Protein AF-0000000072536048 (afdb_homodimer)

Nearest PDB structures (foldseek):
  3wyw-assembly1_A  TM=6.601E-01  e=7.279E-05  Nilaparvata lugens
  8z3b-assembly1_A  TM=6.986E-01  e=2.230E-04  Plutella xylostella
  4e8h-assembly1_A  TM=7.016E-01  e=2.986E-04  Bombyx mori
  4e8e-assembly1_C  TM=7.055E-01  e=7.528E-04  Bombyx mori
  1c72-assembly2_D  TM=6.173E-01  e=6.196E-04  Gallus gallus

pLDDT: mean 85.31, std 15.55, range [32.19, 98.75]

Sequence (436 aa):
MKVETYLRINNIPYVADPGVEMGPKGKVPWIEYNGEVFTDSSFILKWCNKTFSVDLDKKLSPKEQGVARSIQKLVEEDIFWCCMMCLFVLDYTDNSWTGFGWLPNKIINYKARKDCWAQGIGRHTKEEVLDIMESDVKALSNILGNQKFIMGNDVSEVDCCVFGFLCQLIWQSPEQPCVDWMKVKYPNLKGYCERMKTAYWKDWDECITHGLTKEATKMKVETYLRINNIPYVADPGVEMGPKGKVPWIEYNGEVFTDSSFILKWCNKTFSVDLDKKLSPKEQGVARSIQKLVEEDIFWCCMMCLFVLDYTDNSWTGFGWLPNKIINYKARKDCWAQGIGRHTKEEVLDIMESDVKALSNILGNQKFIMGNDVSEVDCCVFGFLCQLIWQSPEQPCVDWMKVKYPNLKGYCERMKTAYWKDWDECITHGLTKEATK

InterPro domains:
  IPR012336 Thioredoxin-like fold [PF17172] (1-91)
  IPR026928 FAX/IsoI-like [SFLDG01200] (1-206)
  IPR033468 Metaxin, glutathione S-transferase domain [PF17171] (134-196)
  IPR036249 Thioredoxin-like superfamily [SSF52833] (1-79)
  IPR036282 Glutathione S-transferase, C-terminal domain superfamily [SSF47616] (119-198)
  IPR040079 Glutathione transferase family [SFLDS00019] (1-206)
  IPR050931 Mitochondrial Protein Transport Metaxin [PTHR12289] (1-209)

Secondary structure (DSSP, 8-state):
-HHHHHHHHTT-------S----TTS-S-EEEETTEEEESHHHHHHHHHHHHT--TTTT--HHHHHHHHHHHHHIIIIIHHHHHIIIIIS--S--GGG--TTS-HHHHHHHHHHHHHHHSGGGS-HHHHHHHHHHHHHHHHHHHTT-SBTTBSS--HHHHHHHHHHHHHHHS-TTSHHHHIIIII-HHHHHHHHHHHHHH-TTHHHH--TTS------/-HHHHHHHHTT-------S----TTS-S-EEEETTEEEESHHHHHHHHHHHHT--TTTT--HHHHHHHHHHHHHIIIIIHHHHHIIIIIS--S--GGG--TTS-HHHHHHHHHHHHHHHSGGGS-HHHHHHHHHHHHHHHHHHHTT-SBTTBSS--HHHHHHHHHHHHHHHS-TTSHHHHIIIII-HHHHHHHHHHHHHH-TTHHHH--TTS------

Organism: Lottia gigantea (NCBI:txid225164)

Solvent-accessible surface area (backbone atoms only — not comparable to full-atom values): 24200 Å² total; per-residue (Å²): 92,34,61,58,46,46,30,48,73,67,70,48,86,80,80,87,69,85,68,91,63,69,36,97,75,66,39,80,55,60,49,75,56,97,87,42,77,40,56,49,59,69,55,42,50,52,49,45,27,66,75,68,71,49,63,58,53,69,82,48,50,60,38,52,48,15,49,40,51,15,45,40,30,26,43,69,51,43,46,44,54,42,48,50,39,40,43,42,56,65,63,58,37,87,49,73,55,63,42,63,84,87,50,57,60,67,58,53,25,52,51,46,42,52,27,34,39,54,59,46,68,53,68,46,52,74,70,53,41,50,49,53,39,48,53,52,52,48,20,52,42,31,44,25,55,88,43,68,28,68,88,27,85,54,74,37,61,46,45,23,48,52,44,42,53,52,46,40,40,65,73,69,29,84,71,37,77,55,28,52,43,37,68,63,76,33,47,59,50,42,53,39,46,50,50,51,37,64,73,61,35,79,57,41,82,76,63,54,34,85,68,42,83,63,77,82,77,131,92,33,62,58,45,47,32,50,74,67,68,49,87,81,79,88,70,88,67,91,66,69,35,97,75,67,38,79,55,62,49,73,56,96,87,41,77,40,56,49,61,71,55,41,52,52,49,46,27,65,74,68,70,49,62,58,54,71,82,47,50,61,38,52,47,15,49,41,51,15,46,40,30,28,43,68,52,43,45,43,54,40,47,49,38,40,44,43,57,65,64,55,38,89,47,72,55,62,40,60,85,87,49,57,56,69,57,52,26,52,49,45,43,52,27,33,40,52,60,46,68,54,68,47,52,72,68,50,41,52,50,51,40,49,52,52,52,48,20,52,40,31,44,26,56,88,44,69,26,67,88,27,84,55,75,38,62,46,45,22,48,51,44,40,51,51,45,41,40,64,74,70,28,85,70,37,77,56,28,53,42,37,67,62,74,34,46,59,50,42,52,38,45,51,52,51,37,63,73,59,35,80,57,42,81,77,64,53,36,85,67,42,88,60,77,83,80,128

Foldseek 3Di:
DLQVLLCLVVVNDDDDDLAPDQDPVRDPDWDDDPRDIDDDSVVSSVVCCVVVVDFQCVPPDPVLVVVLVVLLCLQVQQLVLLVLCCQQPVPQDDVVLVPSPPDDSVVVSVVSLVVSVVSPLNVDDPVVSVVSNLVSVVVQLVQCPPALANSHPGDHSSRSSLLVRVVCLDQQRVRDPSNCCCVPVRVVVVVNNVSSCVVRPVVVVVCPPSSDSPDPDD/DLQQLLCLVVVNDDDDDLADDQDPVRDPDWDDDPRDIDDDSVVSSVVCCVVVVDFQCVPPDPVLVVVLVVLLCLQVPQLVLLVLCCQQPVPQDDCVLVPNPPDDSVVVSVVSLVVSVVSPLNVDDPVVSVVSNLVSVVVQLVQCPPALANSHPGDHSSRSSLLVRVVCLQQQRVRDPSNCCCVPVRVVVVVNNVSSCVVRPVVVVVCPPSSDSDDPPD

Radius of gyration: 21.96 Å; Cα contacts (8 Å, |Δi|>4): 546; chains: 2; bounding box: 46×64×61 Å

Structure (mmCIF, N/CA/C/O backbone):
data_AF-0000000072536048-model_v1
#
loop_
_entity.id
_entity.type
_entity.pdbx_description
1 polymer 'GST C-terminal domain-containing protein'
#
loop_
_atom_site.group_PDB
_atom_site.id
_atom_site.type_symbol
_atom_site.label_atom_id
_atom_site.label_alt_id
_atom_site.label_comp_id
_atom_site.label_asym_id
_atom_site.label_entity_id
_atom_site.label_seq_id
_atom_site.pdbx_PDB_ins_code
_atom_site.Cartn_x
_atom_site.Cartn_y
_atom_site.Cartn_z
_atom_site.occupancy
_atom_site.B_iso_or_equiv
_atom_site.auth_seq_id
_atom_site.auth_comp_id
_atom_site.auth_asym_id
_atom_site.auth_atom_id
_atom_site.pdbx_PDB_model_num
ATOM 1 N N . MET A 1 1 ? 4.039 -15.391 -10.07 1 85.81 1 MET A N 1
ATOM 2 C CA . MET A 1 1 ? 2.707 -15.898 -9.734 1 85.81 1 MET A CA 1
ATOM 3 C C . MET A 1 1 ? 1.627 -14.93 -10.203 1 85.81 1 MET A C 1
ATOM 5 O O . MET A 1 1 ? 0.697 -15.32 -10.914 1 85.81 1 MET A O 1
ATOM 9 N N . LYS A 1 2 ? 1.729 -13.664 -10 1 90.12 2 LYS A N 1
ATOM 10 C CA . LYS A 1 2 ? 0.719 -12.688 -10.383 1 90.12 2 LYS A CA 1
ATOM 11 C C . LYS A 1 2 ? 0.551 -12.633 -11.906 1 90.12 2 LYS A C 1
ATOM 13 O O . LYS A 1 2 ? -0.557 -12.805 -12.414 1 90.12 2 LYS A O 1
ATOM 18 N N . VAL A 1 3 ? 1.658 -12.508 -12.625 1 92.38 3 VAL A N 1
ATOM 19 C CA . VAL A 1 3 ? 1.611 -12.383 -14.078 1 92.38 3 VAL A CA 1
ATOM 20 C C . VAL A 1 3 ? 1.117 -13.688 -14.695 1 92.38 3 VAL A C 1
ATOM 22 O O . VAL A 1 3 ? 0.242 -13.672 -15.57 1 92.38 3 VAL A O 1
ATOM 25 N N . GLU A 1 4 ? 1.655 -14.781 -14.203 1 91.56 4 GLU A N 1
ATOM 26 C CA . GLU A 1 4 ? 1.264 -16.078 -14.758 1 91.56 4 GLU A CA 1
ATOM 27 C C . GLU A 1 4 ? -0.212 -16.359 -14.5 1 91.56 4 GLU A C 1
ATOM 29 O O . GLU A 1 4 ? -0.915 -16.859 -15.383 1 91.56 4 GLU A O 1
ATOM 34 N N . THR A 1 5 ? -0.682 -16.094 -13.312 1 94.75 5 THR A N 1
ATOM 35 C CA . THR A 1 5 ? -2.096 -16.266 -13.008 1 94.75 5 THR A CA 1
ATOM 36 C C . THR A 1 5 ? -2.963 -15.438 -13.953 1 94.75 5 THR A C 1
ATOM 38 O O . THR A 1 5 ? -3.986 -15.922 -14.445 1 94.75 5 THR A O 1
ATOM 41 N N . TYR A 1 6 ? -2.543 -14.219 -14.227 1 96.62 6 TYR A N 1
ATOM 42 C CA . TYR A 1 6 ? -3.262 -13.344 -15.148 1 96.62 6 TYR A CA 1
ATOM 43 C C . TYR A 1 6 ? -3.332 -13.961 -16.547 1 96.62 6 TYR A C 1
ATOM 45 O O . TYR A 1 6 ? -4.387 -13.945 -17.188 1 96.62 6 TYR A O 1
ATOM 53 N N . LEU A 1 7 ? -2.184 -14.477 -17 1 95.62 7 LEU A N 1
ATOM 54 C CA . LEU A 1 7 ? -2.133 -15.102 -18.312 1 95.62 7 LEU A CA 1
ATOM 55 C C . LEU A 1 7 ? -3.051 -16.312 -18.375 1 95.62 7 LEU A C 1
ATOM 57 O O . LEU A 1 7 ? -3.754 -16.531 -19.375 1 95.62 7 LEU A O 1
ATOM 61 N N . ARG A 1 8 ? -3.109 -17.062 -17.328 1 95.31 8 ARG A N 1
ATOM 62 C CA . ARG A 1 8 ? -3.924 -18.266 -17.266 1 95.31 8 ARG A CA 1
ATOM 63 C C . ARG A 1 8 ? -5.41 -17.938 -17.25 1 95.31 8 ARG A C 1
ATOM 65 O O . ARG A 1 8 ? -6.199 -18.547 -17.969 1 95.31 8 ARG A O 1
ATOM 72 N N . ILE A 1 9 ? -5.809 -16.953 -16.484 1 96.69 9 ILE A N 1
ATOM 73 C CA . ILE A 1 9 ? -7.207 -16.547 -16.375 1 96.69 9 ILE A CA 1
ATOM 74 C C . ILE A 1 9 ? -7.719 -16.094 -17.734 1 96.69 9 ILE A C 1
ATOM 76 O O . ILE A 1 9 ? -8.867 -16.375 -18.094 1 96.69 9 ILE A O 1
ATOM 80 N N . ASN A 1 10 ? -6.832 -15.445 -18.469 1 96.12 10 ASN A N 1
ATOM 81 C CA . ASN A 1 10 ? -7.234 -14.875 -19.75 1 96.12 10 ASN A CA 1
ATOM 82 C C . ASN A 1 10 ? -6.914 -15.82 -20.906 1 96.12 10 ASN A C 1
ATOM 84 O O . ASN A 1 10 ? -7.074 -15.453 -22.078 1 96.12 10 ASN A O 1
ATOM 88 N N . ASN A 1 11 ? -6.414 -16.953 -20.641 1 94.75 11 ASN A N 1
ATOM 89 C CA . ASN A 1 11 ? -6.078 -17.969 -21.641 1 94.75 11 ASN A CA 1
ATOM 90 C C . ASN A 1 11 ? -5.09 -17.422 -22.672 1 94.75 11 ASN A C 1
ATOM 92 O O . ASN A 1 11 ? -5.266 -17.641 -23.875 1 94.75 11 ASN A O 1
ATOM 96 N N . ILE A 1 12 ? -4.172 -16.672 -22.188 1 93.69 12 ILE A N 1
ATOM 97 C CA . ILE A 1 12 ? -3.096 -16.188 -23.047 1 93.69 12 ILE A CA 1
ATOM 98 C C . ILE A 1 12 ? -1.951 -17.203 -23.062 1 93.69 12 ILE A C 1
ATOM 100 O O . ILE A 1 12 ? -1.374 -17.516 -22.016 1 93.69 12 ILE A O 1
ATOM 104 N N . PRO A 1 13 ? -1.615 -17.656 -24.172 1 92.19 13 PRO A N 1
ATOM 105 C CA . PRO A 1 13 ? -0.525 -18.625 -24.234 1 92.19 13 PRO A CA 1
ATOM 106 C C . PRO A 1 13 ? 0.826 -18.031 -23.859 1 92.19 13 PRO A C 1
ATOM 108 O O . PRO A 1 13 ? 1.102 -16.875 -24.172 1 92.19 13 PRO A O 1
ATOM 111 N N . TYR A 1 14 ? 1.61 -18.828 -23.188 1 90.5 14 TYR A N 1
ATOM 112 C CA . TYR A 1 14 ? 2.945 -18.391 -22.797 1 90.5 14 TYR A CA 1
ATOM 113 C C . TYR A 1 14 ? 3.883 -19.578 -22.641 1 90.5 14 TYR A C 1
ATOM 115 O O . TYR A 1 14 ? 3.434 -20.719 -22.562 1 90.5 14 TYR A O 1
ATOM 123 N N . VAL A 1 15 ? 5.156 -19.219 -22.719 1 85.94 15 VAL A N 1
ATOM 124 C CA . VAL A 1 15 ? 6.207 -20.172 -22.391 1 85.94 15 VAL A CA 1
ATOM 125 C C . VAL A 1 15 ? 7.008 -19.672 -21.203 1 85.94 15 VAL A C 1
ATOM 127 O O . VAL A 1 15 ? 7.562 -18.578 -21.234 1 85.94 15 VAL A O 1
ATOM 130 N N . ALA A 1 16 ? 6.938 -20.484 -20.109 1 80.75 16 ALA A N 1
ATOM 131 C CA . ALA A 1 16 ? 7.699 -20.125 -18.922 1 80.75 16 ALA A CA 1
ATOM 132 C C . ALA A 1 16 ? 9.188 -20.422 -19.109 1 80.75 16 ALA A C 1
ATOM 134 O O . ALA A 1 16 ? 9.555 -21.5 -19.578 1 80.75 16 ALA A O 1
ATOM 135 N N . ASP A 1 17 ? 9.938 -19.359 -18.938 1 74.56 17 ASP A N 1
ATOM 136 C CA . ASP A 1 17 ? 11.383 -19.562 -18.953 1 74.56 17 ASP A CA 1
ATOM 137 C C . ASP A 1 17 ? 11.883 -20 -17.578 1 74.56 17 ASP A C 1
ATOM 139 O O . ASP A 1 17 ? 11.734 -19.266 -16.594 1 74.56 17 ASP A O 1
ATOM 143 N N . PRO A 1 18 ? 12.461 -21.188 -17.531 1 64.38 18 PRO A N 1
ATOM 144 C CA . PRO A 1 18 ? 12.883 -21.703 -16.219 1 64.38 18 PRO A CA 1
ATOM 145 C C . PRO A 1 18 ? 14.039 -20.922 -15.617 1 64.38 18 PRO A C 1
ATOM 147 O O . PRO A 1 18 ? 14.289 -21.016 -14.414 1 64.38 18 PRO A O 1
ATOM 150 N N . GLY A 1 19 ? 14.789 -20.25 -16.406 1 60.81 19 GLY A N 1
ATOM 151 C CA . GLY A 1 19 ? 15.922 -19.516 -15.867 1 60.81 19 GLY A CA 1
ATOM 152 C C . GLY A 1 19 ? 15.531 -18.188 -15.258 1 60.81 19 GLY A C 1
ATOM 153 O O . GLY A 1 19 ? 14.539 -17.578 -15.656 1 60.81 19 GLY A O 1
ATOM 154 N N . VAL A 1 20 ? 16.062 -18.062 -13.969 1 59.75 20 VAL A N 1
ATOM 155 C CA . VAL A 1 20 ? 15.836 -16.781 -13.328 1 59.75 20 VAL A CA 1
ATOM 156 C C . VAL A 1 20 ? 16.844 -15.75 -13.836 1 59.75 20 VAL A C 1
ATOM 158 O O . VAL A 1 20 ? 18.031 -15.805 -13.492 1 59.75 20 VAL A O 1
ATOM 161 N N . GLU A 1 21 ? 16.531 -15.18 -14.945 1 66.31 21 GLU A N 1
ATOM 162 C CA . GLU A 1 21 ? 17.344 -14.062 -15.406 1 66.31 21 GLU A CA 1
ATOM 163 C C . GLU A 1 21 ? 16.688 -12.727 -15.07 1 66.31 21 GLU A C 1
ATOM 165 O O . GLU A 1 21 ? 15.461 -12.594 -15.125 1 66.31 21 GLU A O 1
ATOM 170 N N . MET A 1 22 ? 17.531 -11.922 -14.461 1 67.88 22 MET A N 1
ATOM 171 C CA . MET A 1 22 ? 17.031 -10.594 -14.148 1 67.88 22 MET A CA 1
ATOM 172 C C . MET A 1 22 ? 16.766 -9.805 -15.43 1 67.88 22 MET A C 1
ATOM 174 O O . MET A 1 22 ? 17.531 -9.898 -16.391 1 67.88 22 MET A O 1
ATOM 178 N N . GLY A 1 23 ? 15.625 -9.133 -15.453 1 64.44 23 GLY A N 1
ATOM 179 C CA . GLY A 1 23 ? 15.297 -8.266 -16.578 1 64.44 23 GLY A CA 1
ATOM 180 C C . GLY A 1 23 ? 16.109 -6.988 -16.594 1 64.44 23 GLY A C 1
ATOM 181 O O . GLY A 1 23 ? 17.016 -6.805 -15.773 1 64.44 23 GLY A O 1
ATOM 182 N N . PRO A 1 24 ? 15.859 -6.188 -17.562 1 67.25 24 PRO A N 1
ATOM 183 C CA . PRO A 1 24 ? 16.594 -4.938 -17.75 1 67.25 24 PRO A CA 1
ATOM 184 C C . PRO A 1 24 ? 16.547 -4.027 -16.531 1 67.25 24 PRO A C 1
ATOM 186 O O . PRO A 1 24 ? 17.484 -3.27 -16.281 1 67.25 24 PRO A O 1
ATOM 189 N N . LYS A 1 25 ? 15.531 -4.148 -15.828 1 67.56 25 LYS A N 1
ATOM 190 C CA . LYS A 1 25 ? 15.422 -3.295 -14.641 1 67.56 25 LYS A CA 1
ATOM 191 C C . LYS A 1 25 ? 15.883 -4.031 -13.391 1 67.56 25 LYS A C 1
ATOM 193 O O . LYS A 1 25 ? 15.695 -3.547 -12.273 1 67.56 25 LYS A O 1
ATOM 198 N N . GLY A 1 26 ? 16.469 -5.137 -13.672 1 67.62 26 GLY A N 1
ATOM 199 C CA . GLY A 1 26 ? 16.922 -5.934 -12.539 1 67.62 26 GLY A CA 1
ATOM 200 C C . GLY A 1 26 ? 15.789 -6.484 -11.703 1 67.62 26 GLY A C 1
ATOM 201 O O . GLY A 1 26 ? 15.93 -6.66 -10.492 1 67.62 26 GLY A O 1
ATOM 202 N N . LYS A 1 27 ? 14.703 -6.477 -12.375 1 69.62 27 LYS A N 1
ATOM 203 C CA . LYS A 1 27 ? 13.516 -6.922 -11.648 1 69.62 27 LYS A CA 1
ATOM 204 C C . LYS A 1 27 ? 12.914 -8.172 -12.289 1 69.62 27 LYS A C 1
ATOM 206 O O . LYS A 1 27 ? 13.062 -8.391 -13.492 1 69.62 27 LYS A O 1
ATOM 211 N N . VAL A 1 28 ? 12.5 -9.102 -11.57 1 72.81 28 VAL A N 1
ATOM 212 C CA . VAL A 1 28 ? 11.602 -10.188 -11.969 1 72.81 28 VAL A CA 1
ATOM 213 C C . VAL A 1 28 ? 10.211 -9.945 -11.383 1 72.81 28 VAL A C 1
ATOM 215 O O . VAL A 1 28 ? 10.078 -9.398 -10.289 1 72.81 28 VAL A O 1
ATOM 218 N N . PRO A 1 29 ? 9.156 -10.07 -12.25 1 78.44 29 PRO A N 1
ATOM 219 C CA . PRO A 1 29 ? 9.078 -10.789 -13.523 1 78.44 29 PRO A CA 1
ATOM 220 C C . PRO A 1 29 ? 9.258 -9.875 -14.734 1 78.44 29 PRO A C 1
ATOM 222 O O . PRO A 1 29 ? 9.18 -8.648 -14.602 1 78.44 29 PRO A O 1
ATOM 225 N N . TRP A 1 30 ? 9.633 -10.5 -15.875 1 82.06 30 TRP A N 1
ATOM 226 C CA . TRP A 1 30 ? 9.617 -9.844 -17.172 1 82.06 30 TRP A CA 1
ATOM 227 C C . TRP A 1 30 ? 9.156 -10.797 -18.266 1 82.06 30 TRP A C 1
ATOM 229 O O . TRP A 1 30 ? 9.188 -12.016 -18.094 1 82.06 30 TRP A O 1
ATOM 239 N N . ILE A 1 31 ? 8.617 -10.234 -19.328 1 85.88 31 ILE A N 1
ATOM 240 C CA . ILE A 1 31 ? 8.195 -11.047 -20.469 1 85.88 31 ILE A CA 1
ATOM 241 C C . ILE A 1 31 ? 8.82 -10.516 -21.75 1 85.88 31 ILE A C 1
ATOM 243 O O . ILE A 1 31 ? 9.234 -9.352 -21.812 1 85.88 31 ILE A O 1
ATOM 247 N N . GLU A 1 32 ? 8.992 -11.367 -22.609 1 88.88 32 GLU A N 1
ATOM 248 C CA . GLU A 1 32 ? 9.414 -11.008 -23.953 1 88.88 32 GLU A CA 1
ATOM 249 C C . GLU A 1 32 ? 8.344 -11.367 -24.984 1 88.88 32 GLU A C 1
ATOM 251 O O . GLU A 1 32 ? 7.77 -12.453 -24.938 1 88.88 32 GLU A O 1
ATOM 256 N N . TYR A 1 33 ? 7.957 -10.391 -25.781 1 89.31 33 TYR A N 1
ATOM 257 C CA . TYR A 1 33 ? 6.973 -10.578 -26.844 1 89.31 33 TYR A CA 1
ATOM 258 C C . TYR A 1 33 ? 7.445 -9.93 -28.141 1 89.31 33 TYR A C 1
ATOM 260 O O . TYR A 1 33 ? 7.645 -8.711 -28.188 1 89.31 33 TYR A O 1
ATOM 268 N N . ASN A 1 34 ? 7.621 -10.781 -29.094 1 90.88 34 ASN A N 1
ATOM 269 C CA . ASN A 1 34 ? 8.078 -10.312 -30.406 1 90.88 34 ASN A CA 1
ATOM 270 C C . ASN A 1 34 ? 9.352 -9.484 -30.281 1 90.88 34 ASN A C 1
ATOM 272 O O . ASN A 1 34 ? 9.43 -8.383 -30.828 1 90.88 34 ASN A O 1
ATOM 276 N N . GLY A 1 35 ? 10.203 -9.883 -29.375 1 87.19 35 GLY A N 1
ATOM 277 C CA . GLY A 1 35 ? 11.516 -9.266 -29.25 1 87.19 35 GLY A CA 1
ATOM 278 C C . GLY A 1 35 ? 11.547 -8.094 -28.297 1 87.19 35 GLY A C 1
ATOM 279 O O . GLY A 1 35 ? 12.609 -7.562 -27.984 1 87.19 35 GLY A O 1
ATOM 280 N N . GLU A 1 36 ? 10.398 -7.707 -27.875 1 89.5 36 GLU A N 1
ATOM 281 C CA . GLU A 1 36 ? 10.344 -6.598 -26.922 1 89.5 36 GLU A CA 1
ATOM 282 C C . GLU A 1 36 ? 10.211 -7.105 -25.5 1 89.5 36 GLU A C 1
ATOM 284 O O . GLU A 1 36 ? 9.492 -8.07 -25.234 1 89.5 36 GLU A O 1
ATOM 289 N N . VAL A 1 37 ? 10.875 -6.418 -24.656 1 88.44 37 VAL A N 1
ATOM 290 C CA . VAL A 1 37 ? 10.906 -6.836 -23.25 1 88.44 37 VAL A CA 1
ATOM 291 C C . VAL A 1 37 ? 10.031 -5.906 -22.422 1 88.44 37 VAL A C 1
ATOM 293 O O . VAL A 1 37 ? 10.078 -4.684 -22.578 1 88.44 37 VAL A O 1
ATOM 296 N N . PHE A 1 38 ? 9.258 -6.52 -21.641 1 86.94 38 PHE A N 1
ATOM 297 C CA . PHE A 1 38 ? 8.398 -5.797 -20.703 1 86.94 38 PHE A CA 1
ATOM 298 C C . PHE A 1 38 ? 8.688 -6.211 -19.266 1 86.94 38 PHE A C 1
ATOM 300 O O . PHE A 1 38 ? 8.805 -7.402 -18.969 1 86.94 38 PHE A O 1
ATOM 307 N N . THR A 1 39 ? 8.836 -5.152 -18.484 1 85.62 39 THR A N 1
ATOM 308 C CA . THR A 1 39 ? 9.141 -5.426 -17.078 1 85.62 39 THR A CA 1
ATOM 309 C C . THR A 1 39 ? 8.07 -4.832 -16.172 1 85.62 39 THR A C 1
ATOM 311 O O . THR A 1 39 ? 7.207 -4.082 -16.625 1 85.62 39 THR A O 1
ATOM 314 N N . ASP A 1 40 ? 8.148 -5.277 -14.898 1 86.44 40 ASP A N 1
ATOM 315 C CA . ASP A 1 40 ? 7.199 -4.828 -13.883 1 86.44 40 ASP A CA 1
ATOM 316 C C . ASP A 1 40 ? 5.832 -5.477 -14.094 1 86.44 40 ASP A C 1
ATOM 318 O O . ASP A 1 40 ? 5.215 -5.324 -15.148 1 86.44 40 ASP A O 1
ATOM 322 N N . SER A 1 41 ? 5.383 -6.09 -13.102 1 89.62 41 SER A N 1
ATOM 323 C CA . SER A 1 41 ? 4.184 -6.914 -13.211 1 89.62 41 SER A CA 1
ATOM 324 C C . SER A 1 41 ? 2.965 -6.078 -13.586 1 89.62 41 SER A C 1
ATOM 326 O O . SER A 1 41 ? 2.164 -6.477 -14.43 1 89.62 41 SER A O 1
ATOM 328 N N . SER A 1 42 ? 2.82 -4.875 -13.086 1 90.44 42 SER A N 1
ATOM 329 C CA . SER A 1 42 ? 1.65 -4.043 -13.359 1 90.44 42 SER A CA 1
ATOM 330 C C . SER A 1 42 ? 1.668 -3.51 -14.781 1 90.44 42 SER A C 1
ATOM 332 O O . SER A 1 42 ? 0.625 -3.434 -15.438 1 90.44 42 SER A O 1
ATOM 334 N N . PHE A 1 43 ? 2.812 -3.211 -15.266 1 90.5 43 PHE A N 1
ATOM 335 C CA . PHE A 1 43 ? 2.938 -2.709 -16.625 1 90.5 43 PHE A CA 1
ATOM 336 C C . PHE A 1 43 ? 2.748 -3.836 -17.641 1 90.5 43 PHE A C 1
ATOM 338 O O . PHE A 1 43 ? 2.205 -3.619 -18.719 1 90.5 43 PHE A O 1
ATOM 345 N N . ILE A 1 44 ? 3.205 -5.023 -17.266 1 92.88 44 ILE A N 1
ATOM 346 C CA . ILE A 1 44 ? 3 -6.191 -18.109 1 92.88 44 IL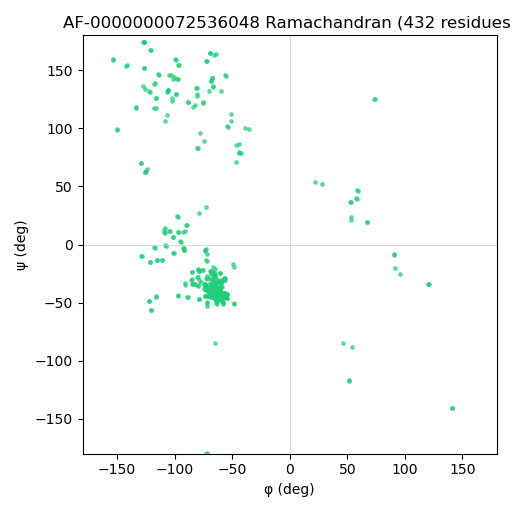E A CA 1
ATOM 347 C C . ILE A 1 44 ? 1.504 -6.438 -18.297 1 92.88 44 ILE A C 1
ATOM 349 O O . ILE A 1 44 ? 1.038 -6.652 -19.422 1 92.88 44 ILE A O 1
ATOM 353 N N . LEU A 1 45 ? 0.747 -6.371 -17.188 1 95 45 LEU A N 1
ATOM 354 C CA . LEU A 1 45 ? -0.69 -6.609 -17.266 1 95 45 LEU A CA 1
ATOM 355 C C . LEU A 1 45 ? -1.381 -5.535 -18.094 1 95 45 LEU A C 1
ATOM 357 O O . LEU A 1 45 ? -2.26 -5.844 -18.906 1 95 45 LEU A O 1
ATOM 361 N N . LYS A 1 46 ? -0.964 -4.312 -17.922 1 93.62 46 LYS A N 1
ATOM 362 C CA . LYS A 1 46 ? -1.521 -3.217 -18.703 1 93.62 46 LYS A CA 1
ATOM 363 C C . LYS A 1 46 ? -1.264 -3.426 -20.188 1 93.62 46 LYS A C 1
ATOM 365 O O . LYS A 1 46 ? -2.158 -3.223 -21.016 1 93.62 46 LYS A O 1
ATOM 370 N N . TRP A 1 47 ? -0.053 -3.781 -20.484 1 93.44 47 TRP A N 1
ATOM 371 C CA . TRP A 1 47 ? 0.312 -4.055 -21.875 1 93.44 47 TRP A CA 1
ATOM 372 C C . TRP A 1 47 ? -0.514 -5.203 -22.438 1 93.44 47 TRP A C 1
ATOM 374 O O . TRP A 1 47 ? -1.016 -5.125 -23.562 1 93.44 47 TRP A O 1
ATOM 384 N N . CYS A 1 48 ? -0.69 -6.301 -21.672 1 95.25 48 CYS A N 1
ATOM 385 C CA . CYS A 1 48 ? -1.472 -7.457 -22.094 1 95.25 48 CYS A CA 1
ATOM 386 C C . CYS A 1 48 ? -2.918 -7.07 -22.359 1 95.25 48 CYS A C 1
ATOM 388 O O . CYS A 1 48 ? -3.508 -7.516 -23.344 1 95.25 48 CYS A O 1
ATOM 390 N N . ASN A 1 49 ? -3.459 -6.238 -21.438 1 95.81 49 ASN A N 1
ATOM 391 C CA . ASN A 1 49 ? -4.828 -5.777 -21.625 1 95.81 49 ASN A CA 1
ATOM 392 C C . ASN A 1 49 ? -5.012 -5.105 -22.984 1 95.81 49 ASN A C 1
ATOM 394 O O . ASN A 1 49 ? -5.973 -5.391 -23.703 1 95.81 49 ASN A O 1
ATOM 398 N N . LYS A 1 50 ? -4.074 -4.277 -23.281 1 94.62 50 LYS A N 1
ATOM 399 C CA . LYS A 1 50 ? -4.145 -3.535 -24.531 1 94.62 50 LYS A CA 1
ATOM 400 C C . LYS A 1 50 ? -3.881 -4.449 -25.734 1 94.62 50 LYS A C 1
ATOM 402 O O . LYS A 1 50 ? -4.613 -4.41 -26.719 1 94.62 50 LYS A O 1
ATOM 407 N N . THR A 1 51 ? -2.91 -5.273 -25.656 1 94.56 51 THR A N 1
ATOM 408 C CA . THR A 1 51 ? -2.426 -6.094 -26.766 1 94.56 51 THR A CA 1
ATOM 409 C C . THR A 1 51 ? -3.422 -7.199 -27.094 1 94.56 51 THR A C 1
ATOM 411 O O . THR A 1 51 ? -3.664 -7.492 -28.266 1 94.56 51 THR A O 1
ATOM 414 N N . PHE A 1 52 ? -4.02 -7.777 -26.094 1 95.5 52 PHE A N 1
ATOM 415 C CA . PHE A 1 52 ? -4.863 -8.945 -26.312 1 95.5 52 PHE A CA 1
ATOM 416 C C . PHE A 1 52 ? -6.336 -8.594 -26.141 1 95.5 52 PHE A C 1
ATOM 418 O O . PHE A 1 52 ? -7.203 -9.469 -26.188 1 95.5 52 PHE A O 1
ATOM 425 N N . SER A 1 53 ? -6.652 -7.34 -25.812 1 95.25 53 SER A N 1
ATOM 426 C CA . SER A 1 53 ? -8.008 -6.828 -25.656 1 95.25 53 SER A CA 1
ATOM 427 C C . SER A 1 53 ? -8.773 -7.602 -24.578 1 95.25 53 SER A C 1
ATOM 429 O O . SER A 1 53 ? -9.883 -8.062 -24.828 1 95.25 53 SER A O 1
ATOM 431 N N . VAL A 1 54 ? -8.133 -7.801 -23.484 1 95.56 54 VAL A N 1
ATOM 432 C CA . VAL A 1 54 ? -8.742 -8.43 -22.312 1 95.56 54 VAL A CA 1
ATOM 433 C C . VAL A 1 54 ? -8.844 -7.414 -21.172 1 95.56 54 VAL A C 1
ATOM 435 O O . VAL A 1 54 ? -8.07 -6.453 -21.125 1 95.56 54 VAL A O 1
ATOM 438 N N . ASP A 1 55 ? -9.898 -7.59 -20.438 1 96.19 55 ASP A N 1
ATOM 439 C CA . ASP A 1 55 ? -10.117 -6.699 -19.297 1 96.19 55 ASP A CA 1
ATOM 440 C C . ASP A 1 55 ? -10.883 -7.41 -18.188 1 96.19 55 ASP A C 1
ATOM 442 O O . ASP A 1 55 ? -12.109 -7.461 -18.203 1 96.19 55 ASP A O 1
ATOM 446 N N . LEU A 1 56 ? -10.188 -7.863 -17.219 1 97.06 56 LEU A N 1
ATOM 447 C CA . LEU A 1 56 ? -10.805 -8.594 -16.125 1 97.06 56 LEU A CA 1
ATOM 448 C C . LEU A 1 56 ? -11.602 -7.66 -15.227 1 97.06 56 LEU A C 1
ATOM 450 O O . LEU A 1 56 ? -12.398 -8.109 -14.398 1 97.06 56 LEU A O 1
ATOM 454 N N . ASP A 1 57 ? -11.383 -6.328 -15.414 1 97.31 57 ASP A N 1
ATOM 455 C CA . ASP A 1 57 ? -12.016 -5.355 -14.523 1 97.31 57 ASP A CA 1
ATOM 456 C C . ASP A 1 57 ? -13.18 -4.656 -15.211 1 97.31 57 ASP A C 1
ATOM 458 O O . ASP A 1 57 ? -13.703 -3.662 -14.703 1 97.31 57 ASP A O 1
ATOM 462 N N . LYS A 1 58 ? -13.555 -5.172 -16.328 1 95.81 58 LYS A N 1
ATOM 463 C CA . LYS A 1 58 ? -14.562 -4.523 -17.156 1 95.81 58 LYS A CA 1
ATOM 464 C C . LYS A 1 58 ? -15.875 -4.355 -16.406 1 95.81 58 LYS A C 1
ATOM 466 O O . LYS A 1 58 ? -16.609 -3.393 -16.641 1 95.81 58 LYS A O 1
ATOM 471 N N . LYS A 1 59 ? -16.188 -5.223 -15.523 1 96.44 59 LYS A N 1
ATOM 472 C CA . LYS A 1 59 ? -17.484 -5.211 -14.852 1 96.44 59 LYS A CA 1
ATOM 473 C C . LYS A 1 59 ? -17.422 -4.406 -13.555 1 96.44 59 LYS A C 1
ATOM 475 O O . LYS A 1 59 ? -18.438 -4.207 -12.891 1 96.44 59 LYS A O 1
ATOM 480 N N . LEU A 1 60 ? -16.297 -3.969 -13.211 1 98 60 LEU A N 1
ATOM 481 C CA . LEU A 1 60 ? -16.156 -3.213 -11.969 1 98 60 LEU A CA 1
ATOM 482 C C . LEU A 1 60 ? -16.578 -1.761 -12.172 1 98 60 LEU A C 1
ATOM 484 O O . LEU A 1 60 ? -16.219 -1.137 -13.172 1 98 60 LEU A O 1
ATOM 488 N N . SER A 1 61 ? -17.359 -1.22 -11.234 1 98.12 61 SER A N 1
ATOM 489 C CA . SER A 1 61 ? -17.656 0.209 -11.211 1 98.12 61 SER A CA 1
ATOM 490 C C . SER A 1 61 ? -16.406 1.03 -10.938 1 98.12 61 SER A C 1
ATOM 492 O O . SER A 1 61 ? -15.391 0.495 -10.469 1 98.12 61 SER A O 1
ATOM 494 N N . PRO A 1 62 ? -16.422 2.301 -11.203 1 98 62 PRO A N 1
ATOM 495 C CA . PRO A 1 62 ? -15.266 3.143 -10.883 1 98 62 PRO A CA 1
ATOM 496 C C . PRO A 1 62 ? -14.844 3.037 -9.422 1 98 62 PRO A C 1
ATOM 498 O O . PRO A 1 62 ? -13.656 2.93 -9.117 1 98 62 PRO A O 1
ATOM 501 N N . LYS A 1 63 ? -15.812 3.031 -8.578 1 98.38 63 LYS A N 1
ATOM 502 C CA . LYS A 1 63 ? -15.508 2.891 -7.16 1 98.38 63 LYS A CA 1
ATOM 503 C C . LYS A 1 63 ? -14.836 1.552 -6.871 1 98.38 63 LYS A C 1
ATOM 505 O O . LYS A 1 63 ? -13.836 1.495 -6.145 1 98.38 63 LYS A O 1
ATOM 510 N N . GLU A 1 64 ? -15.383 0.477 -7.5 1 98.44 64 GLU A N 1
ATOM 511 C CA . GLU A 1 64 ? -14.812 -0.851 -7.305 1 98.44 64 GLU A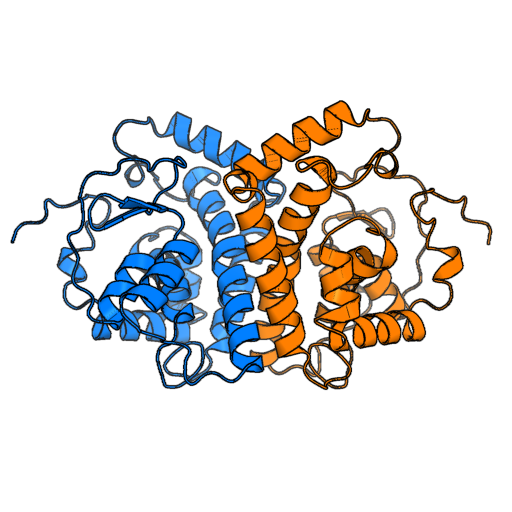 CA 1
ATOM 512 C C . GLU A 1 64 ? -13.398 -0.932 -7.871 1 98.44 64 GLU A C 1
ATOM 514 O O . GLU A 1 64 ? -12.539 -1.622 -7.32 1 98.44 64 GLU A O 1
ATOM 519 N N . GLN A 1 65 ? -13.148 -0.246 -8.93 1 98.38 65 GLN A N 1
ATOM 520 C CA . GLN A 1 65 ? -11.805 -0.203 -9.508 1 98.38 65 GLN A CA 1
ATOM 521 C C . GLN A 1 65 ? -10.82 0.476 -8.562 1 98.38 65 GLN A C 1
ATOM 523 O O . GLN A 1 65 ? -9.672 0.042 -8.43 1 98.38 65 GLN A O 1
ATOM 528 N N . GLY A 1 66 ? -11.289 1.562 -7.961 1 98.69 66 GLY A N 1
ATOM 529 C CA . GLY A 1 66 ? -10.461 2.225 -6.965 1 98.69 66 GLY A CA 1
ATOM 530 C C . GLY A 1 66 ? -10.133 1.342 -5.777 1 98.69 66 GLY A C 1
ATOM 531 O O . GLY A 1 66 ? -8.984 1.308 -5.32 1 98.69 66 GLY A O 1
ATOM 532 N N . VAL A 1 67 ? -11.117 0.629 -5.32 1 98.75 67 VAL A N 1
ATOM 533 C CA . VAL A 1 67 ? -10.938 -0.286 -4.199 1 98.75 67 VAL A CA 1
ATOM 534 C C . VAL A 1 67 ? -9.984 -1.408 -4.598 1 98.75 67 VAL A C 1
ATOM 536 O O . VAL A 1 67 ? -9.078 -1.757 -3.838 1 98.75 67 VAL A O 1
ATOM 539 N N . ALA A 1 68 ? -10.148 -1.935 -5.777 1 98.69 68 ALA A N 1
ATOM 540 C CA . ALA A 1 68 ? -9.273 -2.998 -6.27 1 98.69 68 ALA A CA 1
ATOM 541 C C . ALA A 1 68 ? -7.82 -2.541 -6.301 1 98.69 68 ALA A C 1
ATOM 543 O O . ALA A 1 68 ? -6.918 -3.289 -5.914 1 98.69 68 ALA A O 1
ATOM 544 N N . ARG A 1 69 ? -7.617 -1.353 -6.75 1 98.5 69 ARG A N 1
ATOM 545 C CA . ARG A 1 69 ? -6.262 -0.812 -6.781 1 98.5 69 ARG A CA 1
ATOM 546 C C . ARG A 1 69 ? -5.691 -0.684 -5.371 1 98.5 69 ARG A C 1
ATOM 548 O O . ARG A 1 69 ? -4.516 -0.975 -5.145 1 98.5 69 ARG A O 1
ATOM 555 N N . SER A 1 70 ? -6.531 -0.23 -4.461 1 98.75 70 SER A N 1
ATOM 556 C CA . SER A 1 70 ? -6.07 -0.105 -3.082 1 98.75 70 SER A CA 1
ATOM 557 C C . SER A 1 70 ? -5.672 -1.46 -2.508 1 98.75 70 SER A C 1
ATOM 559 O O . SER A 1 70 ? -4.668 -1.568 -1.796 1 98.75 70 SER A O 1
ATOM 561 N N . ILE A 1 71 ? -6.43 -2.496 -2.809 1 98.75 71 ILE A N 1
ATOM 562 C CA . ILE A 1 71 ? -6.137 -3.848 -2.346 1 98.75 71 ILE A CA 1
ATOM 563 C C . ILE A 1 71 ? -4.836 -4.34 -2.975 1 98.75 71 ILE A C 1
ATOM 565 O O . ILE A 1 71 ? -4.004 -4.953 -2.303 1 98.75 71 ILE A O 1
ATOM 569 N N . GLN A 1 72 ? -4.695 -4.043 -4.23 1 98.12 72 GLN A N 1
ATOM 570 C CA . GLN A 1 72 ? -3.455 -4.387 -4.918 1 98.12 72 GLN A CA 1
ATOM 571 C C . GLN A 1 72 ? -2.246 -3.791 -4.203 1 98.12 72 GLN A C 1
ATOM 573 O O . GLN A 1 72 ? -1.24 -4.473 -3.998 1 98.12 72 GLN A O 1
ATOM 578 N N . LYS A 1 73 ? -2.391 -2.553 -3.801 1 97.75 73 LYS A N 1
ATOM 579 C CA . LYS A 1 73 ? -1.27 -1.872 -3.16 1 97.75 73 LYS A CA 1
ATOM 580 C C . LYS A 1 73 ? -1.046 -2.393 -1.743 1 97.75 73 LYS A C 1
ATOM 582 O O . LYS A 1 73 ? 0.091 -2.459 -1.272 1 97.75 73 LYS A O 1
ATOM 587 N N . LEU A 1 74 ? -2.123 -2.758 -1.061 1 98.19 74 LEU A N 1
ATOM 588 C CA . LEU A 1 74 ? -1.983 -3.408 0.238 1 98.19 74 LEU A CA 1
ATOM 589 C C . LEU A 1 74 ? -1.105 -4.652 0.132 1 98.19 74 LEU A C 1
ATOM 591 O O . LEU A 1 74 ? -0.217 -4.859 0.961 1 98.19 74 LEU A O 1
ATOM 595 N N . VAL A 1 75 ? -1.315 -5.391 -0.875 1 97.38 75 VAL A N 1
ATOM 596 C CA . VAL A 1 75 ? -0.627 -6.664 -1.042 1 97.38 75 VAL A CA 1
ATOM 597 C C . VAL A 1 75 ? 0.792 -6.426 -1.551 1 97.38 75 VAL A C 1
ATOM 599 O O . VAL A 1 75 ? 1.764 -6.871 -0.936 1 97.38 75 VAL A O 1
ATOM 602 N N . GLU A 1 76 ? 0.926 -5.59 -2.557 1 95.38 76 GLU A N 1
ATOM 603 C CA . GLU A 1 76 ? 2.197 -5.449 -3.262 1 95.38 76 GLU A CA 1
ATOM 604 C C . GLU A 1 76 ? 3.172 -4.578 -2.475 1 95.38 76 GLU A C 1
ATOM 606 O O . GLU A 1 76 ? 4.387 -4.688 -2.645 1 95.38 76 GLU A O 1
ATOM 611 N N . GLU A 1 77 ? 2.57 -3.729 -1.585 1 95.12 77 GLU A N 1
ATOM 612 C CA . GLU A 1 77 ? 3.453 -2.75 -0.958 1 95.12 77 GLU A CA 1
ATOM 613 C C . GLU A 1 77 ? 3.562 -2.988 0.545 1 95.12 77 GLU A C 1
ATOM 615 O O . GLU A 1 77 ? 4.453 -2.443 1.202 1 95.12 77 GLU A O 1
ATOM 620 N N . ASP A 1 78 ? 2.734 -3.764 1.095 1 95.5 78 ASP A N 1
ATOM 621 C CA . ASP A 1 78 ? 2.832 -3.994 2.533 1 95.5 78 ASP A CA 1
ATOM 622 C C . ASP A 1 78 ? 3.062 -5.473 2.836 1 95.5 78 ASP A C 1
ATOM 624 O O . ASP A 1 78 ? 4.121 -5.848 3.346 1 95.5 78 ASP A O 1
ATOM 628 N N . ILE A 1 79 ? 2.178 -6.336 2.365 1 94.25 79 ILE A N 1
ATOM 629 C CA . ILE A 1 79 ? 2.328 -7.762 2.631 1 94.25 79 ILE A CA 1
ATOM 630 C C . ILE A 1 79 ? 3.646 -8.258 2.041 1 94.25 79 ILE A C 1
ATOM 632 O O . ILE A 1 79 ? 4.355 -9.047 2.67 1 94.25 79 ILE A O 1
ATOM 636 N N . PHE A 1 80 ? 3.998 -7.77 0.927 1 92.38 80 PHE A N 1
ATOM 637 C CA . PHE A 1 80 ? 5.242 -8.172 0.278 1 92.38 80 PHE A CA 1
ATOM 638 C C . PHE A 1 80 ? 6.438 -7.91 1.185 1 92.38 80 PHE A C 1
ATOM 640 O O . PHE A 1 80 ? 7.266 -8.797 1.404 1 92.38 80 PHE A O 1
ATOM 647 N N . TRP A 1 81 ? 6.531 -6.73 1.69 1 93.69 81 TRP A N 1
ATOM 648 C CA . TRP A 1 81 ? 7.691 -6.355 2.492 1 93.69 81 TRP A CA 1
ATOM 649 C C . TRP A 1 81 ? 7.699 -7.105 3.82 1 93.69 81 TRP A C 1
ATOM 651 O O . TRP A 1 81 ? 8.766 -7.441 4.348 1 93.69 81 TRP A O 1
ATOM 661 N N . CYS A 1 82 ? 6.539 -7.352 4.32 1 91.88 82 CYS A N 1
ATOM 662 C CA . CYS A 1 82 ? 6.473 -8.18 5.52 1 91.88 82 CYS A CA 1
ATOM 663 C C . CYS A 1 82 ? 6.984 -9.586 5.238 1 91.88 82 CYS A C 1
ATOM 665 O O . CYS A 1 82 ? 7.703 -10.164 6.055 1 91.88 82 CYS A O 1
ATOM 667 N N . CYS A 1 83 ? 6.621 -10.109 4.117 1 88.19 83 CYS A N 1
ATOM 668 C CA . CYS A 1 83 ? 7.113 -11.422 3.717 1 88.19 83 CYS A CA 1
ATOM 669 C C . CYS A 1 83 ? 8.625 -11.414 3.549 1 88.19 83 CYS A C 1
ATOM 671 O O . CYS A 1 83 ? 9.312 -12.344 3.977 1 88.19 83 CYS A O 1
ATOM 673 N N . MET A 1 84 ? 9.094 -10.367 2.904 1 88.06 84 MET A N 1
ATOM 674 C CA . MET A 1 84 ? 10.539 -10.219 2.727 1 88.06 84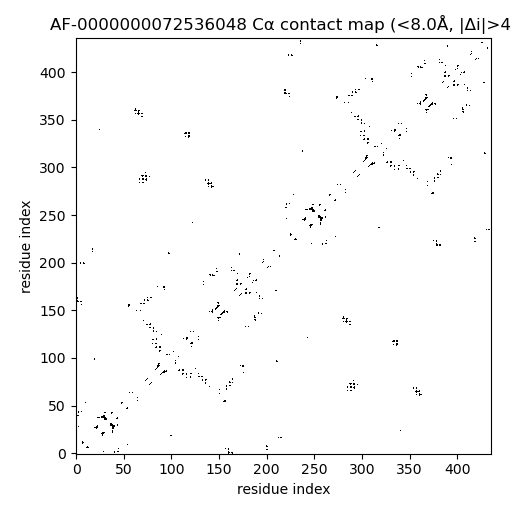 MET A CA 1
ATOM 675 C C . MET A 1 84 ? 11.25 -10.219 4.074 1 88.06 84 MET A C 1
ATOM 677 O O . MET A 1 84 ? 12.289 -10.859 4.23 1 88.06 84 MET A O 1
ATOM 681 N N . MET A 1 85 ? 10.672 -9.523 5.02 1 88.81 85 MET A N 1
ATOM 682 C CA . MET A 1 85 ? 11.219 -9.484 6.375 1 88.81 85 MET A CA 1
ATOM 683 C C . MET A 1 85 ? 11.25 -10.875 6.992 1 88.81 85 MET A C 1
ATOM 685 O O . MET A 1 85 ? 12.266 -11.289 7.547 1 88.81 85 MET A O 1
ATOM 689 N N . CYS A 1 86 ? 10.211 -11.555 6.84 1 84.44 86 CYS A N 1
ATOM 690 C CA . CYS A 1 86 ? 10.062 -12.859 7.469 1 84.44 86 CYS A CA 1
ATOM 691 C C . CYS A 1 86 ? 10.992 -13.883 6.82 1 84.44 86 CYS A C 1
ATOM 693 O O . CYS A 1 86 ? 11.594 -14.711 7.512 1 84.44 86 CYS A O 1
ATOM 695 N N . LEU A 1 87 ? 11.164 -13.789 5.57 1 80.88 87 LEU A N 1
ATOM 696 C CA . LEU A 1 87 ? 11.914 -14.789 4.824 1 80.88 87 LEU A CA 1
ATOM 697 C C . LEU A 1 87 ? 13.414 -14.531 4.918 1 80.88 87 LEU A C 1
ATOM 699 O O . LEU A 1 87 ? 14.203 -15.477 5.027 1 80.88 87 LEU A O 1
ATOM 703 N N . PHE A 1 88 ? 13.805 -13.242 4.98 1 84.44 88 PHE A N 1
ATOM 704 C CA . PHE A 1 88 ? 15.219 -12.992 4.738 1 84.44 88 PHE A CA 1
ATOM 705 C C . PHE A 1 88 ? 15.859 -12.305 5.941 1 84.44 88 PHE A C 1
ATOM 707 O O . PHE A 1 88 ? 17.078 -12.273 6.066 1 84.44 88 PHE A O 1
ATOM 714 N N . VAL A 1 89 ? 15.039 -11.844 6.734 1 85.06 89 VAL A N 1
ATOM 715 C CA . VAL A 1 89 ? 15.617 -11.008 7.781 1 85.06 89 VAL A CA 1
ATOM 716 C C . VAL A 1 89 ? 15.391 -11.656 9.148 1 85.06 89 VAL A C 1
ATOM 718 O O . VAL A 1 89 ? 16.312 -11.711 9.969 1 85.06 89 VAL A O 1
ATOM 721 N N . LEU A 1 90 ? 14.164 -12.156 9.445 1 81.31 90 LEU A N 1
ATOM 722 C CA . LEU A 1 90 ? 13.805 -12.648 10.773 1 81.31 90 LEU A CA 1
ATOM 723 C C . LEU A 1 90 ? 14.094 -14.141 10.898 1 81.31 90 LEU A C 1
ATOM 725 O O . LEU A 1 90 ? 13.797 -14.75 11.93 1 81.31 90 LEU A O 1
ATOM 729 N N . ASP A 1 91 ? 14.773 -14.711 10.008 1 68.25 91 ASP A N 1
ATOM 730 C CA . ASP A 1 91 ? 15.289 -16.078 10.023 1 68.25 91 ASP A CA 1
ATOM 731 C C . ASP A 1 91 ? 14.18 -17.094 10.305 1 68.25 91 ASP A C 1
ATOM 733 O O . ASP A 1 91 ? 14.391 -18.062 11.023 1 68.25 91 ASP A O 1
ATOM 737 N N . TYR A 1 92 ? 13 -16.828 10.117 1 60.88 92 TYR A N 1
ATOM 738 C CA . TYR A 1 92 ? 11.922 -17.781 10.375 1 60.88 92 TYR A CA 1
ATOM 739 C C . TYR A 1 92 ? 12.039 -18.984 9.453 1 60.88 92 TYR A C 1
ATOM 741 O O . TYR A 1 92 ? 11.562 -20.078 9.789 1 60.88 92 TYR A O 1
ATOM 749 N N . THR A 1 93 ? 12.523 -18.656 8.289 1 58.56 93 THR A N 1
ATOM 750 C CA . THR A 1 93 ? 12.469 -19.734 7.32 1 58.56 93 THR A CA 1
ATOM 751 C C . THR A 1 93 ? 13.852 -20 6.727 1 58.56 93 THR A C 1
ATOM 753 O O . THR A 1 93 ? 14.672 -19.094 6.621 1 58.56 93 THR A O 1
ATOM 756 N N . ASP A 1 94 ? 14.094 -21.266 6.711 1 59.62 94 ASP A N 1
ATOM 757 C CA . ASP A 1 94 ? 15.203 -21.656 5.852 1 59.62 94 ASP A CA 1
ATOM 758 C C . ASP A 1 94 ? 15.016 -21.125 4.434 1 59.62 94 ASP A C 1
ATOM 760 O O . ASP A 1 94 ? 14.016 -21.422 3.777 1 59.62 94 ASP A O 1
ATOM 764 N N . ASN A 1 95 ? 15.727 -20.031 4.145 1 60.34 95 ASN A N 1
ATOM 765 C CA . ASN A 1 95 ? 15.586 -19.406 2.832 1 60.34 95 ASN A CA 1
ATOM 766 C C . ASN A 1 95 ? 16.562 -20 1.821 1 60.34 95 ASN A C 1
ATOM 768 O O . ASN A 1 95 ? 16.891 -19.359 0.822 1 60.34 95 ASN A O 1
ATOM 772 N N . SER A 1 96 ? 17.016 -21.078 2.217 1 58.91 96 SER A N 1
ATOM 773 C CA . SER A 1 96 ? 18 -21.703 1.351 1 58.91 96 SER A CA 1
ATOM 774 C C . SER A 1 96 ? 17.422 -22.016 -0.021 1 58.91 96 SER A C 1
ATOM 776 O O . SER A 1 96 ? 18.156 -22.094 -1.011 1 58.91 96 SER A O 1
ATOM 778 N N . TRP A 1 97 ? 16.188 -22.141 0.031 1 54.97 97 TRP A N 1
ATOM 779 C CA . TRP A 1 97 ? 15.516 -22.547 -1.201 1 54.97 97 TRP A CA 1
ATOM 780 C C . TRP A 1 97 ? 15.336 -21.359 -2.135 1 54.97 97 TRP A C 1
ATOM 782 O O . TRP A 1 97 ? 15.062 -21.516 -3.324 1 54.97 97 TRP A O 1
ATOM 792 N N . THR A 1 98 ? 15.391 -20.172 -1.47 1 55.34 98 THR A N 1
ATOM 793 C CA . THR A 1 98 ? 15.188 -18.969 -2.273 1 55.34 98 THR A CA 1
ATOM 794 C C . THR A 1 98 ? 16.406 -18.703 -3.158 1 55.34 98 THR A C 1
ATOM 796 O O . THR A 1 98 ? 16.484 -17.656 -3.801 1 55.34 98 THR A O 1
ATOM 799 N N . GLY A 1 99 ? 17.391 -19.531 -2.967 1 49.22 99 GLY A N 1
ATOM 800 C CA . GLY A 1 99 ? 18.641 -19.266 -3.645 1 49.22 99 GLY A CA 1
ATOM 801 C C . GLY A 1 99 ? 18.469 -18.922 -5.113 1 49.22 99 GLY A C 1
ATOM 802 O O . GLY A 1 99 ? 17.828 -19.656 -5.855 1 49.22 99 GLY A O 1
ATOM 803 N N . PHE A 1 100 ? 18.234 -17.625 -5.246 1 47.66 100 PHE A N 1
ATOM 804 C CA . PHE A 1 100 ? 18.359 -17.125 -6.609 1 47.66 100 PHE A CA 1
ATOM 805 C C . PHE A 1 100 ? 19.641 -17.641 -7.262 1 47.66 100 PHE A C 1
ATOM 807 O O . PHE A 1 100 ? 20.672 -16.969 -7.227 1 47.66 100 PHE A O 1
ATOM 814 N N . GLY A 1 101 ? 19.562 -18.938 -7.527 1 51.03 101 GLY A N 1
ATOM 815 C CA . GLY A 1 101 ? 20.594 -19.594 -8.312 1 51.03 101 GLY A CA 1
ATOM 816 C C . GLY A 1 101 ? 21.984 -19.391 -7.77 1 51.03 101 GLY A C 1
ATOM 817 O O . GLY A 1 101 ? 22.547 -20.266 -7.098 1 51.03 101 GLY A O 1
ATOM 818 N N . TRP A 1 102 ? 22.672 -18.203 -8.242 1 52.06 102 TRP A N 1
ATOM 819 C CA . TRP A 1 102 ? 24.125 -18 -8.211 1 52.06 102 TRP A CA 1
ATOM 820 C C . TRP A 1 102 ? 24.516 -17.125 -7.023 1 52.06 102 TRP A C 1
ATOM 822 O O . TRP A 1 102 ? 25.703 -17.062 -6.668 1 52.06 102 TRP A O 1
ATOM 832 N N . LEU A 1 103 ? 23.484 -16.531 -6.273 1 60.72 103 LEU A N 1
ATOM 833 C CA . LEU A 1 103 ? 23.875 -15.625 -5.199 1 60.72 103 LEU A CA 1
ATOM 834 C C . LEU A 1 103 ? 23.766 -16.312 -3.842 1 60.72 103 LEU A C 1
ATOM 836 O O . LEU A 1 103 ? 22.734 -16.906 -3.523 1 60.72 103 LEU A O 1
ATOM 840 N N . PRO A 1 104 ? 24.891 -16.281 -3.203 1 67.06 104 PRO A N 1
ATOM 841 C CA . PRO A 1 104 ? 24.859 -16.859 -1.856 1 67.06 104 PRO A CA 1
ATOM 842 C C . PRO A 1 104 ? 23.797 -16.234 -0.963 1 67.06 104 PRO A C 1
ATOM 844 O O . PRO A 1 104 ? 23.531 -15.023 -1.061 1 67.06 104 PRO A O 1
ATOM 847 N N . ASN A 1 105 ? 23.203 -16.953 -0.133 1 72.44 105 ASN A N 1
ATOM 848 C CA . ASN A 1 105 ? 22.109 -16.562 0.75 1 72.44 105 ASN A CA 1
ATOM 849 C C . ASN A 1 105 ? 22.5 -15.414 1.661 1 72.44 105 ASN A C 1
ATOM 851 O O . ASN A 1 105 ? 21.688 -14.539 1.951 1 72.44 105 ASN A O 1
ATOM 855 N N . LYS A 1 106 ? 23.797 -15.375 1.984 1 76.25 106 LYS A N 1
ATOM 856 C CA . LYS A 1 106 ? 24.25 -14.32 2.887 1 76.25 106 LYS A CA 1
ATOM 857 C C . LYS A 1 106 ? 24.125 -12.945 2.23 1 76.25 106 LYS A C 1
ATOM 859 O O . LYS A 1 106 ? 23.797 -11.961 2.893 1 76.25 106 LYS A O 1
ATOM 864 N N . ILE A 1 107 ? 24.375 -12.984 1 1 78.81 107 ILE A N 1
ATOM 865 C CA . ILE A 1 107 ? 24.312 -11.727 0.263 1 78.81 107 ILE A CA 1
ATOM 866 C C . ILE A 1 107 ? 22.859 -11.305 0.073 1 78.81 107 ILE A C 1
ATOM 868 O O . ILE A 1 107 ? 22.516 -10.133 0.229 1 78.81 107 ILE A O 1
ATOM 872 N N . ILE A 1 108 ? 22.062 -12.25 -0.153 1 78.31 108 ILE A N 1
ATOM 873 C CA . ILE A 1 108 ? 20.641 -11.992 -0.344 1 78.31 108 ILE A CA 1
ATOM 874 C C . ILE A 1 108 ? 20.031 -11.461 0.952 1 78.31 108 ILE A C 1
ATOM 876 O O . ILE A 1 108 ? 19.281 -10.477 0.937 1 78.31 108 ILE A O 1
ATOM 880 N N . ASN A 1 109 ? 20.469 -12.023 2.01 1 82.69 109 ASN A N 1
ATOM 881 C CA . ASN A 1 109 ? 19.953 -11.609 3.311 1 82.69 109 ASN A CA 1
ATOM 882 C C . ASN A 1 109 ? 20.391 -10.195 3.662 1 82.69 109 ASN A C 1
ATOM 884 O O . ASN A 1 109 ? 19.609 -9.406 4.184 1 82.69 109 ASN A O 1
ATOM 888 N N . TYR A 1 110 ? 21.609 -9.969 3.352 1 84.75 110 TYR A N 1
ATOM 889 C CA . TYR A 1 110 ? 22.141 -8.641 3.643 1 84.75 110 TYR A CA 1
ATOM 890 C C . TYR A 1 110 ? 21.422 -7.574 2.83 1 84.75 110 TYR A C 1
ATOM 892 O O . TYR A 1 110 ? 21.016 -6.539 3.369 1 84.75 110 TYR A O 1
ATOM 900 N N . LYS A 1 111 ? 21.234 -7.844 1.637 1 86.38 111 LYS A N 1
ATOM 901 C CA . LYS A 1 111 ? 20.531 -6.902 0.765 1 86.38 111 LYS A CA 1
ATOM 902 C C . LYS A 1 111 ? 19.078 -6.719 1.199 1 86.38 111 LYS A C 1
ATOM 904 O O . LYS A 1 111 ? 18.562 -5.602 1.212 1 86.38 111 LYS A O 1
ATOM 909 N N . ALA A 1 112 ? 18.5 -7.777 1.534 1 88.19 112 ALA A N 1
ATOM 910 C CA . ALA A 1 112 ? 17.109 -7.73 1.984 1 88.19 112 ALA A CA 1
ATOM 911 C C . ALA A 1 112 ? 16.969 -6.887 3.25 1 88.19 112 ALA A C 1
ATOM 913 O O . ALA A 1 112 ? 16.016 -6.117 3.393 1 88.19 112 ALA A O 1
ATOM 914 N N . ARG A 1 113 ? 17.906 -7.043 4.105 1 90.81 113 ARG A N 1
ATOM 915 C CA . ARG A 1 113 ? 17.891 -6.266 5.34 1 90.81 113 ARG A CA 1
ATOM 916 C C . ARG A 1 113 ? 18 -4.773 5.047 1 90.81 113 ARG A C 1
ATOM 918 O O . ARG A 1 113 ? 17.281 -3.967 5.641 1 90.81 113 ARG A O 1
ATOM 925 N N . LYS A 1 114 ? 18.859 -4.445 4.168 1 91.75 114 LYS A N 1
ATOM 926 C CA . LYS A 1 114 ? 19.047 -3.047 3.797 1 91.75 114 LYS A CA 1
ATOM 927 C C . LYS A 1 114 ? 17.812 -2.486 3.107 1 91.75 114 LYS A C 1
ATOM 929 O O . LYS A 1 114 ? 17.391 -1.363 3.393 1 91.75 114 LYS A O 1
ATOM 934 N N . ASP A 1 115 ? 17.297 -3.273 2.26 1 92.31 115 ASP A N 1
ATOM 935 C CA . ASP A 1 115 ? 16.125 -2.828 1.521 1 92.31 115 ASP A CA 1
ATOM 936 C C . ASP A 1 115 ? 14.922 -2.664 2.449 1 92.31 115 ASP A C 1
ATOM 938 O O . ASP A 1 115 ? 14.188 -1.677 2.354 1 92.31 115 ASP A O 1
ATOM 942 N N . CYS A 1 116 ? 14.742 -3.572 3.348 1 93.81 116 CYS A N 1
ATOM 943 C CA . CYS A 1 116 ? 13.633 -3.5 4.289 1 93.81 116 CYS A CA 1
ATOM 944 C C . CYS A 1 116 ? 13.781 -2.303 5.219 1 93.81 116 CYS A C 1
ATOM 946 O O . CYS A 1 116 ? 12.789 -1.662 5.578 1 93.81 116 CYS A O 1
ATOM 948 N N . TRP A 1 117 ? 14.992 -2.066 5.578 1 92.25 117 TRP A N 1
ATOM 949 C CA . TRP A 1 117 ? 15.242 -0.905 6.426 1 92.25 117 TRP A CA 1
ATOM 950 C C . TRP A 1 117 ? 14.906 0.388 5.688 1 92.25 117 TRP A C 1
ATOM 952 O O . TRP A 1 117 ? 14.242 1.266 6.238 1 92.25 117 TRP A O 1
ATOM 962 N N . ALA A 1 118 ? 15.367 0.496 4.477 1 90.69 118 ALA A N 1
ATOM 963 C CA . ALA A 1 118 ? 15.117 1.68 3.658 1 90.69 118 ALA A CA 1
ATOM 964 C C . ALA A 1 118 ? 13.617 1.88 3.426 1 90.69 118 ALA A C 1
ATOM 966 O O . ALA A 1 118 ? 13.125 3.008 3.461 1 90.69 118 ALA A O 1
ATOM 967 N N . GLN A 1 119 ? 12.953 0.834 3.236 1 91.75 119 GLN A N 1
ATOM 968 C CA . GLN A 1 119 ? 11.523 0.88 2.955 1 91.75 119 GLN A CA 1
ATOM 969 C C . GLN A 1 119 ? 10.727 1.246 4.203 1 91.75 119 GLN A C 1
ATOM 971 O O . GLN A 1 119 ? 9.641 1.821 4.109 1 91.75 119 GLN A O 1
ATOM 976 N N . GLY A 1 120 ? 11.234 0.909 5.402 1 90.44 120 GLY A N 1
ATOM 977 C CA . GLY A 1 120 ? 10.578 1.312 6.637 1 90.44 120 GLY A CA 1
ATOM 978 C C . GLY A 1 120 ? 10.172 0.137 7.504 1 90.44 120 GLY A C 1
ATOM 979 O O . GLY A 1 120 ? 10.266 0.203 8.734 1 90.44 120 GLY A O 1
ATOM 980 N N . ILE A 1 121 ? 9.766 -1.032 6.926 1 93.19 121 ILE A N 1
ATOM 981 C CA . ILE A 1 121 ? 9.266 -2.178 7.672 1 93.19 121 ILE A CA 1
ATOM 982 C C . ILE A 1 121 ? 10.375 -2.756 8.547 1 93.19 121 ILE A C 1
ATOM 984 O O . ILE A 1 121 ? 10.109 -3.301 9.617 1 93.19 121 ILE A O 1
ATOM 988 N N . GLY A 1 122 ? 11.672 -2.58 8.133 1 92.25 122 GLY A N 1
ATOM 989 C CA . GLY A 1 122 ? 12.82 -3.096 8.859 1 92.25 122 GLY A CA 1
ATOM 990 C C . GLY A 1 122 ? 13.117 -2.316 10.133 1 92.25 122 GLY A C 1
ATOM 991 O O . GLY A 1 122 ? 13.977 -2.709 10.914 1 92.25 122 GLY A O 1
ATOM 992 N N . ARG A 1 123 ? 12.367 -1.251 10.312 1 90.88 123 ARG A N 1
ATOM 993 C CA . ARG A 1 123 ? 12.57 -0.42 11.492 1 90.88 123 ARG A CA 1
ATOM 994 C C . ARG A 1 123 ? 11.656 -0.856 12.633 1 90.88 123 ARG A C 1
ATOM 996 O O . ARG A 1 123 ? 11.742 -0.326 13.742 1 90.88 123 ARG A O 1
ATOM 1003 N N . HIS A 1 124 ? 10.844 -1.799 12.359 1 90.94 124 HIS A N 1
ATOM 1004 C CA . HIS A 1 124 ? 9.922 -2.34 13.352 1 90.94 124 HIS A CA 1
ATOM 1005 C C . HIS A 1 124 ? 10.484 -3.6 14 1 90.94 124 HIS A C 1
ATOM 1007 O O . HIS A 1 124 ? 11.344 -4.27 13.422 1 90.94 124 HIS A O 1
ATOM 1013 N N . THR A 1 125 ? 10.016 -3.836 15.188 1 91.12 125 THR A N 1
ATOM 1014 C CA . THR A 1 125 ? 10.367 -5.086 15.852 1 91.12 125 THR A CA 1
ATOM 1015 C C . THR A 1 125 ? 9.703 -6.27 15.156 1 91.12 125 THR A C 1
ATOM 1017 O O . THR A 1 125 ? 8.781 -6.094 14.359 1 91.12 125 THR A O 1
ATOM 1020 N N . LYS A 1 126 ? 10.211 -7.473 15.492 1 90 126 LYS A N 1
ATOM 1021 C CA . LYS A 1 126 ? 9.633 -8.703 14.961 1 90 126 LYS A CA 1
ATOM 1022 C C . LYS A 1 126 ? 8.141 -8.773 15.25 1 90 126 LYS A C 1
ATOM 1024 O O . LYS A 1 126 ? 7.34 -9.094 14.367 1 90 126 LYS A O 1
ATOM 1029 N N . GLU A 1 127 ? 7.766 -8.469 16.453 1 91.44 127 GLU A N 1
ATOM 1030 C CA . GLU A 1 127 ? 6.367 -8.531 16.875 1 91.44 127 GLU A CA 1
ATOM 1031 C C . GLU A 1 127 ? 5.52 -7.512 16.109 1 91.44 127 GLU A C 1
ATOM 1033 O O . GLU A 1 127 ? 4.391 -7.812 15.719 1 91.44 127 GLU A O 1
ATOM 1038 N N . GLU A 1 128 ? 6.098 -6.375 15.883 1 92.25 128 GLU A N 1
ATOM 1039 C CA . GLU A 1 128 ? 5.387 -5.332 15.156 1 92.25 128 GLU A CA 1
ATOM 1040 C C . GLU A 1 128 ? 5.18 -5.719 13.695 1 92.25 128 GLU A C 1
ATOM 1042 O O . GLU A 1 128 ? 4.117 -5.465 13.125 1 92.25 128 GLU A O 1
ATOM 1047 N N . VAL A 1 129 ? 6.184 -6.324 13.109 1 93.19 129 VAL A N 1
ATOM 1048 C CA . VAL A 1 129 ? 6.094 -6.762 11.719 1 93.19 129 VAL A CA 1
ATOM 1049 C C . VAL A 1 129 ? 4.988 -7.801 11.578 1 93.19 129 VAL A C 1
ATOM 1051 O O . VAL A 1 129 ? 4.18 -7.73 10.648 1 93.19 129 VAL A O 1
ATOM 1054 N N . LEU A 1 130 ? 4.898 -8.711 12.5 1 91.44 130 LEU A N 1
ATOM 1055 C CA . LEU A 1 130 ? 3.875 -9.75 12.461 1 91.44 130 LEU A CA 1
ATOM 1056 C C . LEU A 1 130 ? 2.488 -9.148 12.672 1 91.44 130 LEU A C 1
ATOM 1058 O O . LEU A 1 130 ? 1.521 -9.57 12.031 1 91.44 130 LEU A O 1
ATOM 1062 N N . ASP A 1 131 ? 2.42 -8.164 13.5 1 93.56 131 ASP A N 1
ATOM 1063 C CA . ASP A 1 131 ? 1.153 -7.484 13.734 1 93.56 131 ASP A CA 1
ATOM 1064 C C . ASP A 1 131 ? 0.689 -6.742 12.484 1 93.56 131 ASP A C 1
ATOM 1066 O O . ASP A 1 131 ? -0.495 -6.773 12.141 1 93.56 131 ASP A O 1
ATOM 1070 N N . ILE A 1 132 ? 1.623 -6.125 11.836 1 95.5 132 ILE A N 1
ATOM 1071 C CA . ILE A 1 132 ? 1.313 -5.41 10.602 1 95.5 132 ILE A CA 1
ATOM 1072 C C . ILE A 1 132 ? 0.831 -6.398 9.547 1 95.5 132 ILE A C 1
ATOM 1074 O O . ILE A 1 132 ? -0.219 -6.195 8.93 1 95.5 132 ILE A O 1
ATOM 1078 N N . MET A 1 133 ? 1.546 -7.449 9.391 1 94.12 133 MET A N 1
ATOM 1079 C CA . MET A 1 133 ? 1.212 -8.438 8.375 1 94.12 133 MET A CA 1
ATOM 1080 C C . MET A 1 133 ? -0.142 -9.078 8.664 1 94.12 133 MET A C 1
ATOM 1082 O O . MET A 1 133 ? -0.964 -9.242 7.762 1 94.12 133 MET A O 1
ATOM 1086 N N . GLU A 1 134 ? -0.364 -9.422 9.859 1 94.5 134 GLU A N 1
ATOM 1087 C CA . GLU A 1 134 ? -1.635 -10.055 10.203 1 94.5 134 GLU A CA 1
ATOM 1088 C C . GLU A 1 134 ? -2.803 -9.094 10 1 94.5 134 GLU A C 1
ATOM 1090 O O . GLU A 1 134 ? -3.893 -9.508 9.602 1 94.5 134 GLU A O 1
ATOM 1095 N N . SER A 1 135 ? -2.602 -7.844 10.336 1 96.25 135 SER A N 1
ATOM 1096 C CA . SER A 1 135 ? -3.641 -6.844 10.102 1 96.25 135 SER A CA 1
ATOM 1097 C C . SER A 1 135 ? -4.004 -6.762 8.625 1 96.25 135 SER A C 1
ATOM 1099 O O . SER A 1 135 ? -5.168 -6.566 8.273 1 96.25 135 SER A O 1
ATOM 1101 N N . ASP A 1 136 ? -3.01 -6.914 7.789 1 97.19 136 ASP A N 1
ATOM 1102 C CA . ASP A 1 136 ? -3.25 -6.902 6.348 1 97.19 136 ASP A CA 1
ATOM 1103 C C . ASP A 1 136 ? -4.004 -8.156 5.91 1 97.19 136 ASP A C 1
ATOM 1105 O O . ASP A 1 136 ? -4.926 -8.078 5.094 1 97.19 136 ASP A O 1
ATOM 1109 N N . VAL A 1 137 ? -3.635 -9.281 6.457 1 96.25 137 VAL A N 1
ATOM 1110 C CA . VAL A 1 137 ? -4.301 -10.547 6.137 1 96.25 137 VAL A CA 1
ATOM 1111 C C . VAL A 1 137 ? -5.742 -10.508 6.633 1 96.25 137 VAL A C 1
ATOM 1113 O O . VAL A 1 137 ? -6.66 -10.93 5.922 1 96.25 137 VAL A O 1
ATOM 1116 N N . LYS A 1 138 ? -5.93 -9.961 7.781 1 97.19 138 LYS A N 1
ATOM 1117 C CA . LYS A 1 138 ? -7.277 -9.789 8.32 1 97.19 138 LYS A CA 1
ATOM 1118 C C . LYS A 1 138 ? -8.109 -8.883 7.422 1 97.19 138 LYS A C 1
ATOM 1120 O O . LYS A 1 138 ? -9.297 -9.141 7.195 1 97.19 138 LYS A O 1
ATOM 1125 N N . ALA A 1 139 ? -7.512 -7.848 6.949 1 98.44 139 ALA A N 1
ATOM 1126 C CA . ALA A 1 139 ? -8.211 -6.941 6.039 1 98.44 139 ALA A CA 1
ATOM 1127 C C . ALA A 1 139 ? -8.695 -7.684 4.797 1 98.44 139 ALA A C 1
ATOM 1129 O O . ALA A 1 139 ? -9.852 -7.52 4.379 1 98.44 139 ALA A O 1
ATOM 1130 N N . LEU A 1 140 ? -7.836 -8.5 4.23 1 98.5 140 LEU A N 1
ATOM 1131 C CA . LEU A 1 140 ? -8.211 -9.281 3.053 1 98.5 140 LEU A CA 1
ATOM 1132 C C . LEU A 1 140 ? -9.352 -10.242 3.379 1 98.5 140 LEU A C 1
ATOM 1134 O O . LEU A 1 140 ? -10.273 -10.406 2.58 1 98.5 140 LEU A O 1
ATOM 1138 N N . SER A 1 141 ? -9.227 -10.828 4.547 1 98.31 141 SER A N 1
ATOM 1139 C CA . SER A 1 141 ? -10.281 -11.734 4.992 1 98.31 141 SER A CA 1
ATOM 1140 C C . SER A 1 141 ? -11.617 -11.008 5.109 1 98.31 141 SER A C 1
ATOM 1142 O O . SER A 1 141 ? -12.648 -11.516 4.648 1 98.31 141 SER A O 1
ATOM 1144 N N . ASN A 1 142 ? -11.602 -9.859 5.699 1 98.5 142 ASN A N 1
ATOM 1145 C CA . ASN A 1 142 ? -12.805 -9.055 5.887 1 98.5 142 ASN A CA 1
ATOM 1146 C C . ASN A 1 142 ? -13.398 -8.609 4.555 1 98.5 142 ASN A C 1
ATOM 1148 O O . ASN A 1 142 ? -14.617 -8.602 4.379 1 98.5 142 ASN A O 1
ATOM 1152 N N . ILE A 1 143 ? -12.594 -8.266 3.604 1 98.69 143 ILE A N 1
ATOM 1153 C CA . ILE A 1 143 ? -13.039 -7.828 2.287 1 98.69 143 ILE A CA 1
ATOM 1154 C C . ILE A 1 143 ? -13.672 -9 1.542 1 98.69 143 ILE A C 1
ATOM 1156 O O . ILE A 1 143 ? -14.727 -8.852 0.923 1 98.69 143 ILE A O 1
ATOM 1160 N N . LEU A 1 144 ? -13.031 -10.117 1.617 1 98.5 144 LEU A N 1
ATOM 1161 C CA . LEU A 1 144 ? -13.523 -11.312 0.934 1 98.5 144 LEU A CA 1
ATOM 1162 C C . LEU A 1 144 ? -14.875 -11.742 1.502 1 98.5 144 LEU A C 1
ATOM 1164 O O . LEU A 1 144 ? -15.812 -12.016 0.749 1 98.5 144 LEU A O 1
ATOM 1168 N N . GLY A 1 145 ? -14.93 -11.789 2.857 1 97.75 145 GLY A N 1
ATOM 1169 C CA . GLY A 1 145 ? -16.141 -12.297 3.471 1 97.75 145 GLY A CA 1
ATOM 1170 C C . GLY A 1 145 ? -16.578 -13.641 2.924 1 97.75 145 GLY A C 1
ATOM 1171 O O . GLY A 1 145 ? -15.797 -14.594 2.922 1 97.75 145 GLY A O 1
ATOM 1172 N N . ASN A 1 146 ? -17.734 -13.594 2.33 1 97 146 ASN A N 1
ATOM 1173 C CA . ASN A 1 146 ? -18.266 -14.836 1.782 1 97 146 ASN A CA 1
ATOM 1174 C C . ASN A 1 146 ? -18.234 -14.836 0.257 1 97 146 ASN A C 1
ATOM 1176 O O . ASN A 1 146 ? -18.781 -15.727 -0.381 1 97 146 ASN A O 1
ATOM 1180 N N . GLN A 1 147 ? -17.594 -13.914 -0.331 1 97.69 147 GLN A N 1
ATOM 1181 C CA . GLN A 1 147 ? -17.531 -13.805 -1.784 1 97.69 147 GLN A CA 1
ATOM 1182 C C . GLN A 1 147 ? -16.641 -14.883 -2.389 1 97.69 147 GLN A C 1
ATOM 1184 O O . GLN A 1 147 ? -15.75 -15.406 -1.72 1 97.69 147 GLN A O 1
ATOM 1189 N N . LYS A 1 148 ? -16.844 -15.164 -3.609 1 97.81 148 LYS A N 1
ATOM 1190 C CA . LYS A 1 148 ? -16.047 -16.156 -4.316 1 97.81 148 LYS A CA 1
ATOM 1191 C C . LYS A 1 148 ? -14.648 -15.633 -4.617 1 97.81 148 LYS A C 1
ATOM 1193 O O . LYS A 1 148 ? -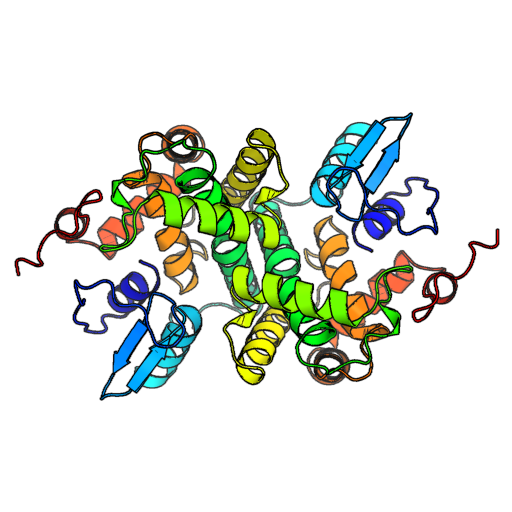13.664 -16.359 -4.5 1 97.81 148 LYS A O 1
ATOM 1198 N N . PHE A 1 149 ? -14.648 -14.398 -5.074 1 98.5 149 PHE A N 1
ATOM 1199 C CA . PHE A 1 149 ? -13.398 -13.711 -5.371 1 98.5 149 PHE A CA 1
ATOM 1200 C C . PHE A 1 149 ? -13.336 -12.367 -4.656 1 98.5 149 PHE A C 1
ATOM 1202 O O . PHE A 1 149 ? -14.297 -11.961 -4.004 1 98.5 149 PHE A O 1
ATOM 1209 N N . ILE A 1 150 ? -12.289 -11.68 -4.711 1 98.62 150 ILE A N 1
ATOM 1210 C CA . ILE A 1 150 ? -12 -10.523 -3.867 1 98.62 150 ILE A CA 1
ATOM 1211 C C . ILE A 1 150 ? -13.055 -9.438 -4.102 1 98.62 150 ILE A C 1
ATOM 1213 O O . ILE A 1 150 ? -13.547 -8.828 -3.148 1 98.62 150 ILE A O 1
ATOM 1217 N N . MET A 1 151 ? -13.398 -9.25 -5.41 1 98.31 151 MET A N 1
ATOM 1218 C CA . MET A 1 151 ? -14.312 -8.148 -5.711 1 98.31 151 MET A CA 1
ATOM 1219 C C . MET A 1 151 ? -15.734 -8.664 -5.934 1 98.31 151 MET A C 1
ATOM 1221 O O . MET A 1 151 ? -16.625 -7.91 -6.332 1 98.31 151 MET A O 1
ATOM 1225 N N . GLY A 1 152 ? -15.945 -10 -5.688 1 97.12 152 GLY A N 1
ATOM 1226 C CA . GLY A 1 152 ? -17.281 -10.523 -5.867 1 97.12 152 GLY A CA 1
ATOM 1227 C C . GLY A 1 152 ? -17.312 -11.906 -6.488 1 97.12 152 GLY A C 1
ATOM 1228 O O . GLY A 1 152 ? -16.484 -12.758 -6.148 1 97.12 152 GLY A O 1
ATOM 1229 N N . ASN A 1 153 ? -18.281 -12.055 -7.348 1 96.19 153 ASN A N 1
ATOM 1230 C CA . ASN A 1 153 ? -18.516 -13.383 -7.891 1 96.19 153 ASN A CA 1
ATOM 1231 C C . ASN A 1 153 ? -17.609 -13.672 -9.086 1 96.19 153 ASN A C 1
ATOM 1233 O O . ASN A 1 153 ? -17.391 -14.836 -9.438 1 96.19 153 ASN A O 1
ATOM 1237 N N . ASP A 1 154 ? -17.172 -12.633 -9.711 1 96.75 154 ASP A N 1
ATOM 1238 C CA . ASP A 1 154 ? -16.281 -12.789 -10.867 1 96.75 154 ASP A CA 1
ATOM 1239 C C . ASP A 1 154 ? -14.836 -12.477 -10.5 1 96.75 154 ASP A C 1
ATOM 1241 O O . ASP A 1 154 ? -14.578 -11.578 -9.695 1 96.75 154 ASP A O 1
ATOM 1245 N N . VAL A 1 155 ? -13.93 -13.203 -11.148 1 97.75 155 VAL A N 1
ATOM 1246 C CA . VAL A 1 155 ? -12.508 -12.945 -10.953 1 97.75 155 VAL A CA 1
ATOM 1247 C C . VAL A 1 155 ? -12.133 -11.594 -11.562 1 97.75 155 VAL A C 1
ATOM 1249 O O . VAL A 1 155 ? -12.68 -11.203 -12.602 1 97.75 155 VAL A O 1
ATOM 1252 N N . SER A 1 156 ? -11.312 -10.867 -10.938 1 98.06 156 SER A N 1
ATOM 1253 C CA . SER A 1 156 ? -10.781 -9.602 -11.438 1 98.06 156 SER A CA 1
ATOM 1254 C C . SER A 1 156 ? -9.258 -9.586 -11.391 1 98.06 156 SER A C 1
ATOM 1256 O O . SER A 1 156 ? -8.641 -10.539 -10.922 1 98.06 156 SER A O 1
ATOM 1258 N N . GLU A 1 157 ? -8.656 -8.547 -11.914 1 97.81 157 GLU A N 1
ATOM 1259 C CA . GLU A 1 157 ? -7.199 -8.453 -11.977 1 97.81 157 GLU A CA 1
ATOM 1260 C C . GLU A 1 157 ? -6.578 -8.516 -10.586 1 97.81 157 GLU A C 1
ATOM 1262 O O . GLU A 1 157 ? -5.5 -9.086 -10.414 1 97.81 157 GLU A O 1
ATOM 1267 N N . VAL A 1 158 ? -7.293 -7.977 -9.625 1 98.38 158 VAL A N 1
ATOM 1268 C CA . VAL A 1 158 ? -6.73 -7.91 -8.281 1 98.38 158 VAL A CA 1
ATOM 1269 C C . VAL A 1 158 ? -6.617 -9.32 -7.703 1 98.38 158 VAL A C 1
ATOM 1271 O O . VAL A 1 158 ? -5.785 -9.57 -6.824 1 98.38 158 VAL A O 1
ATOM 1274 N N . ASP A 1 159 ? -7.383 -10.258 -8.133 1 98.62 159 ASP A N 1
ATOM 1275 C CA . ASP A 1 159 ? -7.277 -11.648 -7.68 1 98.62 159 ASP A CA 1
ATOM 1276 C C . ASP A 1 159 ? -5.922 -12.242 -8.047 1 98.62 159 ASP A C 1
ATOM 1278 O O . ASP A 1 159 ? -5.398 -13.102 -7.332 1 98.62 159 ASP A O 1
ATOM 1282 N N . CYS A 1 160 ? -5.324 -11.789 -9.164 1 97.44 160 CYS A N 1
ATOM 1283 C CA . CYS A 1 160 ? -4.004 -12.266 -9.555 1 97.44 160 CYS A CA 1
ATOM 1284 C C . CYS A 1 160 ? -2.951 -11.859 -8.531 1 97.44 160 CYS A C 1
ATOM 1286 O O . CYS A 1 160 ? -2.074 -12.656 -8.195 1 97.44 160 CYS A O 1
ATOM 1288 N N . CYS A 1 161 ? -3.129 -10.68 -8.094 1 96.5 161 CYS A N 1
ATOM 1289 C CA . CYS A 1 161 ? -2.191 -10.141 -7.113 1 96.5 161 CYS A CA 1
ATOM 1290 C C . CYS A 1 161 ? -2.383 -10.805 -5.758 1 96.5 161 CYS A C 1
ATOM 1292 O O . CYS A 1 161 ? -1.427 -11.312 -5.168 1 96.5 161 CYS A O 1
ATOM 1294 N N . VAL A 1 162 ? -3.615 -10.859 -5.289 1 98.12 162 VAL A N 1
ATOM 1295 C CA . VAL A 1 162 ? -3.924 -11.383 -3.963 1 98.12 162 VAL A CA 1
ATOM 1296 C C . VAL A 1 162 ? -3.553 -12.859 -3.891 1 98.12 162 VAL A C 1
ATOM 1298 O O . VAL A 1 162 ? -2.859 -13.289 -2.963 1 98.12 162 VAL A O 1
ATOM 1301 N N . PHE A 1 163 ? -3.943 -13.625 -4.879 1 96.88 163 PHE A N 1
ATOM 1302 C CA . PHE A 1 163 ? -3.615 -15.047 -4.906 1 96.88 163 PHE A CA 1
ATOM 1303 C C . PHE A 1 163 ? -2.107 -15.25 -4.988 1 96.88 163 PHE A C 1
ATOM 1305 O O . PHE A 1 163 ? -1.56 -16.141 -4.34 1 96.88 163 PHE A O 1
ATOM 1312 N N . GLY A 1 164 ? -1.479 -14.438 -5.785 1 92.69 164 GLY A N 1
ATOM 1313 C CA . GLY A 1 164 ? -0.043 -14.57 -5.973 1 92.69 164 GLY A CA 1
ATOM 1314 C C . GLY A 1 164 ? 0.738 -14.5 -4.676 1 92.69 164 GLY A C 1
ATOM 1315 O O . GLY A 1 164 ? 1.761 -15.172 -4.523 1 92.69 164 GLY A O 1
ATOM 1316 N N . PHE A 1 165 ? 0.255 -13.781 -3.707 1 91.12 165 PHE A N 1
ATOM 1317 C CA . PHE A 1 165 ? 0.96 -13.617 -2.441 1 91.12 165 PHE A CA 1
ATOM 1318 C C . PHE A 1 165 ? 0.425 -14.586 -1.396 1 91.12 165 PHE A C 1
ATOM 1320 O O . PHE A 1 165 ? 1.2 -15.234 -0.685 1 91.12 165 PHE A O 1
ATOM 1327 N N . LEU A 1 166 ? -0.883 -14.727 -1.326 1 92.19 166 LEU A N 1
ATOM 1328 C CA . LEU A 1 166 ? -1.479 -15.57 -0.299 1 92.19 166 LEU A CA 1
ATOM 1329 C C . LEU A 1 166 ? -1.08 -17.031 -0.5 1 92.19 166 LEU A C 1
ATOM 1331 O O . LEU A 1 166 ? -0.92 -17.781 0.47 1 92.19 166 LEU A O 1
ATOM 1335 N N . CYS A 1 167 ? -0.956 -17.406 -1.768 1 88.56 167 CYS A N 1
ATOM 1336 C CA . CYS A 1 167 ? -0.597 -18.797 -2.025 1 88.56 167 CYS A CA 1
ATOM 1337 C C . CYS A 1 167 ? 0.764 -19.125 -1.424 1 88.56 167 CYS A C 1
ATOM 1339 O O . CYS A 1 167 ? 0.987 -20.25 -0.965 1 88.56 167 CYS A O 1
ATOM 1341 N N . GLN A 1 168 ? 1.651 -18.203 -1.381 1 81.81 168 GLN A N 1
ATOM 1342 C CA . GLN A 1 168 ? 2.963 -18.406 -0.775 1 81.81 168 GLN A CA 1
ATOM 1343 C C . GLN A 1 168 ? 2.848 -18.609 0.733 1 81.81 168 GLN A C 1
ATOM 1345 O O . GLN A 1 168 ? 3.605 -19.375 1.324 1 81.81 168 GLN A O 1
ATOM 1350 N N . LEU A 1 169 ? 1.944 -17.891 1.308 1 83.5 169 LEU A N 1
ATOM 1351 C CA . LEU A 1 169 ? 1.749 -17.984 2.75 1 83.5 169 LEU A CA 1
ATOM 1352 C C . LEU A 1 169 ? 1.193 -19.359 3.127 1 83.5 169 LEU A C 1
ATOM 1354 O O . LEU A 1 169 ? 1.485 -19.875 4.207 1 83.5 169 LEU A O 1
ATOM 1358 N N . ILE A 1 170 ? 0.464 -19.906 2.232 1 83.75 170 ILE A N 1
ATOM 1359 C CA . ILE A 1 170 ? -0.224 -21.156 2.523 1 83.75 170 ILE A CA 1
ATOM 1360 C C . ILE A 1 170 ? 0.683 -22.344 2.178 1 83.75 170 ILE A C 1
ATOM 1362 O O . ILE A 1 170 ? 0.824 -23.266 2.969 1 83.75 170 ILE A O 1
ATOM 1366 N N . TRP A 1 171 ? 1.28 -22.281 1.067 1 80.81 171 TRP A N 1
ATOM 1367 C CA . TRP A 1 171 ? 1.891 -23.5 0.557 1 80.81 171 TRP A CA 1
ATOM 1368 C C . TRP A 1 171 ? 3.412 -23.391 0.576 1 80.81 171 TRP A C 1
ATOM 1370 O O . TRP A 1 171 ? 4.109 -24.406 0.492 1 80.81 171 TRP A O 1
ATOM 1380 N N . GLN A 1 172 ? 4.027 -22.25 0.763 1 71.94 172 GLN A N 1
ATOM 1381 C CA . GLN A 1 172 ? 5.477 -22.141 0.616 1 71.94 172 GLN A CA 1
ATOM 1382 C C . GLN A 1 172 ? 6.133 -21.734 1.934 1 71.94 172 GLN A C 1
ATOM 1384 O O . GLN A 1 172 ? 7.355 -21.594 2.006 1 71.94 172 GLN A O 1
ATOM 1389 N N . SER A 1 173 ? 5.332 -21.5 2.951 1 69.19 173 SER A N 1
ATOM 1390 C CA . SER A 1 173 ? 5.934 -21.031 4.199 1 69.19 173 SER A CA 1
ATOM 1391 C C . SER A 1 173 ? 5.555 -21.953 5.363 1 69.19 173 SER A C 1
ATOM 1393 O O . SER A 1 173 ? 4.965 -21.484 6.344 1 69.19 173 SER A O 1
ATOM 1395 N N . PRO A 1 174 ? 5.938 -23.141 5.383 1 60.59 174 PRO A N 1
ATOM 1396 C CA . PRO A 1 174 ? 5.387 -24.062 6.379 1 60.59 174 PRO A CA 1
ATOM 1397 C C . PRO A 1 174 ? 5.797 -23.703 7.805 1 60.59 174 PRO A C 1
ATOM 1399 O O . PRO A 1 174 ? 5.086 -24.031 8.758 1 60.59 174 PRO A O 1
ATOM 1402 N N . GLU A 1 175 ? 6.754 -23 7.969 1 65.06 175 GLU A N 1
ATOM 1403 C CA . GLU A 1 175 ? 7.203 -22.797 9.344 1 65.06 175 GLU A CA 1
ATOM 1404 C C . GLU A 1 175 ? 6.914 -21.375 9.805 1 65.06 175 GLU A C 1
ATOM 1406 O O . GLU A 1 175 ? 7.184 -21.031 10.961 1 65.06 175 GLU A O 1
ATOM 1411 N N . GLN A 1 176 ? 6.184 -20.719 9.102 1 73.31 176 GLN A N 1
ATOM 1412 C CA . GLN A 1 176 ? 5.98 -19.312 9.469 1 73.31 176 GLN A CA 1
ATOM 1413 C C . GLN A 1 176 ? 4.66 -19.125 10.203 1 73.31 176 GLN A C 1
ATOM 1415 O O . GLN A 1 176 ? 3.711 -19.891 9.992 1 73.31 176 GLN A O 1
ATOM 1420 N N . PRO A 1 177 ? 4.641 -18.188 11.219 1 71.88 177 PRO A N 1
ATOM 1421 C CA . PRO A 1 177 ? 3.4 -17.906 11.945 1 71.88 177 PRO A CA 1
ATOM 1422 C C . PRO A 1 177 ? 2.217 -17.656 11.008 1 71.88 177 PRO A C 1
ATOM 1424 O O . PRO A 1 177 ? 1.068 -17.906 11.383 1 71.88 177 PRO A O 1
ATOM 1427 N N . CYS A 1 178 ? 2.508 -17.406 9.875 1 74.31 178 CYS A N 1
ATOM 1428 C CA . CYS A 1 178 ? 1.464 -17.016 8.93 1 74.31 178 CYS A CA 1
ATOM 1429 C C . CYS A 1 178 ? 0.651 -18.219 8.484 1 74.31 178 CYS A C 1
ATOM 1431 O O . CYS A 1 178 ? -0.491 -18.078 8.047 1 74.31 178 CYS A O 1
ATOM 1433 N N . VAL A 1 179 ? 1.269 -19.344 8.641 1 73.5 179 VAL A N 1
ATOM 1434 C CA . VAL A 1 179 ? 0.565 -20.547 8.234 1 73.5 179 VAL A CA 1
ATOM 1435 C C . VAL A 1 179 ? -0.638 -20.781 9.148 1 73.5 179 VAL A C 1
ATOM 1437 O O . VAL A 1 179 ? -1.72 -21.141 8.68 1 73.5 179 VAL A O 1
ATOM 1440 N N . ASP A 1 180 ? -0.42 -20.484 10.383 1 81.12 180 ASP A N 1
ATOM 1441 C CA . ASP A 1 180 ? -1.516 -20.656 11.328 1 81.12 180 ASP A CA 1
ATOM 1442 C C . ASP A 1 180 ? -2.617 -19.625 11.094 1 81.12 180 ASP A C 1
ATOM 1444 O O . ASP A 1 180 ? -3.797 -19.906 11.32 1 81.12 180 ASP A O 1
ATOM 1448 N N . TRP A 1 181 ? -2.26 -18.469 10.586 1 85 181 TRP A N 1
ATOM 1449 C CA . TRP A 1 181 ? -3.273 -17.469 10.242 1 85 181 TRP A CA 1
ATOM 1450 C C . TRP A 1 181 ? -4.219 -18.016 9.172 1 85 181 TRP A C 1
ATOM 1452 O O . TRP A 1 181 ? -5.438 -17.984 9.336 1 85 181 TRP A O 1
ATOM 1462 N N . MET A 1 182 ? -3.617 -18.625 8.18 1 82.69 182 MET A N 1
ATOM 1463 C CA . MET A 1 182 ? -4.387 -19.047 7.012 1 82.69 182 MET A CA 1
ATOM 1464 C C . MET A 1 182 ? -5.152 -20.328 7.309 1 82.69 182 MET A C 1
ATOM 1466 O O . MET A 1 182 ? -6.258 -20.531 6.797 1 82.69 182 MET A O 1
ATOM 1470 N N . LYS A 1 183 ? -4.652 -21.141 8.125 1 80.94 183 LYS A N 1
ATOM 1471 C CA . LYS A 1 183 ? -5.25 -22.438 8.391 1 80.94 183 LYS A CA 1
ATOM 1472 C C . LYS A 1 183 ? -6.332 -22.344 9.461 1 80.94 183 LYS A C 1
ATOM 1474 O O . LYS A 1 183 ? -7.332 -23.062 9.406 1 80.94 183 LYS A O 1
ATOM 1479 N N . VAL A 1 184 ? -6.184 -21.469 10.336 1 88.19 184 VAL A N 1
ATOM 1480 C CA . VAL A 1 184 ? -7.031 -21.516 11.516 1 88.19 184 VAL A CA 1
ATOM 1481 C C . VAL A 1 184 ? -7.809 -20.203 11.648 1 88.19 184 VAL A C 1
ATOM 1483 O O . VAL A 1 184 ? -9.039 -20.219 11.703 1 88.19 184 VAL A O 1
ATOM 1486 N N . LYS A 1 185 ? -7.215 -19.172 11.555 1 92.19 185 LYS A N 1
ATOM 1487 C CA . LYS A 1 185 ? -7.82 -17.906 11.922 1 92.19 185 LYS A CA 1
ATOM 1488 C C . LYS A 1 185 ? -8.656 -17.344 10.781 1 92.19 185 LYS A C 1
ATOM 1490 O O . LYS A 1 185 ? -9.695 -16.719 11.008 1 92.19 185 LYS A O 1
ATOM 1495 N N . TYR A 1 186 ? -8.164 -17.609 9.562 1 95.19 186 TYR A N 1
ATOM 1496 C CA . TYR A 1 186 ? -8.844 -17.031 8.406 1 95.19 186 TYR A CA 1
ATOM 1497 C C . TYR A 1 186 ? -9.141 -18.109 7.363 1 95.19 186 TYR A C 1
ATOM 1499 O O . TYR A 1 186 ? -8.664 -18.016 6.23 1 95.19 186 TYR A O 1
ATOM 1507 N N . PRO A 1 187 ? -10.031 -18.969 7.648 1 94.62 187 PRO A N 1
ATOM 1508 C CA . PRO A 1 187 ? -10.32 -20.094 6.754 1 94.62 187 PRO A CA 1
ATOM 1509 C C . PRO A 1 187 ? -10.93 -19.641 5.426 1 94.62 187 PRO A C 1
ATOM 1511 O O . PRO A 1 187 ? -10.805 -20.344 4.418 1 94.62 187 PRO A O 1
ATOM 1514 N N . ASN A 1 188 ? -11.562 -18.547 5.422 1 97.06 188 ASN A N 1
ATOM 1515 C CA . ASN A 1 188 ? -12.141 -18.062 4.168 1 97.06 188 ASN A CA 1
ATOM 1516 C C . ASN A 1 188 ? -11.055 -17.734 3.145 1 97.06 188 ASN A C 1
ATOM 1518 O O . ASN A 1 188 ? -11.266 -17.906 1.941 1 97.06 188 ASN A O 1
ATOM 1522 N N . LEU A 1 189 ? -9.914 -17.297 3.6 1 97 189 LEU A N 1
ATOM 1523 C CA . LEU A 1 189 ? -8.805 -17.016 2.693 1 97 189 LEU A CA 1
ATOM 1524 C C . LEU A 1 189 ? -8.219 -18.312 2.146 1 97 189 LEU A C 1
ATOM 1526 O O . LEU A 1 189 ? -7.816 -18.375 0.981 1 97 189 LEU A O 1
ATOM 1530 N N . LYS A 1 190 ? -8.125 -19.266 3.01 1 94.69 190 LYS A N 1
ATOM 1531 C CA . LYS A 1 190 ? -7.688 -20.578 2.527 1 94.69 190 LYS A CA 1
ATOM 1532 C C . LYS A 1 190 ? -8.633 -21.109 1.454 1 94.69 190 LYS A C 1
ATOM 1534 O O . LYS A 1 190 ? -8.188 -21.594 0.413 1 94.69 190 LYS A O 1
ATOM 1539 N N . GLY A 1 191 ? -9.914 -21.047 1.748 1 96.06 191 GLY A N 1
ATOM 1540 C CA . GLY A 1 191 ? -10.906 -21.438 0.757 1 96.06 191 GLY A CA 1
ATOM 1541 C C . GLY A 1 191 ? -10.773 -20.688 -0.553 1 96.06 191 GLY A C 1
ATOM 1542 O O . GLY A 1 191 ? -10.875 -21.281 -1.629 1 96.06 191 GLY A O 1
ATOM 1543 N N . TYR A 1 192 ? -10.547 -19.453 -0.49 1 97.88 192 TYR A N 1
ATOM 1544 C CA . TYR A 1 192 ? -10.328 -18.609 -1.66 1 97.88 192 TYR A CA 1
ATOM 1545 C C . TYR A 1 192 ? -9.141 -19.109 -2.479 1 97.88 192 TYR A C 1
ATOM 1547 O O . TYR A 1 192 ? -9.234 -19.25 -3.699 1 97.88 192 TYR A O 1
ATOM 1555 N N . CYS A 1 193 ? -8.016 -19.344 -1.8 1 95.75 193 CYS A N 1
ATOM 1556 C CA . CYS A 1 193 ? -6.812 -19.797 -2.488 1 95.75 193 CYS A CA 1
ATOM 1557 C C . CYS A 1 193 ? -7.039 -21.156 -3.143 1 95.75 193 CYS A C 1
ATOM 1559 O O . CYS A 1 193 ? -6.559 -21.406 -4.25 1 95.75 193 CYS A O 1
ATOM 1561 N N . GLU A 1 194 ? -7.754 -21.984 -2.496 1 95.25 194 GLU A N 1
ATOM 1562 C CA . GLU A 1 194 ? -8.078 -23.281 -3.064 1 95.25 194 GLU A CA 1
ATOM 1563 C C . GLU A 1 194 ? -8.945 -23.141 -4.312 1 95.25 194 GLU A C 1
ATOM 1565 O O . GLU A 1 194 ? -8.758 -23.875 -5.289 1 95.25 194 GLU A O 1
ATOM 1570 N N . ARG A 1 195 ? -9.883 -22.281 -4.258 1 97 195 ARG A N 1
ATOM 1571 C CA . ARG A 1 195 ? -10.734 -22.031 -5.414 1 97 195 ARG A CA 1
ATOM 1572 C C . ARG A 1 195 ? -9.914 -21.516 -6.594 1 97 195 ARG A C 1
ATOM 1574 O O . ARG A 1 195 ? -10.094 -21.953 -7.727 1 97 195 ARG A O 1
ATOM 1581 N N . MET A 1 196 ? -9.031 -20.594 -6.367 1 97.38 196 MET A N 1
ATOM 1582 C CA . MET A 1 196 ? -8.172 -20.047 -7.406 1 97.38 196 MET A CA 1
ATOM 1583 C C . MET A 1 196 ? -7.27 -21.125 -7.992 1 97.38 196 MET A C 1
ATOM 1585 O O . MET A 1 196 ? -7.121 -21.234 -9.211 1 97.38 196 MET A O 1
ATOM 1589 N N . LYS A 1 197 ? -6.695 -21.891 -7.105 1 94.94 197 LYS A N 1
ATOM 1590 C CA . LYS A 1 197 ? -5.828 -23 -7.523 1 94.94 197 LYS A CA 1
ATOM 1591 C C . LYS A 1 197 ? -6.586 -23.984 -8.398 1 94.94 197 LYS A C 1
ATOM 1593 O O . LYS A 1 197 ? -6.113 -24.359 -9.477 1 94.94 197 LYS A O 1
ATOM 1598 N N . THR A 1 198 ? -7.742 -24.344 -7.973 1 95.31 198 THR A N 1
ATOM 1599 C CA . THR A 1 198 ? -8.555 -25.328 -8.68 1 95.31 198 THR A CA 1
ATOM 1600 C C . THR A 1 198 ? -9.008 -24.797 -10.031 1 95.31 198 THR A C 1
ATOM 1602 O O . THR A 1 198 ? -9.039 -25.516 -11.023 1 95.31 198 THR A O 1
ATOM 1605 N N . ALA A 1 199 ? -9.281 -23.609 -10.086 1 95.88 199 ALA A N 1
ATOM 1606 C CA . ALA A 1 199 ? -9.844 -23 -11.289 1 95.88 199 ALA A CA 1
ATOM 1607 C C . ALA A 1 199 ? -8.758 -22.719 -12.32 1 95.88 199 ALA A C 1
ATOM 1609 O O . ALA A 1 199 ? -8.977 -22.875 -13.523 1 95.88 199 ALA A O 1
ATOM 1610 N N . TYR A 1 200 ? -7.547 -22.344 -11.844 1 95.19 200 TYR A N 1
ATOM 1611 C CA . TYR A 1 200 ? -6.641 -21.75 -12.82 1 95.19 200 TYR A CA 1
ATOM 1612 C C . TYR A 1 200 ? -5.277 -22.438 -12.781 1 95.19 200 TYR A C 1
ATOM 1614 O O . TYR A 1 200 ? -4.422 -22.172 -13.633 1 95.19 200 TYR A O 1
ATOM 1622 N N . TRP A 1 201 ? -5.078 -23.234 -11.836 1 93.62 201 TRP A N 1
ATOM 1623 C CA . TRP A 1 201 ? -3.799 -23.922 -11.688 1 93.62 201 TRP A CA 1
ATOM 1624 C C . TRP A 1 201 ? -3.998 -25.422 -11.594 1 93.62 201 TRP A C 1
ATOM 1626 O O . TRP A 1 201 ? -3.598 -26.047 -10.602 1 93.62 201 TRP A O 1
ATOM 1636 N N . LYS A 1 202 ? -4.488 -25.969 -12.562 1 89.5 202 LYS A N 1
ATOM 1637 C CA . LYS A 1 202 ? -4.789 -27.406 -12.594 1 89.5 202 LYS A CA 1
ATOM 1638 C C . LYS A 1 202 ? -3.508 -28.234 -12.531 1 89.5 202 LYS A C 1
ATOM 1640 O O . LYS A 1 202 ? -3.518 -29.359 -12.047 1 89.5 202 LYS A O 1
ATOM 1645 N N . ASP A 1 203 ? -2.484 -27.656 -13 1 87.69 203 ASP A N 1
ATOM 1646 C CA . ASP A 1 203 ? -1.189 -28.328 -13 1 87.69 203 ASP A CA 1
ATOM 1647 C C . ASP A 1 203 ? -0.341 -27.875 -11.812 1 87.69 203 ASP A C 1
ATOM 1649 O O . ASP A 1 203 ? 0.889 -27.859 -11.891 1 87.69 203 ASP A O 1
ATOM 1653 N N . TRP A 1 204 ? -0.981 -27.422 -10.781 1 85.75 204 TRP A N 1
ATOM 1654 C CA . TRP A 1 204 ? -0.338 -26.844 -9.602 1 85.75 204 TRP A CA 1
ATOM 1655 C C . TRP A 1 204 ? 0.789 -27.75 -9.102 1 85.75 204 TRP A C 1
ATOM 1657 O O . TRP A 1 204 ? 1.905 -27.281 -8.867 1 85.75 204 TRP A O 1
ATOM 1667 N N . ASP A 1 205 ? 0.455 -28.984 -8.93 1 80.62 205 ASP A N 1
ATOM 1668 C CA . ASP A 1 205 ? 1.416 -29.922 -8.352 1 80.62 205 ASP A CA 1
ATOM 1669 C C . ASP A 1 205 ? 2.615 -30.109 -9.273 1 80.62 205 ASP A C 1
ATOM 1671 O O . ASP A 1 205 ? 3.699 -30.484 -8.828 1 80.62 205 ASP A O 1
ATOM 1675 N N . GLU A 1 206 ? 2.424 -29.859 -10.555 1 77.31 206 GLU A N 1
ATOM 1676 C CA . GLU A 1 206 ? 3.516 -29.922 -11.516 1 77.31 206 GLU A CA 1
ATOM 1677 C C . GLU A 1 206 ? 4.367 -28.656 -11.492 1 77.31 206 GLU A C 1
ATOM 1679 O O . GLU A 1 206 ? 5.551 -28.688 -11.836 1 77.31 206 GLU A O 1
ATOM 1684 N N . CYS A 1 207 ? 3.744 -27.547 -11.109 1 69.06 207 CYS A N 1
ATOM 1685 C CA . CYS A 1 207 ? 4.391 -26.25 -11.172 1 69.06 207 CYS A CA 1
ATOM 1686 C C . CYS A 1 207 ? 5.109 -25.938 -9.867 1 69.06 207 CYS A C 1
ATOM 1688 O O . CYS A 1 207 ? 6.098 -25.203 -9.852 1 69.06 207 CYS A O 1
ATOM 1690 N N . ILE A 1 208 ? 4.496 -26.406 -8.852 1 60.72 208 ILE A N 1
ATOM 1691 C CA . ILE A 1 208 ? 5.07 -26.062 -7.555 1 60.72 208 ILE A CA 1
ATOM 1692 C C . ILE A 1 208 ? 6.332 -26.875 -7.312 1 60.72 208 ILE A C 1
ATOM 1694 O O . ILE A 1 208 ? 6.328 -28.109 -7.484 1 60.72 208 ILE A O 1
ATOM 1698 N N . THR A 1 209 ? 7.426 -26.328 -7.754 1 52.47 209 THR A N 1
ATOM 1699 C CA . THR A 1 209 ? 8.672 -27.078 -7.594 1 52.47 209 THR A CA 1
ATOM 1700 C C . THR A 1 209 ? 9.117 -27.078 -6.133 1 52.47 209 THR A C 1
ATOM 1702 O O . THR A 1 209 ? 10.156 -27.656 -5.797 1 52.47 209 THR A O 1
ATOM 1705 N N . HIS A 1 210 ? 8.023 -27.062 -5.152 1 46.22 210 HIS A N 1
ATOM 1706 C CA . HIS A 1 210 ? 8.375 -27.031 -3.74 1 46.22 210 HIS A CA 1
ATOM 1707 C C . HIS A 1 210 ? 9.789 -26.484 -3.539 1 46.22 210 HIS A C 1
ATOM 1709 O O . HIS A 1 210 ? 10.617 -27.125 -2.883 1 46.22 210 HIS A O 1
ATOM 1715 N N . GLY A 1 211 ? 10.133 -25.391 -4.004 1 43.59 211 GLY A N 1
ATOM 1716 C CA . GLY A 1 211 ? 11.445 -24.766 -3.867 1 43.59 211 GLY A CA 1
ATOM 1717 C C . GLY A 1 211 ? 12.352 -25.031 -5.051 1 43.59 211 GLY A C 1
ATOM 1718 O O . GLY A 1 211 ? 13.453 -24.469 -5.137 1 43.59 211 GLY A O 1
ATOM 1719 N N . LEU A 1 212 ? 12.211 -26.188 -5.902 1 39.44 212 LEU A N 1
ATOM 1720 C CA . LEU A 1 212 ? 13.109 -26.625 -6.957 1 39.44 212 LEU A CA 1
ATOM 1721 C C . LEU A 1 212 ? 12.484 -26.406 -8.336 1 39.44 212 LEU A C 1
ATOM 1723 O O . LEU A 1 212 ? 11.258 -26.469 -8.477 1 39.44 212 LEU A O 1
ATOM 1727 N N . THR A 1 213 ? 12.969 -25.375 -9.094 1 38.72 213 THR A N 1
ATOM 1728 C CA . THR A 1 213 ? 12.586 -25.141 -10.484 1 38.72 213 THR A CA 1
ATOM 1729 C C . THR A 1 213 ? 12.547 -26.469 -11.25 1 38.72 213 THR A C 1
ATOM 1731 O O . THR A 1 213 ? 13.539 -27.203 -11.281 1 38.72 213 THR A O 1
ATOM 1734 N N . LYS A 1 214 ? 11.57 -27.203 -11.109 1 40.84 214 LYS A N 1
ATOM 1735 C CA . LYS A 1 214 ? 11.562 -28.422 -11.914 1 40.84 214 LYS A CA 1
ATOM 1736 C C . LYS A 1 214 ? 11.617 -28.094 -13.398 1 40.84 214 LYS A C 1
ATOM 1738 O O . LYS A 1 214 ? 11.078 -27.078 -13.836 1 40.84 214 LYS A O 1
ATOM 1743 N N . GLU A 1 215 ? 12.469 -28.719 -14.203 1 37.75 215 GLU A N 1
ATOM 1744 C CA . GLU A 1 215 ? 12.609 -28.688 -15.656 1 37.75 215 GLU A CA 1
ATOM 1745 C C . GLU A 1 215 ? 11.273 -28.953 -16.344 1 37.75 215 GLU A C 1
ATOM 1747 O O . GLU A 1 215 ? 10.523 -29.844 -15.953 1 37.75 215 GLU A O 1
ATOM 1752 N N . ALA A 1 216 ? 10.672 -27.812 -16.938 1 37.97 216 ALA A N 1
ATOM 1753 C CA . ALA A 1 216 ? 9.492 -28 -17.781 1 37.97 216 ALA A CA 1
ATOM 1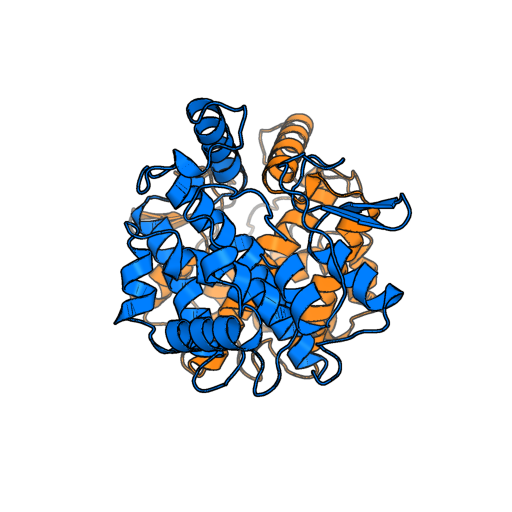754 C C . ALA A 1 216 ? 9.586 -29.312 -18.562 1 37.97 216 ALA A C 1
ATOM 1756 O O . ALA A 1 216 ? 10.578 -29.562 -19.25 1 37.97 216 ALA A O 1
ATOM 1757 N N . THR A 1 217 ? 8.977 -30.312 -18.141 1 34.78 217 THR A N 1
ATOM 1758 C CA . THR A 1 217 ? 9.031 -31.484 -19 1 34.78 217 THR A CA 1
ATOM 1759 C C . THR A 1 217 ? 8.328 -31.219 -20.328 1 34.78 217 THR A C 1
ATOM 1761 O O . THR A 1 217 ? 8.852 -31.547 -21.391 1 34.78 217 THR A O 1
ATOM 1764 N N . LYS A 1 218 ? 6.863 -31.359 -20.594 1 32.19 218 LYS A N 1
ATOM 1765 C CA . LYS A 1 218 ? 6.32 -31.297 -21.953 1 32.19 218 LYS A CA 1
ATOM 1766 C C . LYS A 1 218 ? 5.945 -29.875 -22.344 1 32.19 218 LYS A C 1
ATOM 1768 O O . LYS A 1 218 ? 5.559 -29.078 -21.484 1 32.19 218 LYS A O 1
ATOM 1773 N N . MET B 1 1 ? 0.994 15.32 9.75 1 86.06 1 MET B N 1
ATOM 1774 C CA . MET B 1 1 ? -0.35 15.648 9.281 1 86.06 1 MET B CA 1
ATOM 1775 C C . MET B 1 1 ? -1.338 14.547 9.648 1 86.06 1 MET B C 1
ATOM 1777 O O . MET B 1 1 ? -2.379 14.812 10.25 1 86.06 1 MET B O 1
ATOM 1781 N N . LYS B 1 2 ? -1.056 13.312 9.461 1 90.12 2 LYS B N 1
ATOM 1782 C CA . LYS B 1 2 ? -1.963 12.203 9.75 1 90.12 2 LYS B CA 1
ATOM 1783 C C . LYS B 1 2 ? -2.277 12.125 11.242 1 90.12 2 LYS B C 1
ATOM 1785 O O . LYS B 1 2 ? -3.443 12.148 11.641 1 90.12 2 LYS B O 1
ATOM 1790 N N . VAL B 1 3 ? -1.233 12.133 12.078 1 92.44 3 VAL B N 1
ATOM 1791 C CA . VAL B 1 3 ? -1.412 11.992 13.523 1 92.44 3 VAL B CA 1
ATOM 1792 C C . VAL B 1 3 ? -2.131 13.219 14.078 1 92.44 3 VAL B C 1
ATOM 1794 O O . VAL B 1 3 ? -3.08 13.086 14.852 1 92.44 3 VAL B O 1
ATOM 1797 N N . GLU B 1 4 ? -1.692 14.391 13.633 1 91.69 4 GLU B N 1
ATOM 1798 C CA . GLU B 1 4 ? -2.303 15.609 14.133 1 91.69 4 GLU B CA 1
ATOM 1799 C C . GLU B 1 4 ? -3.77 15.711 13.727 1 91.69 4 GLU B C 1
ATOM 1801 O O . GLU B 1 4 ? -4.617 16.109 14.531 1 91.69 4 GLU B O 1
ATOM 1806 N N . THR B 1 5 ? -4.078 15.375 12.5 1 94.81 5 THR B N 1
ATOM 1807 C CA . THR B 1 5 ? -5.465 15.375 12.047 1 94.81 5 THR B CA 1
ATOM 1808 C C . THR B 1 5 ? -6.312 14.438 12.906 1 94.81 5 THR B C 1
ATOM 1810 O O . THR B 1 5 ? -7.434 14.781 13.289 1 94.81 5 THR B O 1
ATOM 1813 N N . TYR B 1 6 ? -5.766 13.281 13.234 1 96.62 6 TYR B N 1
ATOM 1814 C CA . TYR B 1 6 ? -6.457 12.32 14.078 1 96.62 6 TYR B CA 1
ATOM 1815 C C . TYR B 1 6 ? -6.75 12.906 15.453 1 96.62 6 TYR B C 1
ATOM 1817 O O . TYR B 1 6 ? -7.852 12.758 15.984 1 96.62 6 TYR B O 1
ATOM 1825 N N . LEU B 1 7 ? -5.734 13.562 16.031 1 95.69 7 LEU B N 1
ATOM 1826 C CA . LEU B 1 7 ? -5.898 14.18 17.344 1 95.69 7 LEU B CA 1
ATOM 1827 C C . LEU B 1 7 ? -6.969 15.266 17.297 1 95.69 7 LEU B C 1
ATOM 1829 O O . LEU B 1 7 ? -7.789 15.375 18.219 1 95.69 7 LEU B O 1
ATOM 1833 N N . ARG B 1 8 ? -7.012 16 16.25 1 95.31 8 ARG B N 1
ATOM 1834 C CA . ARG B 1 8 ? -7.965 17.094 16.094 1 95.31 8 ARG B CA 1
ATOM 1835 C C . ARG B 1 8 ? -9.383 16.562 15.938 1 95.31 8 ARG B C 1
ATOM 1837 O O . ARG B 1 8 ? -10.32 17.062 16.562 1 95.31 8 ARG B O 1
ATOM 1844 N N . ILE B 1 9 ? -9.578 15.547 15.125 1 96.75 9 ILE B N 1
ATOM 1845 C CA . ILE B 1 9 ? -10.891 14.969 14.883 1 96.75 9 ILE B CA 1
ATOM 1846 C C . ILE B 1 9 ? -11.477 14.445 16.188 1 96.75 9 ILE B C 1
ATOM 1848 O O . ILE B 1 9 ? -12.68 14.57 16.438 1 96.75 9 ILE B O 1
ATOM 1852 N N . ASN B 1 10 ? -10.594 13.906 17.016 1 96.25 10 ASN B N 1
ATOM 1853 C CA . ASN B 1 10 ? -11.047 13.281 18.266 1 96.25 10 ASN B CA 1
ATOM 1854 C C . ASN B 1 10 ? -10.977 14.25 19.438 1 96.25 10 ASN B C 1
ATOM 1856 O O . ASN B 1 10 ? -11.211 13.859 20.578 1 96.25 10 ASN B O 1
ATOM 1860 N N . ASN B 1 11 ? -10.602 15.438 19.203 1 94.94 11 ASN B N 1
ATOM 1861 C CA . ASN B 1 11 ? -10.508 16.469 20.219 1 94.94 11 ASN B CA 1
ATOM 1862 C C . ASN B 1 11 ? -9.562 16.062 21.344 1 94.94 11 ASN B C 1
ATOM 1864 O O . ASN B 1 11 ? -9.891 16.25 22.531 1 94.94 11 ASN B O 1
ATOM 1868 N N . ILE B 1 12 ? -8.516 15.445 20.984 1 93.94 12 ILE B N 1
ATOM 1869 C CA . ILE B 1 12 ? -7.48 15.102 21.953 1 93.94 12 ILE B CA 1
ATOM 1870 C C . ILE B 1 12 ? -6.48 16.25 22.062 1 93.94 12 ILE B C 1
ATOM 1872 O O . ILE B 1 12 ? -5.84 16.625 21.094 1 93.94 12 ILE B O 1
ATOM 1876 N N . PRO B 1 13 ? -6.32 16.75 23.203 1 92.31 13 PRO B N 1
ATOM 1877 C CA . PRO B 1 13 ? -5.375 17.859 23.359 1 92.31 13 PRO B CA 1
ATOM 1878 C C . PRO B 1 13 ? -3.928 17.438 23.125 1 92.31 13 PRO B C 1
ATOM 1880 O O . PRO B 1 13 ? -3.537 16.328 23.484 1 92.31 13 PRO B O 1
ATOM 1883 N N . TYR B 1 14 ? -3.188 18.328 22.531 1 90.56 14 TYR B N 1
ATOM 1884 C CA . TYR B 1 14 ? -1.774 18.062 22.281 1 90.56 14 TYR B CA 1
ATOM 1885 C C . TYR B 1 14 ? -0.986 19.375 22.203 1 90.56 14 TYR B C 1
ATOM 1887 O O . TYR B 1 14 ? -1.566 20.453 22.062 1 90.56 14 TYR B O 1
ATOM 1895 N N . VAL B 1 15 ? 0.312 19.188 22.438 1 86 15 VAL B N 1
ATOM 1896 C CA . VAL B 1 15 ? 1.259 20.266 22.203 1 86 15 VAL B CA 1
ATOM 1897 C C . VAL B 1 15 ? 2.236 19.891 21.094 1 86 15 VAL B C 1
ATOM 1899 O O . VAL B 1 15 ? 2.918 18.859 21.188 1 86 15 VAL B O 1
ATOM 1902 N N . ALA B 1 16 ? 2.184 20.688 20 1 81.06 16 ALA B N 1
ATOM 1903 C CA . ALA B 1 16 ? 3.104 20.438 18.906 1 81.06 16 ALA B CA 1
ATOM 1904 C C . ALA B 1 16 ? 4.508 20.922 19.234 1 81.06 16 ALA B C 1
ATOM 1906 O O . ALA B 1 16 ? 4.684 22.047 19.719 1 81.06 16 ALA B O 1
ATOM 1907 N N . ASP B 1 17 ? 5.398 19.984 19.172 1 74.81 17 ASP B N 1
ATOM 1908 C CA . ASP B 1 17 ? 6.793 20.375 19.328 1 74.81 17 ASP B CA 1
ATOM 1909 C C . ASP B 1 17 ? 7.367 20.891 18 1 74.81 17 ASP B C 1
ATOM 1911 O O . ASP B 1 17 ? 7.41 20.156 17.016 1 74.81 17 ASP B O 1
ATOM 1915 N N . PRO B 1 18 ? 7.809 22.125 18 1 64.62 18 PRO B N 1
ATOM 1916 C CA . PRO B 1 18 ? 8.289 22.719 16.75 1 64.62 18 PRO B CA 1
ATOM 1917 C C . PRO B 1 18 ? 9.594 22.094 16.266 1 64.62 18 PRO B C 1
ATOM 1919 O O . PRO B 1 18 ? 9.945 22.219 15.086 1 64.62 18 PRO B O 1
ATOM 1922 N N . GLY B 1 19 ? 10.352 21.5 17.125 1 60.78 19 GLY B N 1
ATOM 1923 C CA . GLY B 1 19 ? 11.617 20.922 16.719 1 60.78 19 GLY B CA 1
ATOM 1924 C C . GLY B 1 19 ? 11.469 19.562 16.078 1 60.78 19 GLY B C 1
ATOM 1925 O O . GLY B 1 19 ? 10.523 18.828 16.375 1 60.78 19 GLY B O 1
ATOM 1926 N N . VAL B 1 20 ? 12.125 19.516 14.852 1 59.53 20 VAL B N 1
ATOM 1927 C CA . VAL B 1 20 ? 12.133 18.219 14.195 1 59.53 20 VAL B CA 1
ATOM 1928 C C . VAL B 1 20 ? 13.211 17.328 14.812 1 59.53 20 VAL B C 1
ATOM 1930 O O . VAL B 1 20 ? 14.398 17.547 14.594 1 59.53 20 VAL B O 1
ATOM 1933 N N . GLU B 1 21 ? 12.867 16.719 15.891 1 65.81 21 GLU B N 1
ATOM 1934 C CA . GLU B 1 21 ? 13.773 15.719 16.438 1 65.81 21 GLU B CA 1
ATOM 1935 C C . GLU B 1 21 ? 13.336 14.312 16.031 1 65.81 21 GLU B C 1
ATOM 1937 O O . GLU B 1 21 ? 12.141 14.023 15.977 1 65.81 21 GLU B O 1
ATOM 1942 N N . MET B 1 22 ? 14.336 13.633 15.516 1 67.38 22 MET B N 1
ATOM 1943 C CA . MET B 1 22 ? 14.039 12.242 15.164 1 67.38 22 MET B CA 1
ATOM 1944 C C . MET B 1 22 ? 13.766 11.414 16.422 1 67.38 22 MET B C 1
ATOM 1946 O O . MET B 1 22 ? 14.406 11.609 17.453 1 67.38 22 MET B O 1
ATOM 1950 N N . GLY B 1 23 ? 12.727 10.602 16.328 1 63.62 23 GLY B N 1
ATOM 1951 C CA . GLY B 1 23 ? 12.406 9.695 17.422 1 63.62 23 GLY B CA 1
ATOM 1952 C C . GLY B 1 23 ? 13.391 8.547 17.547 1 63.62 23 GLY B C 1
ATOM 1953 O O . GLY B 1 23 ? 14.383 8.492 16.828 1 63.62 23 GLY B O 1
ATOM 1954 N N . PRO B 1 24 ? 13.133 7.707 18.5 1 66.56 24 PRO B N 1
ATOM 1955 C CA . PRO B 1 24 ? 14.016 6.574 18.781 1 66.56 24 PRO B CA 1
ATOM 1956 C C . PRO B 1 24 ? 14.219 5.668 17.578 1 66.56 24 PRO B C 1
ATOM 1958 O O . PRO B 1 24 ? 15.273 5.043 17.438 1 66.56 24 PRO B O 1
ATOM 1961 N N . LYS B 1 25 ? 13.258 5.652 16.781 1 67 25 LYS B N 1
ATOM 1962 C CA . LYS B 1 25 ? 13.391 4.789 15.602 1 67 25 LYS B CA 1
ATOM 1963 C C . LYS B 1 25 ? 13.867 5.582 14.391 1 67 25 LYS B C 1
ATOM 1965 O O . LYS B 1 25 ? 13.852 5.074 13.266 1 67 25 LYS B O 1
ATOM 1970 N N . GLY B 1 26 ? 14.266 6.762 14.703 1 67.44 26 GLY B N 1
ATOM 1971 C CA . GLY B 1 26 ? 14.711 7.609 13.609 1 67.44 26 GLY B CA 1
ATOM 1972 C C . GLY B 1 26 ? 13.594 8 12.664 1 67.44 26 GLY B C 1
ATOM 1973 O O . GLY B 1 26 ? 13.82 8.188 11.469 1 67.44 26 GLY B O 1
ATOM 1974 N N . LYS B 1 27 ? 12.453 7.84 13.227 1 69.25 27 LYS B N 1
ATOM 1975 C CA . LYS B 1 27 ? 11.297 8.117 12.383 1 69.25 27 LYS B CA 1
ATOM 1976 C C . LYS B 1 27 ? 10.484 9.281 12.938 1 69.25 27 LYS B C 1
ATOM 1978 O O . LYS B 1 27 ? 10.484 9.531 14.141 1 69.25 27 LYS B O 1
ATOM 1983 N N . VAL B 1 28 ? 10.008 10.156 12.141 1 73 28 VAL B N 1
ATOM 1984 C CA . VAL B 1 28 ? 8.945 11.109 12.438 1 73 28 VAL B CA 1
ATOM 1985 C C . VAL B 1 28 ? 7.664 10.695 11.719 1 73 28 VAL B C 1
ATOM 1987 O O . VAL B 1 28 ? 7.715 10.133 10.625 1 73 28 VAL B O 1
ATOM 1990 N N . PRO B 1 29 ? 6.516 10.664 12.477 1 78.25 29 PRO B N 1
ATOM 1991 C CA . PRO B 1 29 ? 6.227 11.375 13.727 1 78.25 29 PRO B CA 1
ATOM 1992 C C . PRO B 1 29 ? 6.398 10.484 14.953 1 78.25 29 PRO B C 1
ATOM 1994 O O . PRO B 1 29 ? 6.477 9.258 14.836 1 78.25 29 PRO B O 1
ATOM 1997 N N . TRP B 1 30 ? 6.566 11.156 16.125 1 81.75 30 TRP B N 1
ATOM 1998 C CA . TRP B 1 30 ? 6.512 10.5 17.438 1 81.75 30 TRP B CA 1
ATOM 1999 C C . TRP B 1 30 ? 5.82 11.383 18.469 1 81.75 30 TRP B C 1
ATOM 2001 O O . TRP B 1 30 ? 5.707 12.594 18.281 1 81.75 30 TRP B O 1
ATOM 2011 N N . ILE B 1 31 ? 5.25 10.742 19.469 1 85.88 31 ILE B N 1
ATOM 2012 C CA . ILE B 1 31 ? 4.605 11.484 20.547 1 85.88 31 ILE B CA 1
ATOM 2013 C C . ILE B 1 31 ? 5.168 11.031 21.906 1 85.88 31 ILE B C 1
ATOM 2015 O O . ILE B 1 31 ? 5.727 9.938 22.016 1 85.88 31 ILE B O 1
ATOM 2019 N N . GLU B 1 32 ? 5.129 11.891 22.766 1 88.88 32 GLU B N 1
ATOM 2020 C CA . GLU B 1 32 ? 5.453 11.578 24.156 1 88.88 32 GLU B CA 1
ATOM 2021 C C . GLU B 1 32 ? 4.242 11.781 25.062 1 88.88 32 GLU B C 1
ATOM 2023 O O . GLU B 1 32 ? 3.537 12.781 24.953 1 88.88 32 GLU B O 1
ATOM 2028 N N . TYR B 1 33 ? 3.914 10.758 25.812 1 89.38 33 TYR B N 1
ATOM 2029 C CA . TYR B 1 33 ? 2.811 10.805 26.766 1 89.38 33 TYR B CA 1
ATOM 2030 C C . TYR B 1 33 ? 3.23 10.219 28.109 1 89.38 33 TYR B C 1
ATOM 2032 O O . TYR B 1 33 ? 3.578 9.031 28.203 1 89.38 33 TYR B O 1
ATOM 2040 N N . ASN B 1 34 ? 3.18 11.07 29.094 1 90.88 34 ASN B N 1
ATOM 2041 C CA . ASN B 1 34 ? 3.557 10.656 30.438 1 90.88 34 ASN B CA 1
ATOM 2042 C C . ASN B 1 34 ? 4.938 10.008 30.453 1 90.88 34 ASN B C 1
ATOM 2044 O O . ASN B 1 34 ? 5.109 8.922 31.016 1 90.88 34 ASN B O 1
ATOM 2048 N N . GLY B 1 35 ? 5.816 10.523 29.641 1 86.94 35 GLY B N 1
ATOM 2049 C CA . GLY B 1 35 ? 7.203 10.094 29.656 1 86.94 35 GLY B CA 1
ATOM 2050 C C . GLY B 1 35 ? 7.488 8.945 28.719 1 86.94 35 GLY B C 1
ATOM 2051 O O . GLY B 1 35 ? 8.648 8.562 28.531 1 86.94 35 GLY B O 1
ATOM 2052 N N . GLU B 1 36 ? 6.453 8.406 28.188 1 89.44 36 GLU B N 1
ATOM 2053 C CA . GLU B 1 36 ? 6.641 7.309 27.234 1 89.44 36 GLU B CA 1
ATOM 2054 C C . GLU B 1 36 ? 6.594 7.801 25.797 1 89.44 36 GLU B C 1
ATOM 2056 O O . GLU B 1 36 ? 5.785 8.672 25.453 1 89.44 36 GLU B O 1
ATOM 2061 N N . VAL B 1 37 ? 7.426 7.215 25.031 1 88.38 37 VAL B N 1
ATOM 2062 C CA . VAL B 1 37 ? 7.547 7.637 23.641 1 88.38 37 VAL B CA 1
ATOM 2063 C C . VAL B 1 37 ? 6.883 6.605 22.719 1 88.38 37 VAL B C 1
ATOM 2065 O O . VAL B 1 37 ? 7.07 5.402 22.906 1 88.38 37 VAL B O 1
ATOM 2068 N N . PHE B 1 38 ? 6.129 7.121 21.859 1 86.88 38 PHE B N 1
ATOM 2069 C CA . PHE B 1 38 ? 5.469 6.297 20.859 1 86.88 38 PHE B CA 1
ATOM 2070 C C . PHE B 1 38 ? 5.844 6.754 19.453 1 86.88 38 PHE B C 1
ATOM 2072 O O . PHE B 1 38 ? 5.836 7.953 19.156 1 86.88 38 PHE B O 1
ATOM 2079 N N . THR B 1 39 ? 6.203 5.734 18.688 1 85.56 39 THR B N 1
ATOM 2080 C CA . THR B 1 39 ? 6.617 6.051 17.328 1 85.56 39 THR B CA 1
ATOM 2081 C C . THR B 1 39 ? 5.734 5.332 16.312 1 85.56 39 THR B C 1
ATOM 2083 O O . THR B 1 39 ? 4.926 4.477 16.672 1 85.56 39 THR B O 1
ATOM 2086 N N . ASP B 1 40 ? 5.879 5.781 15.055 1 86.44 40 ASP B N 1
ATOM 2087 C CA . ASP B 1 40 ? 5.102 5.223 13.953 1 86.44 40 ASP B CA 1
ATOM 2088 C C . ASP B 1 40 ? 3.65 5.691 14.016 1 86.44 40 ASP B C 1
ATOM 2090 O O . ASP B 1 40 ? 2.957 5.465 15.008 1 86.44 40 ASP B O 1
ATOM 2094 N N . SER B 1 41 ? 3.225 6.246 12.984 1 89.69 41 SER B N 1
ATOM 2095 C CA . SER B 1 41 ? 1.927 6.914 12.961 1 89.69 41 SER B CA 1
ATOM 2096 C C . SER B 1 41 ? 0.793 5.926 13.211 1 89.69 41 SER B C 1
ATOM 2098 O O . SER B 1 41 ? -0.136 6.215 13.969 1 89.69 41 SER B O 1
ATOM 2100 N N . SER B 1 42 ? 0.854 4.711 12.719 1 90.69 42 SER B N 1
ATOM 2101 C CA . SER B 1 42 ? -0.222 3.736 12.875 1 90.69 42 SER B CA 1
ATOM 2102 C C . SER B 1 42 ? -0.283 3.199 14.297 1 90.69 42 SER B C 1
ATOM 2104 O O . SER B 1 42 ? -1.369 2.988 14.844 1 90.69 42 SER B O 1
ATOM 2106 N N . PHE B 1 43 ? 0.842 3.041 14.891 1 90.62 43 PHE B N 1
ATOM 2107 C CA . PHE B 1 43 ? 0.888 2.553 16.266 1 90.62 43 PHE B CA 1
ATOM 2108 C C . PHE B 1 43 ? 0.453 3.639 17.234 1 90.62 43 PHE B C 1
ATOM 2110 O O . PHE B 1 43 ? -0.165 3.348 18.266 1 90.62 43 PHE B O 1
ATOM 2117 N N . ILE B 1 44 ? 0.789 4.883 16.906 1 92.88 44 ILE B N 1
ATOM 2118 C CA . ILE B 1 44 ? 0.348 6.012 17.719 1 92.88 44 ILE B CA 1
ATOM 2119 C C . ILE B 1 44 ? -1.179 6.059 17.75 1 92.88 44 ILE B C 1
ATOM 2121 O O . ILE B 1 44 ? -1.78 6.203 18.828 1 92.88 44 ILE B O 1
ATOM 2125 N N . LEU B 1 45 ? -1.805 5.902 16.578 1 95.06 45 LEU B N 1
ATOM 2126 C CA . LEU B 1 45 ? -3.26 5.953 16.5 1 95.06 45 LEU B CA 1
ATOM 2127 C C . LEU B 1 45 ? -3.889 4.793 17.25 1 95.06 45 LEU B C 1
ATOM 2129 O O . LEU B 1 45 ? -4.879 4.977 17.969 1 95.06 45 LEU B O 1
ATOM 2133 N N . LYS B 1 46 ? -3.299 3.631 17.125 1 93.75 46 LYS B N 1
ATOM 2134 C CA . LYS B 1 46 ? -3.787 2.467 17.859 1 93.75 46 LYS B CA 1
ATOM 2135 C C . LYS B 1 46 ? -3.717 2.693 19.375 1 93.75 46 LYS B C 1
ATOM 2137 O O . LYS B 1 46 ? -4.66 2.373 20.094 1 93.75 46 LYS B O 1
ATOM 2142 N N . TRP B 1 47 ? -2.598 3.197 19.781 1 93.5 47 TRP B N 1
ATOM 2143 C CA . TRP B 1 47 ? -2.416 3.504 21.203 1 93.5 47 TRP B CA 1
ATOM 2144 C C . TRP B 1 47 ? -3.438 4.535 21.672 1 93.5 47 TRP B C 1
ATOM 2146 O O . TRP B 1 47 ? -4.039 4.379 22.734 1 93.5 47 TRP B O 1
ATOM 2156 N N . CYS B 1 48 ? -3.674 5.605 20.891 1 95.38 48 CYS B N 1
ATOM 2157 C CA . CYS B 1 48 ? -4.637 6.648 21.219 1 95.38 48 CYS B CA 1
ATOM 2158 C C . CYS B 1 48 ? -6.043 6.074 21.344 1 95.38 48 CYS B C 1
ATOM 2160 O O . CYS B 1 48 ? -6.785 6.434 22.266 1 95.38 48 CYS B O 1
ATOM 2162 N N . ASN B 1 49 ? -6.371 5.191 20.375 1 95.81 49 ASN B N 1
ATOM 2163 C CA . ASN B 1 49 ? -7.684 4.555 20.422 1 95.81 49 ASN B CA 1
ATOM 2164 C C . ASN B 1 49 ? -7.914 3.854 21.75 1 95.81 49 ASN B C 1
ATOM 2166 O O . ASN B 1 49 ? -8.977 4 22.359 1 95.81 49 ASN B O 1
ATOM 2170 N N . LYS B 1 50 ? -6.91 3.154 22.141 1 94.69 50 LYS B N 1
ATOM 2171 C CA . LYS B 1 50 ? -7.016 2.398 23.391 1 94.69 50 LYS B CA 1
ATOM 2172 C C . LYS B 1 50 ? -6.996 3.328 24.609 1 94.69 50 LYS B C 1
ATOM 2174 O O . LYS B 1 50 ? -7.812 3.186 25.516 1 94.69 50 LYS B O 1
ATOM 2179 N N . THR B 1 51 ? -6.141 4.266 24.625 1 94.69 51 THR B N 1
ATOM 2180 C CA . THR B 1 51 ? -5.879 5.129 25.781 1 94.69 51 THR B CA 1
ATOM 2181 C C . THR B 1 51 ? -7.043 6.094 26 1 94.69 51 THR B C 1
ATOM 2183 O O . THR B 1 51 ? -7.438 6.344 27.141 1 94.69 51 THR B O 1
ATOM 2186 N N . PHE B 1 52 ? -7.602 6.602 24.938 1 95.5 52 PHE B N 1
ATOM 2187 C CA . PHE B 1 52 ? -8.609 7.652 25.062 1 95.5 52 PHE B CA 1
ATOM 2188 C C . PHE B 1 52 ? -9.992 7.113 24.734 1 95.5 52 PHE B C 1
ATOM 2190 O O . PHE B 1 52 ? -10.969 7.867 24.703 1 95.5 52 PHE B O 1
ATOM 2197 N N . SER B 1 53 ? -10.109 5.832 24.391 1 95.19 53 SER B N 1
ATOM 2198 C CA . SER B 1 53 ? -11.367 5.152 24.094 1 95.19 53 SER B CA 1
ATOM 2199 C C . SER B 1 53 ? -12.102 5.828 22.953 1 95.19 53 SER B C 1
ATOM 2201 O O . SER B 1 53 ? -13.289 6.141 23.062 1 95.19 53 SER B O 1
ATOM 2203 N N . VAL B 1 54 ? -11.391 6.113 21.906 1 95.62 54 VAL B N 1
ATOM 2204 C CA . VAL B 1 54 ? -11.953 6.664 20.688 1 95.62 54 VAL B CA 1
ATOM 2205 C C . VAL B 1 54 ? -11.805 5.656 19.547 1 95.62 54 VAL B C 1
ATOM 2207 O O . VAL B 1 54 ? -10.914 4.805 19.578 1 95.62 54 VAL B O 1
ATOM 2210 N N . ASP B 1 55 ? -12.797 5.707 18.703 1 96.19 55 ASP B N 1
ATOM 2211 C CA . ASP B 1 55 ? -12.789 4.805 17.562 1 96.19 55 ASP B CA 1
ATOM 2212 C C . ASP B 1 55 ? -13.516 5.422 16.359 1 96.19 55 ASP B C 1
ATOM 2214 O O . ASP B 1 55 ? -14.742 5.312 16.25 1 96.19 55 ASP B O 1
ATOM 2218 N N . LEU B 1 56 ? -12.805 5.965 15.484 1 97.06 56 LEU B N 1
ATOM 2219 C CA . LEU B 1 56 ? -13.391 6.621 14.32 1 97.06 56 LEU B CA 1
ATOM 2220 C C . LEU B 1 56 ? -13.969 5.594 13.352 1 97.06 56 LEU B C 1
ATOM 2222 O O . LEU B 1 56 ? -14.727 5.949 12.445 1 97.06 56 LEU B O 1
ATOM 2226 N N . ASP B 1 57 ? -13.586 4.301 13.562 1 97.31 57 ASP B N 1
ATOM 2227 C CA . ASP B 1 57 ? -13.992 3.264 12.617 1 97.31 57 ASP B CA 1
ATOM 2228 C C . ASP B 1 57 ? -15.125 2.412 13.188 1 97.31 57 ASP B C 1
ATOM 2230 O O . ASP B 1 57 ? -15.453 1.36 12.641 1 97.31 57 ASP B O 1
ATOM 2234 N N . LYS B 1 58 ? -15.68 2.865 14.258 1 95.75 58 LYS B N 1
ATOM 2235 C CA . LYS B 1 58 ? -16.672 2.088 14.984 1 95.75 58 LYS B CA 1
ATOM 2236 C C . LYS B 1 58 ? -17.875 1.754 14.102 1 95.75 58 LYS B C 1
ATOM 2238 O O . LYS B 1 58 ? -18.5 0.706 14.273 1 95.75 58 LYS B O 1
ATOM 2243 N N . LYS B 1 59 ? -18.203 2.576 13.18 1 96.44 59 LYS B N 1
ATOM 2244 C CA . LYS B 1 59 ? -19.406 2.4 12.375 1 96.44 59 LYS B CA 1
ATOM 2245 C C . LYS B 1 59 ? -19.109 1.614 11.102 1 96.44 59 LYS B C 1
ATOM 2247 O O . LYS B 1 59 ? -20.016 1.291 10.336 1 96.44 59 LYS B O 1
ATOM 2252 N N . LEU B 1 60 ? -17.891 1.323 10.883 1 98 60 LEU B N 1
ATOM 2253 C CA . LEU B 1 60 ? -17.531 0.598 9.664 1 98 60 LEU B CA 1
ATOM 2254 C C . LEU B 1 60 ? -17.781 -0.898 9.836 1 98 60 LEU B C 1
ATOM 2256 O O . LEU B 1 60 ? -17.438 -1.474 10.875 1 98 60 LEU B O 1
ATOM 2260 N N . SER B 1 61 ? -18.391 -1.527 8.836 1 98.12 61 SER B N 1
ATOM 2261 C CA . SER B 1 61 ? -18.484 -2.982 8.789 1 98.12 61 SER B CA 1
ATOM 2262 C C . SER B 1 61 ? -17.109 -3.627 8.656 1 98.12 61 SER B C 1
ATOM 2264 O O . SER B 1 61 ? -16.141 -2.961 8.289 1 98.12 61 SER B O 1
ATOM 2266 N N . PRO B 1 62 ? -16.984 -4.898 8.922 1 98 62 PRO B N 1
ATOM 2267 C CA . PRO B 1 62 ? -15.703 -5.578 8.727 1 98 62 PRO B CA 1
ATOM 2268 C C . PRO B 1 62 ? -15.156 -5.406 7.316 1 98 62 PRO B C 1
ATOM 2270 O O . PRO B 1 62 ? -13.961 -5.141 7.141 1 98 62 PRO B O 1
ATOM 2273 N N . LYS B 1 63 ? -16.016 -5.527 6.383 1 98.38 63 LYS B N 1
ATOM 2274 C CA . LYS B 1 63 ? -15.594 -5.336 5 1 98.38 63 LYS B CA 1
ATOM 2275 C C . LYS B 1 63 ? -15.078 -3.918 4.777 1 98.38 63 LYS B C 1
ATOM 2277 O O . LYS B 1 63 ? -14.031 -3.725 4.152 1 98.38 63 LYS B O 1
ATOM 2282 N N . GLU B 1 64 ? -15.82 -2.93 5.34 1 98.44 64 GLU B N 1
ATOM 2283 C CA . GLU B 1 64 ? -15.414 -1.536 5.191 1 98.44 64 GLU B CA 1
ATOM 2284 C C . GLU B 1 64 ? -14.094 -1.271 5.906 1 98.44 64 GLU B C 1
ATOM 2286 O O . GLU B 1 64 ? -13.281 -0.469 5.441 1 98.44 64 GLU B O 1
ATOM 2291 N N . GLN B 1 65 ? -13.859 -1.92 6.977 1 98.38 65 GLN B N 1
ATOM 2292 C CA . GLN B 1 65 ? -12.594 -1.789 7.691 1 98.38 65 GLN B CA 1
ATOM 2293 C C . GLN B 1 65 ? -11.438 -2.328 6.855 1 98.38 65 GLN B C 1
ATOM 2295 O O . GLN B 1 65 ? -10.352 -1.748 6.844 1 98.38 65 GLN B O 1
ATOM 2300 N N . GLY B 1 66 ? -11.688 -3.461 6.223 1 98.69 66 GLY B N 1
ATOM 2301 C CA . GLY B 1 66 ? -10.68 -4.004 5.324 1 98.69 66 GLY B CA 1
ATOM 2302 C C . GLY B 1 66 ? -10.352 -3.078 4.168 1 98.69 66 GLY B C 1
ATOM 2303 O O . GLY B 1 66 ? -9.18 -2.893 3.834 1 98.69 66 GLY B O 1
ATOM 2304 N N . VAL B 1 67 ? -11.375 -2.498 3.604 1 98.75 67 VAL B N 1
ATOM 2305 C CA . VAL B 1 67 ? -11.203 -1.561 2.5 1 98.75 67 VAL B CA 1
ATOM 2306 C C . VAL B 1 67 ? -10.445 -0.325 2.986 1 98.75 67 VAL B C 1
ATOM 2308 O O . VAL B 1 67 ? -9.516 0.144 2.322 1 98.75 67 VAL B O 1
ATOM 2311 N N . ALA B 1 68 ? -10.805 0.175 4.137 1 98.69 68 ALA B N 1
ATOM 2312 C CA . ALA B 1 68 ? -10.133 1.339 4.711 1 98.69 68 ALA B CA 1
ATOM 2313 C C . ALA B 1 68 ? -8.641 1.077 4.895 1 98.69 68 ALA B C 1
ATOM 2315 O O . ALA B 1 68 ? -7.809 1.939 4.598 1 98.69 68 ALA B O 1
ATOM 2316 N N . ARG B 1 69 ? -8.336 -0.076 5.371 1 98.5 69 ARG B N 1
ATOM 2317 C CA . ARG B 1 69 ? -6.93 -0.434 5.547 1 98.5 69 ARG B CA 1
ATOM 2318 C C . ARG B 1 69 ? -6.207 -0.478 4.203 1 98.5 69 ARG B C 1
ATOM 2320 O O . ARG B 1 69 ? -5.062 -0.035 4.094 1 98.5 69 ARG B O 1
ATOM 2327 N N . SER B 1 70 ? -6.879 -1.033 3.215 1 98.75 70 SER B N 1
ATOM 2328 C CA . SER B 1 70 ? -6.266 -1.089 1.893 1 98.75 70 SER B CA 1
ATOM 2329 C C . SER B 1 70 ? -5.992 0.31 1.351 1 98.75 70 SER B C 1
ATOM 2331 O O . SER B 1 70 ? -4.945 0.552 0.742 1 98.75 70 SER B O 1
ATOM 2333 N N . ILE B 1 71 ? -6.91 1.231 1.562 1 98.75 71 ILE B N 1
ATOM 2334 C CA . ILE B 1 71 ? -6.75 2.613 1.121 1 98.75 71 ILE B CA 1
ATOM 2335 C C . ILE B 1 71 ? -5.594 3.266 1.877 1 98.75 71 ILE B C 1
ATOM 2337 O O . ILE B 1 71 ? -4.793 3.992 1.287 1 98.75 71 ILE B O 1
ATOM 2341 N N . GLN B 1 72 ? -5.547 2.984 3.133 1 98.12 72 GLN B N 1
ATOM 2342 C CA . GLN B 1 72 ? -4.438 3.482 3.941 1 98.12 72 GLN B CA 1
ATOM 2343 C C . GLN B 1 72 ? -3.094 3.051 3.357 1 98.12 72 GLN B C 1
ATOM 2345 O O . GLN B 1 72 ? -2.168 3.859 3.254 1 98.12 72 GLN B O 1
ATOM 2350 N N . LYS B 1 73 ? -3.033 1.811 2.953 1 97.75 73 LYS B N 1
ATOM 2351 C CA . LYS B 1 73 ? -1.774 1.285 2.436 1 97.75 73 LYS B CA 1
ATOM 2352 C C . LYS B 1 73 ? -1.478 1.841 1.045 1 97.75 73 LYS B C 1
ATOM 2354 O O . LYS B 1 73 ? -0.317 2.059 0.693 1 97.75 73 LYS B O 1
ATOM 2359 N N . LEU B 1 74 ? -2.521 2.07 0.255 1 98.19 74 LEU B N 1
ATOM 2360 C CA . LEU B 1 74 ? -2.338 2.744 -1.026 1 98.19 74 LEU B CA 1
ATOM 2361 C C . LEU B 1 74 ? -1.642 4.086 -0.838 1 98.19 74 LEU B C 1
ATOM 2363 O O . LEU B 1 74 ? -0.708 4.418 -1.575 1 98.19 74 LEU B O 1
ATOM 2367 N N . VAL B 1 75 ? -2.041 4.785 0.145 1 97.38 75 VAL B N 1
ATOM 2368 C CA . VAL B 1 75 ? -1.544 6.141 0.372 1 97.38 75 VAL B CA 1
ATOM 2369 C C . VAL B 1 75 ? -0.164 6.082 1.022 1 97.38 75 VAL B C 1
ATOM 2371 O O . VAL B 1 75 ? 0.799 6.648 0.503 1 97.38 75 VAL B O 1
ATOM 2374 N N . GLU B 1 76 ? -0.024 5.262 2.035 1 95.44 76 GLU B N 1
ATOM 2375 C CA . GLU B 1 76 ? 1.177 5.281 2.863 1 95.44 76 GLU B CA 1
ATOM 2376 C C . GLU B 1 76 ? 2.33 4.547 2.184 1 95.44 76 GLU B C 1
ATOM 2378 O O . GLU B 1 76 ? 3.498 4.812 2.475 1 95.44 76 GLU B O 1
ATOM 2383 N N . GLU B 1 77 ? 1.936 3.635 1.253 1 95.12 77 GLU B N 1
ATOM 2384 C CA . GLU B 1 77 ? 2.996 2.781 0.726 1 95.12 77 GLU B CA 1
ATOM 2385 C C . GLU B 1 77 ? 3.225 3.039 -0.761 1 95.12 77 GLU B C 1
ATOM 2387 O O . GLU B 1 77 ? 4.227 2.6 -1.326 1 95.12 77 GLU B O 1
ATOM 2392 N N . ASP B 1 78 ? 2.369 3.711 -1.397 1 95.5 78 ASP B N 1
ATOM 2393 C CA . ASP B 1 78 ? 2.58 3.961 -2.82 1 95.5 78 ASP B CA 1
ATOM 2394 C C . ASP B 1 78 ? 2.645 5.457 -3.111 1 95.5 78 ASP B C 1
ATOM 2396 O O . ASP B 1 78 ? 3.693 5.973 -3.502 1 95.5 78 ASP B O 1
ATOM 2400 N N . ILE B 1 79 ? 1.615 6.195 -2.74 1 94.38 79 ILE B N 1
ATOM 2401 C CA . ILE B 1 79 ? 1.604 7.633 -3 1 94.38 79 ILE B CA 1
ATOM 2402 C C . ILE B 1 79 ? 2.779 8.297 -2.283 1 94.38 79 ILE B C 1
ATOM 2404 O O . ILE B 1 79 ? 3.441 9.172 -2.842 1 94.38 79 ILE B O 1
ATOM 2408 N N . PHE B 1 80 ? 3.07 7.855 -1.13 1 92.31 80 PHE B N 1
ATOM 2409 C CA . PHE B 1 80 ? 4.176 8.414 -0.359 1 92.31 80 PHE B CA 1
ATOM 2410 C C . PHE B 1 80 ? 5.484 8.305 -1.136 1 92.31 80 PHE B C 1
ATOM 2412 O O . PHE B 1 80 ? 6.207 9.297 -1.274 1 92.31 80 PHE B O 1
ATOM 2419 N N . TRP B 1 81 ? 5.785 7.164 -1.624 1 93.69 81 TRP B N 1
ATOM 2420 C CA . TRP B 1 81 ? 7.062 6.945 -2.299 1 93.69 81 TRP B CA 1
ATOM 2421 C C . TRP B 1 81 ? 7.109 7.699 -3.625 1 93.69 81 TRP B C 1
ATOM 2423 O O . TRP B 1 81 ? 8.172 8.172 -4.039 1 93.69 81 TRP B O 1
ATOM 2433 N N . CYS B 1 82 ? 5.988 7.789 -4.246 1 92 82 CYS B N 1
ATOM 2434 C CA . CYS B 1 82 ? 5.941 8.609 -5.449 1 92 82 CYS B CA 1
ATOM 2435 C C . CYS B 1 82 ? 6.23 10.07 -5.129 1 92 82 CYS B C 1
ATOM 2437 O O . CYS B 1 82 ? 6.953 10.742 -5.867 1 92 82 CYS B O 1
ATOM 2439 N N . CYS B 1 83 ? 5.691 10.531 -4.055 1 88.25 83 CYS B N 1
ATOM 2440 C CA . CYS B 1 83 ? 5.961 11.898 -3.617 1 88.25 83 CYS B CA 1
ATOM 2441 C C . CYS B 1 83 ? 7.438 12.086 -3.293 1 88.25 83 CYS B C 1
ATOM 2443 O O . CYS B 1 83 ? 8.031 13.109 -3.65 1 88.25 83 CYS B O 1
ATOM 2445 N N . MET B 1 84 ? 7.961 11.102 -2.596 1 88.06 84 MET B N 1
ATOM 2446 C CA . MET B 1 84 ? 9.383 11.148 -2.27 1 88.06 84 MET B CA 1
ATOM 2447 C C . MET B 1 84 ? 10.227 11.25 -3.535 1 88.06 84 MET B C 1
ATOM 2449 O O . MET B 1 84 ? 11.18 12.031 -3.588 1 88.06 84 MET B O 1
ATOM 2453 N N . MET B 1 85 ? 9.844 10.492 -4.527 1 88.94 85 MET B N 1
ATOM 2454 C CA . MET B 1 85 ? 10.523 10.531 -5.82 1 88.94 85 MET B CA 1
ATOM 2455 C C . MET B 1 85 ? 10.438 11.922 -6.438 1 88.94 85 MET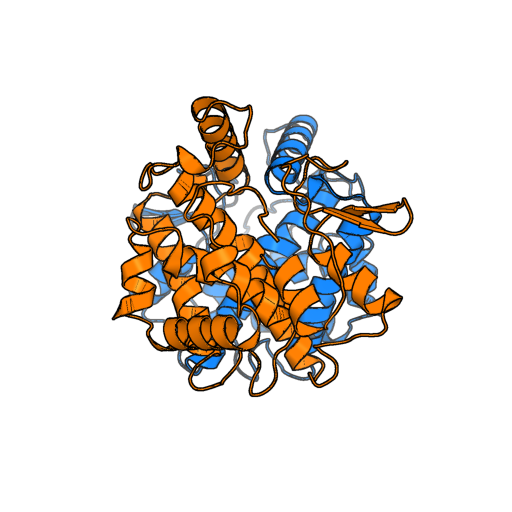 B C 1
ATOM 2457 O O . MET B 1 85 ? 11.445 12.477 -6.887 1 88.94 85 MET B O 1
ATOM 2461 N N . CYS B 1 86 ? 9.305 12.461 -6.406 1 84.62 86 CYS B N 1
ATOM 2462 C CA . CYS B 1 86 ? 9.055 13.75 -7.055 1 84.62 86 CYS B CA 1
ATOM 2463 C C . CYS B 1 86 ? 9.773 14.875 -6.32 1 84.62 86 CYS B C 1
ATOM 2465 O O . CYS B 1 86 ? 10.328 15.773 -6.953 1 84.62 86 CYS B O 1
ATOM 2467 N N . LEU B 1 87 ? 9.836 14.797 -5.059 1 80.94 87 LEU B N 1
ATOM 2468 C CA . LEU B 1 87 ? 10.367 15.883 -4.242 1 80.94 87 LEU B CA 1
ATOM 2469 C C . LEU B 1 87 ? 11.891 15.82 -4.188 1 80.94 87 LEU B C 1
ATOM 2471 O O . LEU B 1 87 ? 12.562 16.859 -4.219 1 80.94 87 LEU B O 1
ATOM 2475 N N . PHE B 1 88 ? 12.453 14.586 -4.207 1 84.38 88 PHE B N 1
ATOM 2476 C CA . PHE B 1 88 ? 13.852 14.516 -3.82 1 84.38 88 PHE B CA 1
ATOM 2477 C C . PHE B 1 88 ? 14.695 13.922 -4.945 1 84.38 88 PHE B C 1
ATOM 2479 O O . PHE B 1 88 ? 15.922 14.055 -4.945 1 84.38 88 PHE B O 1
ATOM 2486 N N . VAL B 1 89 ? 14.023 13.359 -5.812 1 85.12 89 VAL B N 1
ATOM 2487 C CA . VAL B 1 89 ? 14.805 12.617 -6.789 1 85.12 89 VAL B CA 1
ATOM 2488 C C . VAL B 1 89 ? 14.633 13.234 -8.172 1 85.12 89 VAL B C 1
ATOM 2490 O O . VAL B 1 89 ? 15.609 13.422 -8.906 1 85.12 89 VAL B O 1
ATOM 2493 N N . LEU B 1 90 ? 13.391 13.586 -8.594 1 81.81 90 LEU B N 1
ATOM 2494 C CA . LEU B 1 90 ? 13.109 14.023 -9.953 1 81.81 90 LEU B CA 1
ATOM 2495 C C . LEU B 1 90 ? 13.203 15.547 -10.055 1 81.81 90 LEU B C 1
ATOM 2497 O O . LEU B 1 90 ? 12.938 16.109 -11.117 1 81.81 90 LEU B O 1
ATOM 2501 N N . ASP B 1 91 ? 13.695 16.219 -9.094 1 68.75 91 ASP B N 1
ATOM 2502 C CA . ASP B 1 91 ? 14.023 17.641 -9.055 1 68.75 91 ASP B CA 1
ATOM 2503 C C . ASP B 1 91 ? 12.828 18.484 -9.469 1 68.75 91 ASP B C 1
ATOM 2505 O O . ASP B 1 91 ? 12.984 19.484 -10.18 1 68.75 91 ASP B O 1
ATOM 2509 N N . TYR B 1 92 ? 11.688 18.078 -9.383 1 61.81 92 TYR B N 1
ATOM 2510 C CA . TYR B 1 92 ? 10.523 18.891 -9.758 1 61.81 92 TYR B CA 1
ATOM 2511 C C . TYR B 1 92 ? 10.391 20.109 -8.859 1 61.81 92 TYR B C 1
ATOM 2513 O O . TYR B 1 92 ? 9.82 21.125 -9.258 1 61.81 92 TYR B O 1
ATOM 2521 N N . THR B 1 93 ? 10.805 19.859 -7.652 1 59.19 93 THR B N 1
ATOM 2522 C CA . THR B 1 93 ? 10.531 20.938 -6.715 1 59.19 93 THR B CA 1
ATOM 2523 C C . THR B 1 93 ? 11.812 21.344 -5.984 1 59.19 93 THR B C 1
ATOM 2525 O O . THR B 1 93 ? 12.719 20.531 -5.805 1 59.19 93 THR B O 1
ATOM 2528 N N . ASP B 1 94 ? 11.891 22.625 -5.934 1 59.78 94 ASP B N 1
ATOM 2529 C CA . ASP B 1 94 ? 12.875 23.125 -4.973 1 59.78 94 ASP B CA 1
ATOM 2530 C C . ASP B 1 94 ? 12.617 22.562 -3.578 1 59.78 94 ASP B C 1
ATOM 2532 O O . ASP B 1 94 ? 11.523 22.734 -3.025 1 59.78 94 ASP B O 1
ATOM 2536 N N . ASN B 1 95 ? 13.406 21.562 -3.203 1 60.66 95 ASN B N 1
ATOM 2537 C CA . ASN B 1 95 ? 13.219 20.922 -1.911 1 60.66 95 ASN B CA 1
ATOM 2538 C C . ASN B 1 95 ? 14.039 21.594 -0.817 1 60.66 95 ASN B C 1
ATOM 2540 O O . ASN B 1 95 ? 14.344 20.984 0.207 1 60.66 95 ASN B O 1
ATOM 2544 N N . SER B 1 96 ? 14.414 22.719 -1.183 1 59 96 SER B N 1
ATOM 2545 C CA . SER B 1 96 ? 15.266 23.438 -0.234 1 59 96 SER B CA 1
ATOM 2546 C C . SER B 1 96 ? 14.539 23.672 1.084 1 59 96 SER B C 1
ATOM 2548 O O . SER B 1 96 ? 15.172 23.812 2.133 1 59 96 SER B O 1
ATOM 2550 N N . TRP B 1 97 ? 13.305 23.672 0.923 1 55.59 97 TRP B N 1
ATOM 2551 C CA . TRP B 1 97 ? 12.5 23.984 2.096 1 55.59 97 TRP B CA 1
ATOM 2552 C C . TRP B 1 97 ? 12.367 22.781 3.012 1 55.59 97 TRP B C 1
ATOM 2554 O O . TRP B 1 97 ? 11.992 22.906 4.18 1 55.59 97 TRP B O 1
ATOM 2564 N N . THR B 1 98 ? 12.586 21.609 2.352 1 55.94 98 THR B N 1
ATOM 2565 C CA . THR B 1 98 ? 12.438 20.391 3.137 1 55.94 98 THR B CA 1
ATOM 2566 C C . THR B 1 98 ? 13.586 20.234 4.133 1 55.94 98 THR B C 1
ATOM 2568 O O . THR B 1 98 ? 13.641 19.266 4.887 1 55.94 98 THR B O 1
ATOM 2571 N N . GLY B 1 99 ? 14.562 21.125 3.959 1 49.81 99 GLY B N 1
ATOM 2572 C CA . GLY B 1 99 ? 15.758 20.953 4.77 1 49.81 99 GLY B CA 1
ATOM 2573 C C . GLY B 1 99 ? 15.461 20.625 6.215 1 49.81 99 GLY B C 1
ATOM 2574 O O . GLY B 1 99 ? 14.68 21.312 6.875 1 49.81 99 GLY B O 1
ATOM 2575 N N . PHE B 1 100 ? 15.312 19.297 6.34 1 47.94 100 PHE B N 1
ATOM 2576 C CA . PHE B 1 100 ? 15.32 18.812 7.719 1 47.94 100 PHE B CA 1
ATOM 2577 C C . PHE B 1 100 ? 16.438 19.484 8.516 1 47.94 100 PHE B C 1
ATOM 2579 O O . PHE B 1 100 ? 17.594 19.062 8.438 1 47.94 100 PHE B O 1
ATOM 2586 N N . GLY B 1 101 ? 16.094 20.703 8.914 1 50.53 101 GLY B N 1
ATOM 2587 C CA . GLY B 1 101 ? 16.922 21.516 9.812 1 50.53 101 GLY B CA 1
ATOM 2588 C C . GLY B 1 101 ? 18.375 21.531 9.422 1 50.53 101 GLY B C 1
ATOM 2589 O O . GLY B 1 101 ? 18.891 22.547 8.961 1 50.53 101 GLY B O 1
ATOM 2590 N N . TRP B 1 102 ? 19.172 20.453 9.906 1 51.84 102 TRP B N 1
ATOM 2591 C CA . TRP B 1 102 ? 20.625 20.469 10.016 1 51.84 102 TRP B CA 1
ATOM 2592 C C . TRP B 1 102 ? 21.266 19.703 8.867 1 51.84 102 TRP B C 1
ATOM 2594 O O . TRP B 1 102 ? 22.469 19.812 8.633 1 51.84 102 TRP B O 1
ATOM 2604 N N . LEU B 1 103 ? 20.406 18.969 7.984 1 60.88 103 LEU B N 1
ATOM 2605 C CA . LEU B 1 103 ? 21.047 18.141 6.953 1 60.88 103 LEU B CA 1
ATOM 2606 C C . LEU B 1 103 ? 20.984 18.844 5.598 1 60.88 103 LEU B C 1
ATOM 2608 O O . LEU B 1 103 ? 19.922 19.297 5.18 1 60.88 103 LEU B O 1
ATOM 2612 N N . PRO B 1 104 ? 22.141 18.953 5.066 1 66.75 104 PRO B N 1
ATOM 2613 C CA . PRO B 1 104 ? 22.172 19.531 3.723 1 66.75 104 PRO B CA 1
ATOM 2614 C C . PRO B 1 104 ? 21.297 18.781 2.729 1 66.75 104 PRO B C 1
ATOM 2616 O O . PRO B 1 104 ? 21.188 17.547 2.801 1 66.75 104 PRO B O 1
ATOM 2619 N N . ASN B 1 105 ? 20.719 19.422 1.836 1 71.81 105 ASN B N 1
ATOM 2620 C CA . ASN B 1 105 ? 19.766 18.922 0.845 1 71.81 105 ASN B CA 1
ATOM 2621 C C . ASN B 1 105 ? 20.406 17.828 -0.017 1 71.81 105 ASN B C 1
ATOM 2623 O O . ASN B 1 105 ? 19.734 16.859 -0.386 1 71.81 105 ASN B O 1
ATOM 2627 N N . LYS B 1 106 ? 21.719 17.969 -0.207 1 76.25 106 LYS B N 1
ATOM 2628 C CA . LYS B 1 106 ? 22.391 16.984 -1.057 1 76.25 106 LYS B CA 1
ATOM 2629 C C . LYS B 1 106 ? 22.391 15.602 -0.409 1 76.25 106 LYS B C 1
ATOM 2631 O O . LYS B 1 106 ? 22.25 14.594 -1.099 1 76.25 106 LYS B O 1
ATOM 2636 N N . ILE B 1 107 ? 22.5 15.664 0.829 1 78.62 107 ILE B N 1
ATOM 2637 C CA . ILE B 1 107 ? 22.531 14.406 1.561 1 78.62 107 ILE B CA 1
ATOM 2638 C C . ILE B 1 107 ? 21.125 13.797 1.603 1 78.62 107 ILE B C 1
ATOM 2640 O O . ILE B 1 107 ? 20.953 12.594 1.417 1 78.62 107 ILE B O 1
ATOM 2644 N N . ILE B 1 108 ? 20.188 14.625 1.75 1 78.19 108 ILE B N 1
ATOM 2645 C CA . ILE B 1 108 ? 18.797 14.188 1.798 1 78.19 108 ILE B CA 1
ATOM 2646 C C . ILE B 1 108 ? 18.406 13.586 0.45 1 78.19 108 ILE B C 1
ATOM 2648 O O . ILE B 1 108 ? 17.797 12.523 0.395 1 78.19 108 ILE B O 1
ATOM 2652 N N . ASN B 1 109 ? 18.891 14.219 -0.559 1 82.56 109 ASN B N 1
ATOM 2653 C CA . ASN B 1 109 ? 18.562 13.758 -1.902 1 82.56 109 ASN B CA 1
ATOM 2654 C C . ASN B 1 109 ? 19.219 12.414 -2.201 1 82.56 109 ASN B C 1
ATOM 2656 O O . ASN B 1 109 ? 18.594 11.531 -2.795 1 82.56 109 ASN B O 1
ATOM 2660 N N . TYR B 1 110 ? 20.422 12.328 -1.765 1 84.69 110 TYR B N 1
ATOM 2661 C CA . TYR B 1 110 ? 21.141 11.086 -1.991 1 84.69 110 TYR B CA 1
ATOM 2662 C C . TYR B 1 110 ? 20.484 9.93 -1.25 1 84.69 110 TYR B C 1
ATOM 2664 O O . TYR B 1 110 ? 20.281 8.852 -1.821 1 84.69 110 TYR B O 1
ATOM 2672 N N . LYS B 1 111 ? 20.125 10.172 -0.084 1 86.31 111 LYS B N 1
ATOM 2673 C CA . LYS B 1 111 ? 19.469 9.148 0.72 1 86.31 111 LYS B CA 1
ATOM 2674 C C . LYS B 1 111 ? 18.109 8.781 0.14 1 86.31 111 LYS B C 1
ATOM 2676 O O . LYS B 1 111 ? 17.75 7.605 0.084 1 86.31 111 LYS B O 1
ATOM 2681 N N . ALA B 1 112 ? 17.438 9.75 -0.261 1 88 112 ALA B N 1
ATOM 2682 C CA . ALA B 1 112 ? 16.125 9.523 -0.853 1 88 112 ALA B CA 1
ATOM 2683 C C . ALA B 1 112 ? 16.219 8.68 -2.117 1 88 112 ALA B C 1
ATOM 2685 O O . ALA B 1 112 ? 15.398 7.789 -2.35 1 88 112 ALA B O 1
ATOM 2686 N N . ARG B 1 113 ? 17.203 8.961 -2.867 1 90.88 113 ARG B N 1
ATOM 2687 C CA . ARG B 1 113 ? 17.422 8.195 -4.09 1 90.88 113 ARG B CA 1
ATOM 2688 C C . ARG B 1 113 ? 17.688 6.73 -3.773 1 90.88 113 ARG B C 1
ATOM 2690 O O . ARG B 1 113 ? 17.141 5.84 -4.43 1 90.88 113 ARG B O 1
ATOM 2697 N N . LYS B 1 114 ? 18.516 6.52 -2.818 1 91.81 114 LYS B N 1
ATOM 2698 C CA . LYS B 1 114 ? 18.844 5.156 -2.42 1 91.81 114 LYS B CA 1
ATOM 2699 C C . LYS B 1 114 ? 17.625 4.434 -1.856 1 91.81 114 LYS B C 1
ATOM 2701 O O . LYS B 1 114 ? 17.375 3.268 -2.178 1 91.81 114 LYS B O 1
ATOM 2706 N N . ASP B 1 115 ? 16.922 5.137 -1.072 1 92.38 115 ASP B N 1
ATOM 2707 C CA . ASP B 1 115 ? 15.75 4.535 -0.453 1 92.38 115 ASP B CA 1
ATOM 2708 C C . ASP B 1 115 ? 14.68 4.223 -1.496 1 92.38 115 ASP B C 1
ATOM 2710 O O . ASP B 1 115 ? 14.07 3.148 -1.467 1 92.38 115 ASP B O 1
ATOM 2714 N N . CYS B 1 116 ? 14.461 5.113 -2.414 1 93.81 116 CYS B N 1
ATOM 2715 C CA . CYS B 1 116 ? 13.477 4.898 -3.461 1 93.81 116 CYS B CA 1
ATOM 2716 C C . CYS B 1 116 ? 13.875 3.74 -4.367 1 93.81 116 CYS B C 1
ATOM 2718 O O . CYS B 1 116 ? 13.023 2.975 -4.82 1 93.81 116 CYS B O 1
ATOM 2720 N N . TRP B 1 117 ? 15.148 3.666 -4.602 1 92.31 117 TRP B N 1
ATOM 2721 C CA . TRP B 1 117 ? 15.633 2.555 -5.41 1 92.31 117 TRP B CA 1
ATOM 2722 C C . TRP B 1 117 ? 15.398 1.224 -4.707 1 92.31 117 TRP B C 1
ATOM 2724 O O . TRP B 1 117 ? 14.906 0.269 -5.312 1 92.31 117 TRP B O 1
ATOM 2734 N N . ALA B 1 118 ? 15.742 1.167 -3.447 1 90.69 118 ALA B N 1
ATOM 2735 C CA . ALA B 1 118 ? 15.562 -0.045 -2.652 1 90.69 118 ALA B CA 1
ATOM 2736 C C . ALA B 1 118 ? 14.094 -0.439 -2.578 1 90.69 118 ALA B C 1
ATOM 2738 O O . ALA B 1 118 ? 13.758 -1.622 -2.666 1 90.69 118 ALA B O 1
ATOM 2739 N N . GLN B 1 119 ? 13.281 0.507 -2.457 1 91.75 119 GLN B N 1
ATOM 2740 C CA . GLN B 1 119 ? 11.844 0.273 -2.334 1 91.75 119 GLN B CA 1
ATOM 2741 C C . GLN B 1 119 ? 11.25 -0.189 -3.658 1 91.75 119 GLN B C 1
ATOM 2743 O O . GLN B 1 119 ? 10.242 -0.907 -3.676 1 91.75 119 GLN B O 1
ATOM 2748 N N . GLY B 1 120 ? 11.82 0.222 -4.793 1 90.5 120 GLY B N 1
ATOM 2749 C CA . GLY B 1 120 ? 11.359 -0.252 -6.086 1 90.5 120 GLY B CA 1
ATOM 2750 C C . GLY B 1 120 ? 10.883 0.865 -6.996 1 90.5 120 GLY B C 1
ATOM 2751 O O . GLY B 1 120 ? 11.109 0.823 -8.211 1 90.5 120 GLY B O 1
ATOM 2752 N N . ILE B 1 121 ? 10.266 1.962 -6.461 1 93.25 121 ILE B N 1
ATOM 2753 C CA . ILE B 1 121 ? 9.688 3.041 -7.262 1 93.25 121 ILE B CA 1
ATOM 2754 C C . ILE B 1 121 ? 10.797 3.766 -8.023 1 93.25 121 ILE B C 1
ATOM 2756 O O . ILE B 1 121 ? 10.57 4.289 -9.117 1 93.25 121 ILE B O 1
ATOM 2760 N N . GLY B 1 122 ? 12.062 3.756 -7.473 1 92.5 122 GLY B N 1
ATOM 2761 C CA . GLY B 1 122 ? 13.195 4.426 -8.086 1 92.5 122 GLY B CA 1
ATOM 2762 C C . GLY B 1 122 ? 13.719 3.707 -9.312 1 92.5 122 GLY B C 1
ATOM 2763 O O . GLY B 1 122 ? 14.602 4.219 -10.008 1 92.5 122 GLY B O 1
ATOM 2764 N N . ARG B 1 123 ? 13.141 2.551 -9.562 1 91 123 ARG B N 1
ATOM 2765 C CA . ARG B 1 123 ? 13.57 1.766 -10.719 1 91 123 ARG B CA 1
ATOM 2766 C C . ARG B 1 123 ? 12.727 2.088 -11.945 1 91 123 ARG B C 1
ATOM 2768 O O . ARG B 1 123 ? 13.008 1.592 -13.039 1 91 123 ARG B O 1
ATOM 2775 N N . HIS B 1 124 ? 11.781 2.91 -11.758 1 91.12 124 HIS B N 1
ATOM 2776 C CA . HIS B 1 124 ? 10.898 3.334 -12.836 1 91.12 124 HIS B CA 1
ATOM 2777 C C . HIS B 1 124 ? 11.359 4.66 -13.43 1 91.12 124 HIS B C 1
ATOM 2779 O O . HIS B 1 124 ? 12.055 5.434 -12.773 1 91.12 124 HIS B O 1
ATOM 2785 N N . THR B 1 125 ? 10.984 4.84 -14.672 1 91.25 125 THR B N 1
ATOM 2786 C CA . THR B 1 125 ? 11.234 6.133 -15.305 1 91.25 125 THR B CA 1
ATOM 2787 C C . THR B 1 125 ? 10.352 7.211 -14.688 1 91.25 125 THR B C 1
ATOM 2789 O O . THR B 1 125 ? 9.375 6.906 -13.992 1 91.25 125 THR B O 1
ATOM 2792 N N . LYS B 1 126 ? 10.727 8.469 -14.977 1 90.12 126 LYS B N 1
ATOM 2793 C CA . LYS B 1 126 ? 9.938 9.602 -14.516 1 90.12 126 LYS B CA 1
ATOM 2794 C C . LYS B 1 126 ? 8.484 9.484 -14.961 1 90.12 126 LYS B C 1
ATOM 2796 O O . LYS B 1 126 ? 7.566 9.68 -14.156 1 90.12 126 LYS B O 1
ATOM 2801 N N . GLU B 1 127 ? 8.281 9.148 -16.188 1 91.56 127 GLU B N 1
ATOM 2802 C CA . GLU B 1 127 ? 6.938 9.023 -16.75 1 91.56 127 GLU B CA 1
ATOM 2803 C C . GLU B 1 127 ? 6.156 7.898 -16.078 1 91.56 127 GLU B C 1
ATOM 2805 O O . GLU B 1 127 ? 4.965 8.047 -15.797 1 91.56 127 GLU B O 1
ATOM 2810 N N . GLU B 1 128 ? 6.855 6.848 -15.781 1 92.25 128 GLU B N 1
ATOM 2811 C CA . GLU B 1 128 ? 6.219 5.711 -15.125 1 92.25 128 GLU B CA 1
ATOM 2812 C C . GLU B 1 128 ? 5.812 6.062 -13.695 1 92.25 128 GLU B C 1
ATOM 2814 O O . GLU B 1 128 ? 4.742 5.664 -13.234 1 92.25 128 GLU B O 1
ATOM 2819 N N . VAL B 1 129 ? 6.672 6.785 -13.016 1 93.25 129 VAL B N 1
ATOM 2820 C CA . VAL B 1 129 ? 6.383 7.195 -11.641 1 93.25 129 VAL B CA 1
ATOM 2821 C C . VAL B 1 129 ? 5.141 8.086 -11.617 1 93.25 129 VAL B C 1
ATOM 2823 O O . VAL B 1 129 ? 4.258 7.898 -10.773 1 93.25 129 VAL B O 1
ATOM 2826 N N . LEU B 1 130 ? 5.031 8.977 -12.555 1 91.56 130 LEU B N 1
ATOM 2827 C CA . LEU B 1 130 ? 3.879 9.867 -12.625 1 91.56 130 LEU B CA 1
ATOM 2828 C C . LEU B 1 130 ? 2.611 9.094 -12.977 1 91.56 130 LEU B C 1
ATOM 2830 O O . LEU B 1 130 ? 1.537 9.383 -12.445 1 91.56 130 LEU B O 1
ATOM 2834 N N . ASP B 1 131 ? 2.76 8.117 -13.789 1 93.5 131 ASP B N 1
ATOM 2835 C CA . ASP B 1 131 ? 1.624 7.277 -14.148 1 93.5 131 ASP B CA 1
ATOM 2836 C C . ASP B 1 131 ? 1.134 6.473 -12.953 1 93.5 131 ASP B C 1
ATOM 2838 O O . ASP B 1 131 ? -0.073 6.348 -12.727 1 93.5 131 ASP B O 1
ATOM 2842 N N . ILE B 1 132 ? 2.064 5.973 -12.211 1 95.5 132 ILE B N 1
ATOM 2843 C CA . ILE B 1 132 ? 1.726 5.219 -11.008 1 95.5 132 ILE B CA 1
ATOM 2844 C C . ILE B 1 132 ? 1.011 6.129 -10.008 1 95.5 132 ILE B C 1
ATOM 2846 O O . ILE B 1 132 ? -0.061 5.785 -9.508 1 95.5 132 ILE B O 1
ATOM 2850 N N . MET B 1 133 ? 1.566 7.262 -9.789 1 94.12 133 MET B N 1
ATOM 2851 C CA . MET B 1 133 ? 1.003 8.195 -8.82 1 94.12 133 MET B CA 1
ATOM 2852 C C . MET B 1 133 ? -0.386 8.656 -9.258 1 94.12 133 MET B C 1
ATOM 2854 O O . MET B 1 133 ? -1.31 8.703 -8.438 1 94.12 133 MET B O 1
ATOM 2858 N N . GLU B 1 134 ? -0.521 8.969 -10.477 1 94.5 134 GLU B N 1
ATOM 2859 C CA . GLU B 1 134 ? -1.82 9.438 -10.953 1 94.5 134 GLU B CA 1
ATOM 2860 C C . GLU B 1 134 ? -2.869 8.328 -10.867 1 94.5 134 GLU B C 1
ATOM 2862 O O . GLU B 1 134 ? -4.039 8.594 -10.586 1 94.5 134 GLU B O 1
ATOM 2867 N N . SER B 1 135 ? -2.473 7.117 -11.164 1 96.19 135 SER B N 1
ATOM 2868 C CA . SER B 1 135 ? -3.393 5.992 -11.031 1 96.19 135 SER B CA 1
ATOM 2869 C C . SER B 1 135 ? -3.893 5.855 -9.594 1 96.19 135 SER B C 1
ATOM 2871 O O . SER B 1 135 ? -5.055 5.512 -9.367 1 96.19 135 SER B O 1
ATOM 2873 N N . ASP B 1 136 ? -3.023 6.125 -8.664 1 97.19 136 ASP B N 1
ATOM 2874 C CA . ASP B 1 136 ? -3.406 6.074 -7.258 1 97.19 136 ASP B CA 1
ATOM 2875 C C . ASP B 1 136 ? -4.359 7.215 -6.906 1 97.19 136 ASP B C 1
ATOM 2877 O O . ASP B 1 136 ? -5.34 7.016 -6.188 1 97.19 136 ASP B O 1
ATOM 2881 N N . VAL B 1 137 ? -4.086 8.398 -7.418 1 96.31 137 VAL B N 1
ATOM 2882 C CA . VAL B 1 137 ? -4.938 9.555 -7.176 1 96.31 137 VAL B CA 1
ATOM 2883 C C . VAL B 1 137 ? -6.305 9.336 -7.816 1 96.31 137 VAL B C 1
ATOM 2885 O O . VAL B 1 137 ? -7.336 9.625 -7.207 1 96.31 137 VAL B O 1
ATOM 2888 N N . LYS B 1 138 ? -6.301 8.773 -8.977 1 97.19 138 LYS B N 1
ATOM 2889 C CA . LYS B 1 138 ? -7.551 8.43 -9.648 1 97.19 138 LYS B CA 1
ATOM 2890 C C . LYS B 1 138 ? -8.344 7.414 -8.836 1 97.19 138 LYS B C 1
ATOM 2892 O O . LYS B 1 138 ? -9.57 7.516 -8.734 1 97.19 138 LYS B O 1
ATOM 2897 N N . ALA B 1 139 ? -7.676 6.461 -8.297 1 98.44 139 ALA B N 1
ATOM 2898 C CA . ALA B 1 139 ? -8.336 5.469 -7.457 1 98.44 139 ALA B CA 1
ATOM 2899 C C . ALA B 1 139 ? -9.047 6.129 -6.277 1 98.44 139 ALA B C 1
ATOM 2901 O O . ALA B 1 139 ? -10.195 5.816 -5.98 1 98.44 139 ALA B O 1
ATOM 2902 N N . LEU B 1 140 ? -8.359 7.047 -5.625 1 98.5 140 LEU B N 1
ATOM 2903 C CA . LEU B 1 140 ? -8.945 7.766 -4.5 1 98.5 140 LEU B CA 1
ATOM 2904 C C . LEU B 1 140 ? -10.164 8.57 -4.945 1 98.5 140 LEU B C 1
ATOM 2906 O O . LEU B 1 140 ? -11.18 8.609 -4.246 1 98.5 140 LEU B O 1
ATOM 2910 N N . SER B 1 141 ? -10 9.18 -6.109 1 98.31 141 SER B N 1
ATOM 2911 C CA . SER B 1 141 ? -11.109 9.945 -6.664 1 98.31 141 SER B CA 1
ATOM 2912 C C . SER B 1 141 ? -12.328 9.055 -6.91 1 98.31 141 SER B C 1
ATOM 2914 O O . SER B 1 141 ? -13.453 9.422 -6.562 1 98.31 141 SER B O 1
ATOM 2916 N N . ASN B 1 142 ? -12.094 7.914 -7.484 1 98.5 142 ASN B N 1
ATOM 2917 C CA . ASN B 1 142 ? -13.164 6.965 -7.793 1 98.5 142 ASN B CA 1
ATOM 2918 C C . ASN B 1 142 ? -13.82 6.434 -6.523 1 98.5 142 ASN B C 1
ATOM 2920 O O . ASN B 1 142 ? -15.039 6.27 -6.473 1 98.5 142 ASN B O 1
ATOM 2924 N N . ILE B 1 143 ? -13.07 6.191 -5.492 1 98.69 143 ILE B N 1
ATOM 2925 C CA . ILE B 1 143 ? -13.594 5.691 -4.227 1 98.69 143 ILE B CA 1
ATOM 2926 C C . ILE B 1 143 ? -14.445 6.766 -3.559 1 98.69 143 ILE B C 1
ATOM 2928 O O . ILE B 1 143 ? -15.531 6.477 -3.047 1 98.69 143 ILE B O 1
ATOM 2932 N N . LEU B 1 144 ? -13.953 7.965 -3.576 1 98.5 144 LEU B N 1
ATOM 2933 C C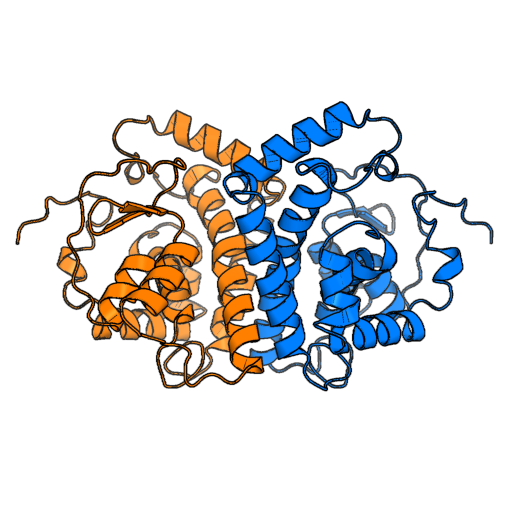A . LEU B 1 144 ? -14.672 9.078 -2.957 1 98.5 144 LEU B CA 1
ATOM 2934 C C . LEU B 1 144 ? -16 9.328 -3.664 1 98.5 144 LEU B C 1
ATOM 2936 O O . LEU B 1 144 ? -17.031 9.469 -3.014 1 98.5 144 LEU B O 1
ATOM 2940 N N . GLY B 1 145 ? -15.922 9.375 -5.012 1 97.75 145 GLY B N 1
ATOM 2941 C CA . GLY B 1 145 ? -17.125 9.727 -5.75 1 97.75 145 GLY B CA 1
ATOM 2942 C C . GLY B 1 145 ? -17.781 11 -5.258 1 97.75 145 GLY B C 1
ATOM 2943 O O . GLY B 1 145 ? -17.141 12.047 -5.184 1 97.75 145 GLY B O 1
ATOM 2944 N N . ASN B 1 146 ? -18.969 10.797 -4.789 1 97 146 ASN B N 1
ATOM 2945 C CA . ASN B 1 146 ? -19.719 11.953 -4.305 1 97 146 ASN B CA 1
ATOM 2946 C C . ASN B 1 146 ? -19.844 11.953 -2.785 1 97 146 ASN B C 1
ATOM 2948 O O . ASN B 1 146 ? -20.578 12.758 -2.215 1 97 146 ASN B O 1
ATOM 2952 N N . GLN B 1 147 ? -19.156 11.109 -2.139 1 97.75 147 GLN B N 1
ATOM 2953 C CA . GLN B 1 147 ? -19.234 10.992 -0.686 1 97.75 147 GLN B CA 1
ATOM 2954 C C . GLN B 1 147 ? -18.562 12.18 0.001 1 97.75 147 GLN B C 1
ATOM 2956 O O . GLN B 1 147 ? -17.672 12.812 -0.573 1 97.75 147 GLN B O 1
ATOM 2961 N N . LYS B 1 148 ? -18.922 12.422 1.197 1 97.88 148 LYS B N 1
ATOM 2962 C CA . LYS B 1 148 ? -18.328 13.508 1.978 1 97.88 148 LYS B CA 1
ATOM 2963 C C . LYS B 1 148 ? -16.922 13.164 2.426 1 97.88 148 LYS B C 1
ATOM 2965 O O . LYS B 1 148 ? -16.031 14.023 2.41 1 97.88 148 LYS B O 1
ATOM 2970 N N . PHE B 1 149 ? -16.812 11.945 2.889 1 98.5 149 PHE B N 1
ATOM 2971 C CA . PHE B 1 149 ? -15.516 11.422 3.316 1 98.5 149 PHE B CA 1
ATOM 2972 C C . PHE B 1 149 ? -15.203 10.102 2.617 1 98.5 149 PHE B C 1
ATOM 2974 O O . PHE B 1 149 ? -16.031 9.578 1.873 1 98.5 149 PHE B O 1
ATOM 2981 N N . ILE B 1 150 ? -14.086 9.562 2.787 1 98.62 150 ILE B N 1
ATOM 2982 C CA . ILE B 1 150 ? -13.57 8.461 1.986 1 98.62 150 ILE B CA 1
ATOM 2983 C C . ILE B 1 150 ? -14.484 7.246 2.117 1 98.62 150 ILE B C 1
ATOM 2985 O O . ILE B 1 150 ? -14.797 6.582 1.125 1 98.62 150 ILE B O 1
ATOM 2989 N N . MET B 1 151 ? -14.938 7.008 3.379 1 98.31 151 MET B N 1
ATOM 2990 C CA . MET B 1 151 ? -15.727 5.797 3.596 1 98.31 151 MET B CA 1
ATOM 2991 C C . MET B 1 151 ? -17.219 6.125 3.666 1 98.31 151 MET B C 1
ATOM 2993 O O . MET B 1 151 ? -18.031 5.254 3.979 1 98.31 151 MET B O 1
ATOM 2997 N N . GLY B 1 152 ? -17.578 7.418 3.393 1 97.12 152 GLY B N 1
ATOM 2998 C CA . GLY B 1 152 ? -18.984 7.758 3.43 1 97.12 152 GLY B CA 1
ATOM 2999 C C . GLY B 1 152 ? -19.25 9.117 4.039 1 97.12 152 GLY B C 1
ATOM 3000 O O . GLY B 1 152 ? -18.531 10.078 3.777 1 97.12 152 GLY B O 1
ATOM 3001 N N . ASN B 1 153 ? -20.312 9.125 4.801 1 96.19 153 ASN B N 1
ATOM 3002 C CA . ASN B 1 153 ? -20.781 10.406 5.312 1 96.19 153 ASN B CA 1
ATOM 3003 C C . ASN B 1 153 ? -20.047 10.805 6.59 1 96.19 153 ASN B C 1
ATOM 3005 O O . ASN B 1 153 ? -20.031 11.984 6.957 1 96.19 153 ASN B O 1
ATOM 3009 N N . ASP B 1 154 ? -19.531 9.836 7.262 1 96.81 154 ASP B N 1
ATOM 3010 C CA . ASP B 1 154 ? -18.797 10.102 8.5 1 96.81 154 ASP B CA 1
ATOM 3011 C C . ASP B 1 154 ? -17.297 9.977 8.289 1 96.81 154 ASP B C 1
ATOM 3013 O O . ASP B 1 154 ? -16.844 9.125 7.52 1 96.81 154 ASP B O 1
ATOM 3017 N N . VAL B 1 155 ? -16.562 10.812 9.016 1 97.75 155 VAL B N 1
ATOM 3018 C CA . VAL B 1 155 ? -15.102 10.742 8.969 1 97.75 155 VAL B CA 1
ATOM 3019 C C . VAL B 1 155 ? -14.625 9.453 9.625 1 97.75 155 VAL B C 1
ATOM 3021 O O . VAL B 1 155 ? -15.219 8.984 10.602 1 97.75 155 VAL B O 1
ATOM 3024 N N . SER B 1 156 ? -13.656 8.844 9.086 1 98.12 156 SER B N 1
ATOM 3025 C CA . SER B 1 156 ? -13.016 7.652 9.641 1 98.12 156 SER B CA 1
ATOM 3026 C C . SER B 1 156 ? -11.508 7.832 9.758 1 98.12 156 SER B C 1
ATOM 3028 O O . SER B 1 156 ? -10.969 8.859 9.336 1 98.12 156 SER B O 1
ATOM 3030 N N . GLU B 1 157 ? -10.836 6.879 10.344 1 97.81 157 GLU B N 1
ATOM 3031 C CA . GLU B 1 157 ? -9.391 6.973 10.562 1 97.81 157 GLU B CA 1
ATOM 3032 C C . GLU B 1 157 ? -8.641 7.121 9.242 1 97.81 157 GLU B C 1
ATOM 3034 O O . GLU B 1 157 ? -7.633 7.824 9.172 1 97.81 157 GLU B O 1
ATOM 3039 N N . VAL B 1 158 ? -9.18 6.504 8.219 1 98.44 158 VAL B N 1
ATOM 3040 C CA . VAL B 1 158 ? -8.477 6.52 6.945 1 98.44 158 VAL B CA 1
ATOM 3041 C C . VAL B 1 158 ? -8.484 7.934 6.367 1 98.44 158 VAL B C 1
ATOM 3043 O O . VAL B 1 158 ? -7.605 8.297 5.582 1 98.44 158 VAL B O 1
ATOM 3046 N N . ASP B 1 159 ? -9.406 8.773 6.711 1 98.62 159 ASP B N 1
ATOM 3047 C CA . ASP B 1 159 ? -9.438 10.164 6.262 1 98.62 159 ASP B CA 1
ATOM 3048 C C . ASP B 1 159 ? -8.219 10.93 6.77 1 98.62 159 ASP B C 1
ATOM 3050 O O . ASP B 1 159 ? -7.738 11.852 6.102 1 98.62 159 ASP B O 1
ATOM 3054 N N . CYS B 1 160 ? -7.688 10.547 7.934 1 97.44 160 CYS B N 1
ATOM 3055 C CA . CYS B 1 160 ? -6.488 11.188 8.461 1 97.44 160 CYS B CA 1
ATOM 3056 C C . CYS B 1 160 ? -5.293 10.938 7.555 1 97.44 160 CYS B C 1
ATOM 3058 O O . CYS B 1 160 ? -4.5 11.852 7.301 1 97.44 160 CYS B O 1
ATOM 3060 N N . CYS B 1 161 ? -5.262 9.75 7.113 1 96.5 161 CYS B N 1
ATOM 3061 C CA . CYS B 1 161 ? -4.164 9.344 6.238 1 96.5 161 CYS B CA 1
ATOM 3062 C C . CYS B 1 161 ? -4.305 9.992 4.859 1 96.5 161 CYS B C 1
ATOM 3064 O O . CYS B 1 161 ? -3.371 10.625 4.371 1 96.5 161 CYS B O 1
ATOM 3066 N N . VAL B 1 162 ? -5.48 9.883 4.27 1 98.19 162 VAL B N 1
ATOM 3067 C CA . VAL B 1 162 ? -5.719 10.367 2.914 1 98.19 162 VAL B CA 1
ATOM 3068 C C . VAL B 1 162 ? -5.539 11.883 2.869 1 98.19 162 VAL B C 1
ATOM 3070 O O . VAL B 1 162 ? -4.82 12.406 2.014 1 98.19 162 VAL B O 1
ATOM 3073 N N . PHE B 1 163 ? -6.125 12.586 3.811 1 96.88 163 PHE B N 1
ATOM 3074 C CA . PHE B 1 163 ? -5.992 14.031 3.861 1 96.88 163 PHE B CA 1
ATOM 3075 C C . PHE B 1 163 ? -4.539 14.438 4.094 1 96.88 163 PHE B C 1
ATOM 3077 O O . PHE B 1 163 ? -4.055 15.398 3.496 1 96.88 163 PHE B O 1
ATOM 3084 N N . GLY B 1 164 ? -3.896 13.703 4.945 1 92.69 164 GLY B N 1
ATOM 3085 C CA . GLY B 1 164 ? -2.516 14.023 5.277 1 92.69 164 GLY B CA 1
ATOM 3086 C C . GLY B 1 164 ? -1.606 14.062 4.062 1 92.69 164 GLY B C 1
ATOM 3087 O O . GLY B 1 164 ? -0.67 14.867 4.008 1 92.69 164 GLY B O 1
ATOM 3088 N N . PHE B 1 165 ? -1.898 13.289 3.064 1 91.12 165 PHE B N 1
ATOM 3089 C CA . PHE B 1 165 ? -1.056 13.227 1.876 1 91.12 165 PHE B CA 1
ATOM 3090 C C . PHE B 1 165 ? -1.604 14.133 0.776 1 91.12 165 PHE B C 1
ATOM 3092 O O . PHE B 1 165 ? -0.854 14.875 0.145 1 91.12 165 PHE B O 1
ATOM 3099 N N . LEU B 1 166 ? -2.896 14.094 0.571 1 92.31 166 LEU B N 1
ATOM 3100 C CA . LEU B 1 166 ? -3.492 14.867 -0.515 1 92.31 166 LEU B CA 1
ATOM 3101 C C . LEU B 1 166 ? -3.312 16.359 -0.283 1 92.31 166 LEU B C 1
ATOM 3103 O O . LEU B 1 166 ? -3.154 17.125 -1.237 1 92.31 166 LEU B O 1
ATOM 3107 N N . CYS B 1 167 ? -3.373 16.75 0.985 1 88.75 167 CYS B N 1
ATOM 3108 C CA . CYS B 1 167 ? -3.229 18.172 1.27 1 88.75 167 CYS B CA 1
ATOM 3109 C C . CYS B 1 167 ? -1.867 18.688 0.814 1 88.75 167 CYS B C 1
ATOM 3111 O O . CYS B 1 167 ? -1.744 19.828 0.378 1 88.75 167 CYS B O 1
ATOM 3113 N N . GLN B 1 168 ? -0.868 17.875 0.874 1 82.12 168 GLN B N 1
ATOM 3114 C CA . GLN B 1 168 ? 0.461 18.266 0.409 1 82.12 168 GLN B CA 1
ATOM 3115 C C . GLN B 1 168 ? 0.48 18.453 -1.104 1 82.12 168 GLN B C 1
ATOM 3117 O O . GLN B 1 168 ? 1.188 19.328 -1.617 1 82.12 168 GLN B O 1
ATOM 3122 N N . LEU B 1 169 ? -0.253 17.625 -1.761 1 83.62 169 LEU B N 1
ATOM 3123 C CA . LEU B 1 169 ? -0.309 17.703 -3.217 1 83.62 169 LEU B CA 1
ATOM 3124 C C . LEU B 1 169 ? -0.991 19 -3.658 1 83.62 169 LEU B C 1
ATOM 3126 O O . LEU B 1 169 ? -0.657 19.562 -4.707 1 83.62 169 LEU B O 1
ATOM 3130 N N . ILE B 1 170 ? -1.872 19.438 -2.85 1 83.81 170 ILE B N 1
ATOM 3131 C CA . ILE B 1 170 ? -2.682 20.594 -3.221 1 83.81 170 ILE B CA 1
ATOM 3132 C C . ILE B 1 170 ? -1.979 21.891 -2.783 1 83.81 170 ILE B C 1
ATOM 3134 O O . ILE B 1 170 ? -1.874 22.844 -3.561 1 83.81 170 ILE B O 1
ATOM 3138 N N . TRP B 1 171 ? -1.5 21.891 -1.619 1 81 171 TRP B N 1
ATOM 3139 C CA . TRP B 1 171 ? -1.114 23.172 -1.05 1 81 171 TRP B CA 1
ATOM 3140 C C . TRP B 1 171 ? 0.401 23.281 -0.903 1 81 171 TRP B C 1
ATOM 3142 O O . TRP B 1 171 ? 0.946 24.375 -0.747 1 81 171 TRP B O 1
ATOM 3152 N N . GLN B 1 172 ? 1.185 22.219 -1.018 1 72 172 GLN B N 1
ATOM 3153 C CA . GLN B 1 172 ? 2.607 22.297 -0.708 1 72 172 GLN B CA 1
ATOM 3154 C C . GLN B 1 172 ? 3.455 22.016 -1.943 1 72 172 GLN B C 1
ATOM 3156 O O . GLN B 1 172 ? 4.688 22.062 -1.885 1 72 172 GLN B O 1
ATOM 3161 N N . SER B 1 173 ? 2.791 21.688 -3.051 1 68.69 173 SER B N 1
ATOM 3162 C CA . SER B 1 173 ? 3.588 21.312 -4.215 1 68.69 173 SER B CA 1
ATOM 3163 C C . SER B 1 173 ? 3.24 22.172 -5.422 1 68.69 173 SER B C 1
ATOM 3165 O O . SER B 1 173 ? 2.828 21.656 -6.461 1 68.69 173 SER B O 1
ATOM 3167 N N . PRO B 1 174 ? 3.455 23.422 -5.398 1 60.91 174 PRO B N 1
ATOM 3168 C CA . PRO B 1 174 ? 2.916 24.266 -6.465 1 60.91 174 PRO B CA 1
ATOM 3169 C C . PRO B 1 174 ? 3.518 23.953 -7.832 1 60.91 174 PRO B C 1
ATOM 3171 O O . PRO B 1 174 ? 2.881 24.188 -8.859 1 60.91 174 PRO B O 1
ATOM 3174 N N . GLU B 1 175 ? 4.582 23.391 -7.863 1 65.25 175 GLU B N 1
ATOM 3175 C CA . GLU B 1 175 ? 5.195 23.234 -9.18 1 65.25 175 GLU B CA 1
ATOM 3176 C C . GLU B 1 175 ? 5.148 21.781 -9.648 1 65.25 175 GLU B C 1
ATOM 3178 O O . GLU B 1 175 ? 5.594 21.469 -10.75 1 65.25 175 GLU B O 1
ATOM 3183 N N . GLN B 1 176 ? 4.406 21.047 -9.023 1 73.69 176 GLN B N 1
ATOM 3184 C CA . GLN B 1 176 ? 4.422 19.625 -9.398 1 73.69 176 GLN B CA 1
ATOM 3185 C C . GLN B 1 176 ? 3.227 19.281 -10.273 1 73.69 176 GLN B C 1
ATOM 3187 O O . GLN B 1 176 ? 2.164 19.891 -10.164 1 73.69 176 GLN B O 1
ATOM 3192 N N . PRO B 1 177 ? 3.443 18.375 -11.289 1 72.19 177 PRO B N 1
ATOM 3193 C CA . PRO B 1 177 ? 2.342 17.938 -12.148 1 72.19 177 PRO B CA 1
ATOM 3194 C C . PRO B 1 177 ? 1.107 17.516 -11.359 1 72.19 177 PRO B C 1
ATOM 3196 O O . PRO B 1 177 ? -0.017 17.625 -11.852 1 72.19 177 PRO B O 1
ATOM 3199 N N . CYS B 1 178 ? 1.3 17.25 -10.203 1 74.81 178 CYS B N 1
ATOM 3200 C CA . CYS B 1 178 ? 0.22 16.703 -9.391 1 74.81 178 CYS B CA 1
ATOM 3201 C C . CYS B 1 178 ? -0.783 17.781 -9.016 1 74.81 178 CYS B C 1
ATOM 3203 O O . CYS B 1 178 ? -1.936 17.484 -8.695 1 74.81 178 CYS B O 1
ATOM 3205 N N . VAL B 1 179 ? -0.302 18.984 -9.078 1 73.81 179 VAL B N 1
ATOM 3206 C CA . VAL B 1 179 ? -1.194 20.094 -8.727 1 73.81 179 VAL B CA 1
ATOM 3207 C C . VAL B 1 179 ? -2.318 20.188 -9.758 1 73.81 179 VAL B C 1
ATOM 3209 O O . VAL B 1 179 ? -3.479 20.406 -9.398 1 73.81 179 VAL B O 1
ATOM 3212 N N . ASP B 1 180 ? -1.938 19.938 -10.969 1 81.12 180 ASP B N 1
ATOM 3213 C CA . ASP B 1 180 ? -2.943 20.016 -12.023 1 81.12 180 ASP B CA 1
ATOM 3214 C C . ASP B 1 180 ? -3.926 18.844 -11.93 1 81.12 180 ASP B C 1
ATOM 3216 O O . ASP B 1 180 ? -5.098 18.984 -12.289 1 81.12 180 ASP B O 1
ATOM 3220 N N . TRP B 1 181 ? -3.477 17.734 -11.391 1 84.88 181 TRP B N 1
ATOM 3221 C CA . TRP B 1 181 ? -4.391 16.609 -11.172 1 84.88 181 TRP B CA 1
ATOM 3222 C C . TRP B 1 181 ? -5.504 17 -10.211 1 84.88 181 TRP B C 1
ATOM 3224 O O . TRP B 1 181 ? -6.688 16.828 -10.516 1 84.88 181 TRP B O 1
ATOM 3234 N N . MET B 1 182 ? -5.098 17.656 -9.156 1 82.94 182 MET B N 1
ATOM 3235 C CA . MET B 1 182 ? -6.035 17.969 -8.078 1 82.94 182 MET B CA 1
ATOM 3236 C C . MET B 1 182 ? -6.93 19.141 -8.453 1 82.94 182 MET B C 1
ATOM 3238 O O . MET B 1 182 ? -8.102 19.188 -8.07 1 82.94 182 MET B O 1
ATOM 3242 N N . LYS B 1 183 ? -6.441 20.031 -9.188 1 81.06 183 LYS B N 1
ATOM 3243 C CA . LYS B 1 183 ? -7.172 21.25 -9.5 1 81.06 183 LYS B CA 1
ATOM 3244 C C . LYS B 1 183 ? -8.109 21.047 -10.688 1 81.06 183 LYS B C 1
ATOM 3246 O O . LYS B 1 183 ? -9.195 21.625 -10.742 1 81.06 183 LYS B O 1
ATOM 3251 N N . VAL B 1 184 ? -7.762 20.203 -11.555 1 88.19 184 VAL B N 1
ATOM 3252 C CA . VAL B 1 184 ? -8.477 20.156 -12.82 1 88.19 184 VAL B CA 1
ATOM 3253 C C . VAL B 1 184 ? -9.07 18.766 -13.047 1 88.19 184 VAL B C 1
ATOM 3255 O O . VAL B 1 184 ? -10.273 18.625 -13.234 1 88.19 184 VAL B O 1
ATOM 3258 N N . LYS B 1 185 ? -8.367 17.812 -12.883 1 92.19 185 LYS B N 1
ATOM 3259 C CA . LYS B 1 185 ? -8.766 16.484 -13.32 1 92.19 185 LYS B CA 1
ATOM 3260 C C . LYS B 1 185 ? -9.641 15.805 -12.266 1 92.19 185 LYS B C 1
ATOM 3262 O O . LYS B 1 185 ? -10.555 15.047 -12.609 1 92.19 185 LYS B O 1
ATOM 3267 N N . TYR B 1 186 ? -9.328 16.109 -11.016 1 95.25 186 TYR B N 1
ATOM 3268 C CA . TYR B 1 186 ? -10.047 15.445 -9.938 1 95.25 186 TYR B CA 1
ATOM 3269 C C . TYR B 1 186 ? -10.594 16.453 -8.938 1 95.25 186 TYR B C 1
ATOM 3271 O O . TYR B 1 186 ? -10.227 16.438 -7.758 1 95.25 186 TYR B O 1
ATOM 3279 N N . PRO B 1 187 ? -11.555 17.188 -9.312 1 94.62 187 PRO B N 1
ATOM 3280 C CA . PRO B 1 187 ? -12.094 18.25 -8.461 1 94.62 187 PRO B CA 1
ATOM 3281 C C . PRO B 1 187 ? -12.766 17.719 -7.199 1 94.62 187 PRO B C 1
ATOM 3283 O O . PRO B 1 187 ? -12.844 18.422 -6.188 1 94.62 187 PRO B O 1
ATOM 3286 N N . ASN B 1 188 ? -13.227 16.531 -7.254 1 97.06 188 ASN B N 1
ATOM 3287 C CA . ASN B 1 188 ? -13.859 15.969 -6.066 1 97.06 188 ASN B CA 1
ATOM 3288 C C . ASN B 1 188 ? -12.859 15.773 -4.934 1 97.06 188 ASN B C 1
ATOM 3290 O O . ASN B 1 188 ? -13.203 15.906 -3.76 1 97.06 188 ASN B O 1
ATOM 3294 N N . LEU B 1 189 ? -11.633 15.492 -5.27 1 97.06 189 LEU B N 1
ATOM 3295 C CA . LEU B 1 189 ? -10.594 15.359 -4.254 1 97.06 189 LEU B CA 1
ATOM 3296 C C . LEU B 1 189 ? -10.242 16.719 -3.656 1 97.06 189 LEU B C 1
ATOM 3298 O O . LEU B 1 189 ? -9.977 16.828 -2.457 1 97.06 189 LEU B O 1
ATOM 3302 N N . LYS B 1 190 ? -10.188 17.688 -4.516 1 94.75 190 LYS B N 1
ATOM 3303 C CA . LYS B 1 190 ? -9.977 19.031 -4.004 1 94.75 190 LYS B CA 1
ATOM 3304 C C . LYS B 1 190 ? -11.086 19.422 -3.031 1 94.75 190 LYS B C 1
ATOM 3306 O O . LYS B 1 190 ? -10.82 19.969 -1.955 1 94.75 190 LYS B O 1
ATOM 3311 N N . GLY B 1 191 ? -12.31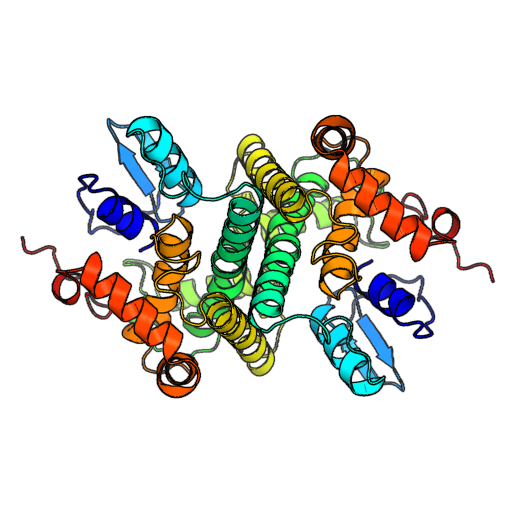2 19.188 -3.449 1 96.12 191 GLY B N 1
ATOM 3312 C CA . GLY B 1 191 ? -13.438 19.453 -2.566 1 96.12 191 GLY B CA 1
ATOM 3313 C C . GLY B 1 191 ? -13.344 18.719 -1.245 1 96.12 191 GLY B C 1
ATOM 3314 O O . GLY B 1 191 ? -13.641 19.281 -0.189 1 96.12 191 GLY B O 1
ATOM 3315 N N . TYR B 1 192 ? -12.945 17.531 -1.278 1 97.88 192 TYR B N 1
ATOM 3316 C CA . TYR B 1 192 ? -12.742 16.719 -0.087 1 97.88 192 TYR B CA 1
ATOM 3317 C C . TYR B 1 192 ? -11.719 17.344 0.844 1 97.88 192 TYR B C 1
ATOM 3319 O O . TYR B 1 192 ? -11.953 17.469 2.049 1 97.88 192 TYR B O 1
ATOM 3327 N N . CYS B 1 193 ? -10.57 17.734 0.287 1 95.81 193 CYS B N 1
ATOM 3328 C CA . CYS B 1 193 ? -9.516 18.344 1.09 1 95.81 193 CYS B CA 1
ATOM 3329 C C . CYS B 1 193 ? -9.984 19.656 1.708 1 95.81 193 CYS B C 1
ATOM 3331 O O . CYS B 1 193 ? -9.656 19.953 2.855 1 95.81 193 CYS B O 1
ATOM 3333 N N . GLU B 1 194 ? -10.727 20.375 0.98 1 95.25 194 GLU B N 1
ATOM 3334 C CA . GLU B 1 194 ? -11.281 21.625 1.501 1 95.25 194 GLU B CA 1
ATOM 3335 C C . GLU B 1 194 ? -12.242 21.375 2.654 1 95.25 194 GLU B C 1
ATOM 3337 O O . GLU B 1 194 ? -12.258 22.109 3.641 1 95.25 194 GLU B O 1
ATOM 3342 N N . ARG B 1 195 ? -13.047 20.391 2.51 1 97 195 ARG B N 1
ATOM 3343 C CA . ARG B 1 195 ? -13.969 20.016 3.578 1 97 195 ARG B CA 1
ATOM 3344 C C . ARG B 1 195 ? -13.211 19.609 4.836 1 97 195 ARG B C 1
ATOM 3346 O O . ARG B 1 195 ? -13.562 20.031 5.941 1 97 195 ARG B O 1
ATOM 3353 N N . MET B 1 196 ? -12.211 18.828 4.711 1 97.38 196 MET B N 1
ATOM 3354 C CA . MET B 1 196 ? -11.391 18.391 5.84 1 97.38 196 MET B CA 1
ATOM 3355 C C . MET B 1 196 ? -10.711 19.578 6.508 1 97.38 196 MET B C 1
ATOM 3357 O O . MET B 1 196 ? -10.703 19.688 7.738 1 97.38 196 MET B O 1
ATOM 3361 N N . LYS B 1 197 ? -10.148 20.406 5.684 1 94.94 197 LYS B N 1
ATOM 3362 C CA . LYS B 1 197 ? -9.477 21.609 6.18 1 94.94 197 LYS B CA 1
ATOM 3363 C C . LYS B 1 197 ? -10.445 22.484 6.969 1 94.94 197 LYS B C 1
ATOM 3365 O O . LYS B 1 197 ? -10.133 22.906 8.086 1 94.94 197 LYS B O 1
ATOM 3370 N N . THR B 1 198 ? -11.586 22.688 6.41 1 95.25 198 THR B N 1
ATOM 3371 C CA . THR B 1 198 ? -12.586 23.562 7.023 1 95.25 198 THR B CA 1
ATOM 3372 C C . THR B 1 198 ? -13.102 22.953 8.328 1 95.25 198 THR B C 1
ATOM 3374 O O . THR B 1 198 ? -13.328 23.672 9.305 1 95.25 198 THR B O 1
ATOM 3377 N N . ALA B 1 199 ? -13.219 21.75 8.367 1 95.88 199 ALA B N 1
ATOM 3378 C CA . ALA B 1 199 ? -13.82 21.062 9.516 1 95.88 199 ALA B CA 1
ATOM 3379 C C . ALA B 1 199 ? -12.812 20.922 10.656 1 95.88 199 ALA B C 1
ATOM 3381 O O . ALA B 1 199 ? -13.172 21.047 11.828 1 95.88 199 ALA B O 1
ATOM 3382 N N . TYR B 1 200 ? -11.516 20.703 10.305 1 95.19 200 TYR B N 1
ATOM 3383 C CA . TYR B 1 200 ? -10.641 20.234 11.375 1 95.19 200 TYR B CA 1
ATOM 3384 C C . TYR B 1 200 ? -9.383 21.094 11.469 1 95.19 200 TYR B C 1
ATOM 3386 O O . TYR B 1 200 ? -8.594 20.938 12.406 1 95.19 200 TYR B O 1
ATOM 3394 N N . TRP B 1 201 ? -9.195 21.906 10.547 1 93.62 201 TRP B N 1
ATOM 3395 C CA . TRP B 1 201 ? -8.008 22.75 10.523 1 93.62 201 TRP B CA 1
ATOM 3396 C C . TRP B 1 201 ? -8.383 24.219 10.398 1 93.62 201 TRP B C 1
ATOM 3398 O O . TRP B 1 201 ? -7.973 24.906 9.461 1 93.62 201 TRP B O 1
ATOM 3408 N N . LYS B 1 202 ? -9.039 24.703 11.312 1 89.38 202 LYS B N 1
ATOM 3409 C CA . LYS B 1 202 ? -9.516 26.078 11.305 1 89.38 202 LYS B CA 1
ATOM 3410 C C . LYS B 1 202 ? -8.359 27.062 11.367 1 89.38 202 LYS B C 1
ATOM 3412 O O . LYS B 1 202 ? -8.469 28.188 10.875 1 89.38 202 LYS B O 1
ATOM 3417 N N . ASP B 1 203 ? -7.312 26.625 11.945 1 87.56 203 ASP B N 1
ATOM 3418 C CA . ASP B 1 203 ? -6.121 27.453 12.055 1 87.56 203 ASP B CA 1
ATOM 3419 C C . ASP B 1 203 ? -5.113 27.141 10.953 1 87.56 203 ASP B C 1
ATOM 3421 O O . ASP B 1 203 ? -3.906 27.281 11.148 1 87.56 203 ASP B O 1
ATOM 3425 N N . TRP B 1 204 ? -5.594 26.609 9.867 1 85.81 204 TRP B N 1
ATOM 3426 C CA . TRP B 1 204 ? -4.773 26.125 8.758 1 85.81 204 TRP B CA 1
ATOM 3427 C C . TRP B 1 204 ? -3.734 27.172 8.367 1 85.81 204 TRP B C 1
ATOM 3429 O O . TRP B 1 204 ? -2.549 26.859 8.227 1 85.81 204 TRP B O 1
ATOM 3439 N N . ASP B 1 205 ? -4.195 28.375 8.172 1 80.94 205 ASP B N 1
ATOM 3440 C CA . ASP B 1 205 ? -3.314 29.422 7.684 1 80.94 205 ASP B CA 1
ATOM 3441 C C . ASP B 1 205 ? -2.24 29.766 8.719 1 80.94 205 ASP B C 1
ATOM 3443 O O . ASP B 1 205 ? -1.173 30.266 8.367 1 80.94 205 ASP B O 1
ATOM 3447 N N . GLU B 1 206 ? -2.514 29.484 9.969 1 77.5 206 GLU B N 1
ATOM 3448 C CA . GLU B 1 206 ? -1.532 29.672 11.031 1 77.5 206 GLU B CA 1
ATOM 3449 C C . GLU B 1 206 ? -0.527 28.531 11.078 1 77.5 206 GLU B C 1
ATOM 3451 O O . GLU B 1 206 ? 0.607 28.703 11.531 1 77.5 206 GLU B O 1
ATOM 3456 N N . CYS B 1 207 ? -0.966 27.359 10.641 1 69.12 207 CYS B N 1
ATOM 3457 C CA . CYS B 1 207 ? -0.165 26.156 10.758 1 69.12 207 CYS B CA 1
ATOM 3458 C C . CYS B 1 207 ? 0.692 25.938 9.516 1 69.12 207 CYS B C 1
ATOM 3460 O O . CYS B 1 207 ? 1.764 25.328 9.594 1 69.12 207 CYS B O 1
ATOM 3462 N N . ILE B 1 208 ? 0.112 26.359 8.469 1 60.62 208 ILE B N 1
ATOM 3463 C CA . ILE B 1 208 ? 0.819 26.078 7.227 1 60.62 208 ILE B CA 1
ATOM 3464 C C . ILE B 1 208 ? 1.972 27.062 7.055 1 60.62 208 ILE B C 1
ATOM 3466 O O . ILE B 1 208 ? 1.797 28.281 7.238 1 60.62 208 ILE B O 1
ATOM 3470 N N . THR B 1 209 ? 3.127 26.625 7.465 1 52.91 209 THR B N 1
ATOM 3471 C CA . THR B 1 209 ? 4.273 27.531 7.379 1 52.91 209 THR B CA 1
ATOM 3472 C C . THR B 1 209 ? 4.805 27.594 5.949 1 52.91 209 THR B C 1
ATOM 3474 O O . THR B 1 209 ? 5.809 28.25 5.684 1 52.91 209 THR B O 1
ATOM 3477 N N . HIS B 1 210 ? 3.793 27.312 4.922 1 47.34 210 HIS B N 1
ATOM 3478 C CA . HIS B 1 210 ? 4.18 27.328 3.514 1 47.34 210 HIS B CA 1
ATOM 3479 C C . HIS B 1 210 ? 5.656 26.969 3.348 1 47.34 210 HIS B C 1
ATOM 3481 O O . HIS B 1 210 ? 6.395 27.672 2.652 1 47.34 210 HIS B O 1
ATOM 3487 N N . GLY B 1 211 ? 6.098 25.922 3.885 1 44.62 211 GLY B N 1
ATOM 3488 C CA . GLY B 1 211 ? 7.477 25.469 3.762 1 44.62 211 GLY B CA 1
ATOM 3489 C C . GLY B 1 211 ? 8.375 25.984 4.875 1 44.62 211 GLY B C 1
ATOM 3490 O O . GLY B 1 211 ? 9.539 25.594 4.969 1 44.62 211 GLY B O 1
ATOM 3491 N N . LEU B 1 212 ? 8.031 27.141 5.672 1 41.16 212 LEU B N 1
ATOM 3492 C CA . LEU B 1 212 ? 8.859 27.766 6.703 1 41.16 212 LEU B CA 1
ATOM 3493 C C . LEU B 1 212 ? 8.32 27.453 8.094 1 41.16 212 LEU B C 1
ATOM 3495 O O . LEU B 1 212 ? 7.117 27.25 8.266 1 41.16 212 LEU B O 1
ATOM 3499 N N . THR B 1 213 ? 9.07 26.641 8.906 1 39.44 213 THR B N 1
ATOM 3500 C CA . THR B 1 213 ? 8.766 26.406 10.312 1 39.44 213 THR B CA 1
ATOM 3501 C C . THR B 1 213 ? 8.414 27.719 11.016 1 39.44 213 THR B C 1
ATOM 3503 O O . THR B 1 213 ? 9.18 28.672 10.977 1 39.44 213 THR B O 1
ATOM 3506 N N . LYS B 1 214 ? 7.273 28.188 10.852 1 42.28 214 LYS B N 1
ATOM 3507 C CA . LYS B 1 214 ? 7.012 29.406 11.609 1 42.28 214 LYS B CA 1
ATOM 3508 C C . LYS B 1 214 ? 6.914 29.109 13.102 1 42.28 214 LYS B C 1
ATOM 3510 O O . LYS B 1 214 ? 6.461 28.031 13.5 1 42.28 214 LYS B O 1
ATOM 3515 N N . GLU B 1 215 ? 7.582 29.859 13.945 1 39.03 215 GLU B N 1
ATOM 3516 C CA . GLU B 1 215 ? 7.52 29.859 15.398 1 39.03 215 GLU B CA 1
ATOM 3517 C C . GLU B 1 215 ? 6.078 29.953 15.891 1 39.03 215 GLU B C 1
ATOM 3519 O O . GLU B 1 215 ? 5.285 30.734 15.352 1 39.03 215 GLU B O 1
ATOM 3524 N N . ALA B 1 216 ? 5.602 28.812 16.531 1 38.12 216 ALA B N 1
ATOM 3525 C CA . ALA B 1 216 ? 4.293 28.844 17.188 1 38.12 216 ALA B CA 1
ATOM 3526 C C . ALA B 1 216 ? 4.062 30.172 17.891 1 38.12 216 ALA B C 1
ATOM 3528 O O . ALA B 1 216 ? 4.895 30.625 18.688 1 38.12 216 ALA B O 1
ATOM 3529 N N . THR B 1 217 ? 3.369 31.031 17.344 1 35.41 217 THR B N 1
ATOM 3530 C CA . THR B 1 217 ? 3.121 32.25 18.094 1 35.41 217 THR B CA 1
ATOM 3531 C C . THR B 1 217 ? 2.156 32 19.25 1 35.41 217 THR B C 1
ATOM 3533 O O . THR B 1 217 ? 2.154 32.75 20.234 1 35.41 217 THR B O 1
ATOM 3536 N N . LYS B 1 218 ? 0.848 31.375 19.141 1 35.62 218 LYS B N 1
ATOM 3537 C CA . LYS B 1 218 ? -0.014 31.344 20.328 1 35.62 218 LYS B CA 1
ATOM 3538 C C . LYS B 1 218 ? 0.059 29.984 21.031 1 35.62 218 LYS B C 1
ATOM 3540 O O . LYS B 1 218 ? 0.158 28.953 20.359 1 35.62 218 LYS B O 1
#